Protein AF-A0A954IJB8-F1 (afdb_monomer_lite)

Structure (mmCIF, N/CA/C/O backbone):
data_AF-A0A954IJB8-F1
#
_entry.id   AF-A0A954IJB8-F1
#
loop_
_atom_site.group_PDB
_atom_site.id
_atom_site.type_symbol
_atom_site.label_atom_id
_atom_site.label_alt_id
_atom_site.label_comp_id
_atom_site.label_asym_id
_atom_site.label_entity_id
_atom_site.label_seq_id
_atom_site.pdbx_PDB_ins_code
_atom_site.Cartn_x
_atom_site.Cartn_y
_atom_site.Cartn_z
_atom_site.occupancy
_atom_site.B_iso_or_equiv
_atom_site.auth_seq_id
_atom_site.auth_comp_id
_atom_site.auth_asym_id
_atom_site.auth_atom_id
_atom_site.pdbx_PDB_model_num
ATOM 1 N N . MET A 1 1 ? 6.009 10.350 -22.433 1.00 61.00 1 MET A N 1
ATOM 2 C CA . MET A 1 1 ? 7.156 10.589 -23.347 1.00 61.00 1 MET A CA 1
ATOM 3 C C . MET A 1 1 ? 8.451 10.015 -22.773 1.00 61.00 1 MET A C 1
ATOM 5 O O . MET A 1 1 ? 9.122 9.281 -23.484 1.00 61.00 1 MET A O 1
ATOM 9 N N . LEU A 1 2 ? 8.760 10.257 -21.490 1.00 72.19 2 LEU A N 1
ATOM 10 C CA . LEU A 1 2 ? 9.920 9.672 -20.794 1.00 72.19 2 LEU A CA 1
ATOM 11 C C . LEU A 1 2 ? 9.954 8.134 -20.822 1.00 72.19 2 LEU A C 1
ATOM 13 O O . LEU A 1 2 ? 11.010 7.573 -21.094 1.00 72.19 2 LEU A O 1
ATOM 17 N N . ASP A 1 3 ? 8.813 7.458 -20.656 1.00 74.94 3 ASP A N 1
ATOM 18 C CA . ASP A 1 3 ? 8.748 5.985 -20.721 1.00 74.94 3 ASP A CA 1
ATOM 19 C C . ASP A 1 3 ? 9.130 5.431 -22.095 1.00 74.94 3 ASP A C 1
ATOM 21 O O . ASP A 1 3 ? 9.788 4.398 -22.208 1.00 74.94 3 ASP A O 1
ATOM 25 N N . TRP A 1 4 ? 8.764 6.157 -23.152 1.00 78.44 4 TRP A N 1
ATOM 26 C CA . TRP A 1 4 ? 9.093 5.791 -24.526 1.00 78.44 4 TRP A CA 1
ATOM 27 C C . TRP A 1 4 ? 10.591 5.968 -24.796 1.00 78.44 4 TRP A C 1
ATOM 29 O O . TRP A 1 4 ? 11.219 5.092 -25.385 1.00 78.44 4 TRP A O 1
ATOM 39 N N . CYS A 1 5 ? 11.191 7.052 -24.289 1.00 75.75 5 CYS A N 1
ATOM 40 C CA . CYS A 1 5 ? 12.643 7.240 -24.318 1.00 75.75 5 CYS A CA 1
ATOM 41 C C . CYS A 1 5 ? 13.368 6.154 -23.509 1.00 75.75 5 CYS A C 1
ATOM 43 O O . CYS A 1 5 ? 14.324 5.564 -24.002 1.00 75.75 5 CYS A O 1
ATOM 45 N N . ARG A 1 6 ? 12.896 5.830 -22.299 1.00 79.44 6 ARG A N 1
ATOM 46 C CA . ARG A 1 6 ? 13.442 4.741 -21.469 1.00 79.44 6 ARG A CA 1
ATOM 47 C C . ARG A 1 6 ? 13.457 3.415 -22.230 1.00 79.44 6 ARG A C 1
ATOM 49 O O . ARG A 1 6 ? 14.490 2.746 -22.263 1.00 79.44 6 ARG A O 1
ATOM 56 N N . TRP A 1 7 ? 12.359 3.092 -22.913 1.00 82.50 7 TRP A N 1
ATOM 57 C CA . TRP A 1 7 ? 12.262 1.896 -23.747 1.00 82.50 7 TRP A CA 1
ATOM 58 C C . TRP A 1 7 ? 13.286 1.913 -24.891 1.00 82.50 7 TRP A C 1
ATOM 60 O O . TRP A 1 7 ? 14.066 0.969 -25.045 1.00 82.50 7 TRP A O 1
ATOM 70 N N . LEU A 1 8 ? 13.368 3.032 -25.620 1.00 81.88 8 LEU A N 1
ATOM 71 C CA . LEU A 1 8 ? 14.296 3.225 -26.738 1.00 81.88 8 LEU A CA 1
ATOM 72 C C . LEU A 1 8 ? 15.777 3.125 -26.333 1.00 81.88 8 LEU A C 1
ATOM 74 O O . LEU A 1 8 ? 16.614 2.783 -27.162 1.00 81.88 8 LEU A O 1
ATOM 78 N N . PHE A 1 9 ? 16.114 3.394 -25.072 1.00 84.19 9 PHE A N 1
ATOM 79 C CA . PHE A 1 9 ? 17.484 3.304 -24.556 1.00 84.19 9 PHE A CA 1
ATOM 80 C C . PHE A 1 9 ? 17.742 2.058 -23.696 1.00 84.19 9 PHE A C 1
ATOM 82 O O . PHE A 1 9 ? 18.764 1.959 -23.015 1.00 84.19 9 PHE A O 1
ATOM 89 N N . GLY A 1 10 ? 16.849 1.069 -23.763 1.00 81.19 10 GLY A N 1
ATOM 90 C CA . GLY A 1 10 ? 17.074 -0.245 -23.168 1.00 81.19 10 GLY A CA 1
ATOM 91 C C . GLY A 1 10 ? 16.829 -0.313 -21.659 1.00 81.19 10 GLY A C 1
ATOM 92 O O . GLY A 1 10 ? 17.285 -1.269 -21.029 1.00 81.19 10 GLY A O 1
ATOM 93 N N . VAL A 1 11 ? 16.116 0.659 -21.079 1.00 81.81 11 VAL A N 1
ATOM 94 C CA . VAL A 1 11 ? 15.594 0.575 -19.708 1.00 81.81 11 VAL A CA 1
ATOM 95 C C . VAL A 1 11 ? 14.302 -0.233 -19.754 1.00 81.81 11 VAL A C 1
ATOM 97 O O . VAL A 1 11 ? 13.331 0.155 -20.405 1.00 81.81 11 VAL A O 1
ATOM 100 N N . VAL A 1 12 ? 14.305 -1.395 -19.101 1.00 80.12 12 VAL A N 1
ATOM 101 C CA . VAL A 1 12 ? 13.151 -2.300 -19.087 1.00 80.12 12 VAL A CA 1
ATOM 102 C C . VAL A 1 12 ? 12.096 -1.728 -18.142 1.00 80.12 12 VAL A C 1
ATOM 104 O O . VAL A 1 12 ? 12.388 -1.585 -16.953 1.00 80.12 12 VAL A O 1
ATOM 107 N N . PRO A 1 13 ? 10.879 -1.400 -18.609 1.00 74.75 13 PRO A N 1
ATOM 108 C CA . PRO A 1 13 ? 9.830 -0.976 -17.698 1.00 74.75 13 PRO A CA 1
ATOM 109 C C . PRO A 1 13 ? 9.454 -2.143 -16.781 1.00 74.75 13 PRO A C 1
ATOM 111 O O . PRO A 1 13 ? 9.388 -3.293 -17.220 1.00 74.75 13 PRO A O 1
ATOM 114 N N . LYS A 1 14 ? 9.152 -1.848 -15.510 1.00 68.62 14 LYS A N 1
ATOM 115 C CA . LYS A 1 14 ? 8.726 -2.857 -14.518 1.00 68.62 14 LYS A CA 1
ATOM 116 C C . LYS A 1 14 ? 7.477 -3.643 -14.963 1.00 68.62 14 LYS A C 1
ATOM 118 O O . LYS A 1 14 ? 7.218 -4.721 -14.443 1.00 68.62 14 LYS A O 1
ATOM 123 N N . SER A 1 15 ? 6.718 -3.113 -15.923 1.00 70.00 15 SER A N 1
ATOM 124 C CA . SER A 1 15 ? 5.518 -3.718 -16.509 1.00 70.00 15 SER A CA 1
ATOM 125 C C . SER A 1 15 ? 5.777 -4.625 -17.722 1.00 70.00 15 SER A C 1
ATOM 127 O O . SER A 1 15 ? 4.823 -5.196 -18.251 1.00 70.00 15 SER A O 1
ATOM 129 N N . ALA A 1 16 ? 7.021 -4.767 -18.197 1.00 77.00 16 ALA A N 1
ATOM 130 C CA . ALA A 1 16 ? 7.312 -5.592 -19.367 1.00 77.00 16 ALA A CA 1
ATOM 131 C C . ALA A 1 16 ? 7.027 -7.080 -19.094 1.00 77.00 16 ALA A C 1
ATOM 133 O O . ALA A 1 16 ? 7.596 -7.688 -18.188 1.00 77.00 16 ALA A O 1
ATOM 134 N N . VAL A 1 17 ? 6.175 -7.685 -19.923 1.00 70.19 17 VAL A N 1
ATOM 135 C CA . VAL A 1 17 ? 5.898 -9.126 -19.898 1.00 70.19 17 VAL A CA 1
ATOM 136 C C . VAL A 1 17 ? 7.051 -9.852 -20.600 1.00 70.19 17 VAL A C 1
ATOM 138 O O . VAL A 1 17 ? 7.091 -9.924 -21.825 1.00 70.19 17 VAL A O 1
ATOM 141 N N . GLY A 1 18 ? 8.026 -10.354 -19.837 1.00 82.38 18 GLY A N 1
ATOM 142 C CA . GLY A 1 18 ? 9.133 -11.152 -20.374 1.00 82.38 18 GLY A CA 1
ATOM 143 C C . GLY A 1 18 ? 10.376 -11.184 -19.485 1.00 82.38 18 GLY A C 1
ATOM 144 O O . GLY A 1 18 ? 10.503 -10.418 -18.534 1.00 82.38 18 GLY A O 1
ATOM 145 N N . SER A 1 19 ? 11.319 -12.077 -19.804 1.00 86.44 19 SER A N 1
ATOM 146 C CA . SER A 1 19 ? 12.621 -12.102 -19.129 1.00 86.44 19 SER A CA 1
ATOM 147 C C . SER A 1 19 ? 13.410 -10.830 -19.473 1.00 86.44 19 SER A C 1
ATOM 149 O O . SER A 1 19 ? 13.653 -10.579 -20.661 1.00 86.44 19 SER A O 1
ATOM 151 N N . PRO A 1 20 ? 13.883 -10.054 -18.478 1.00 85.00 20 PRO A N 1
ATOM 152 C CA . PRO A 1 20 ? 14.687 -8.853 -18.716 1.00 85.00 20 PRO A CA 1
ATOM 153 C C . PRO A 1 20 ? 15.929 -9.124 -19.576 1.00 85.00 20 PRO A C 1
ATOM 155 O O . PRO A 1 20 ? 16.339 -8.283 -20.375 1.00 85.00 20 PRO A O 1
ATOM 158 N N . ARG A 1 21 ? 16.503 -10.331 -19.464 1.00 87.94 21 ARG A N 1
ATOM 159 C CA . ARG A 1 21 ? 17.667 -10.756 -20.255 1.00 87.94 21 ARG A CA 1
ATOM 160 C C . ARG A 1 21 ? 17.340 -10.874 -21.742 1.00 87.94 21 ARG A C 1
ATOM 162 O O . ARG A 1 21 ? 18.126 -10.421 -22.568 1.00 87.94 21 ARG A O 1
ATOM 169 N N . SER A 1 22 ? 16.183 -11.443 -22.081 1.00 87.69 22 SER A N 1
ATOM 170 C CA . SER A 1 22 ? 15.739 -11.592 -23.472 1.00 87.69 22 SER A CA 1
ATOM 171 C C . SER A 1 22 ? 15.491 -10.235 -24.120 1.00 87.69 22 SER A C 1
ATOM 173 O O . SER A 1 22 ? 15.929 -10.007 -25.244 1.00 87.69 22 SER A O 1
ATOM 175 N N . TYR A 1 23 ? 14.858 -9.313 -23.391 1.00 88.69 23 TYR A N 1
ATOM 176 C CA . TYR A 1 23 ? 14.653 -7.949 -23.871 1.00 88.69 23 TYR A CA 1
ATOM 177 C C . TYR A 1 23 ? 15.982 -7.242 -24.153 1.00 88.69 23 TYR A C 1
ATOM 179 O O . TYR A 1 23 ? 16.172 -6.700 -25.240 1.00 88.69 23 TYR A O 1
ATOM 187 N N . LEU A 1 24 ? 16.924 -7.289 -23.204 1.00 89.00 24 LEU A N 1
ATOM 188 C CA . LEU A 1 24 ? 18.241 -6.675 -23.376 1.00 89.00 24 LEU A CA 1
ATOM 189 C C . LEU A 1 24 ? 18.982 -7.261 -24.581 1.00 89.00 24 LEU A C 1
ATOM 191 O O . LEU A 1 24 ? 19.552 -6.508 -25.363 1.00 89.00 24 LEU A O 1
ATOM 195 N N . PHE A 1 25 ? 18.935 -8.581 -24.766 1.00 92.69 25 PHE A N 1
ATOM 196 C CA . PHE A 1 25 ? 19.565 -9.243 -25.906 1.00 92.69 25 PHE A CA 1
ATOM 197 C C . PHE A 1 25 ? 18.990 -8.767 -27.247 1.00 92.69 25 PHE A C 1
ATOM 199 O O . PHE A 1 25 ? 19.744 -8.346 -28.123 1.00 92.69 25 PHE A O 1
ATOM 206 N N . VAL A 1 26 ? 17.659 -8.758 -27.385 1.00 92.00 26 VAL A N 1
ATOM 207 C CA . VAL A 1 26 ? 16.978 -8.270 -28.598 1.00 92.00 26 VAL A CA 1
ATOM 208 C C . VAL A 1 26 ? 17.301 -6.798 -28.848 1.00 92.00 26 VAL A C 1
ATOM 210 O O . VAL A 1 26 ? 17.615 -6.416 -29.974 1.00 92.00 26 VAL A O 1
ATOM 213 N N . HIS A 1 27 ? 17.287 -5.979 -27.795 1.00 92.00 27 HIS A N 1
ATOM 214 C CA . HIS A 1 27 ? 17.601 -4.560 -27.880 1.00 92.00 27 HIS A CA 1
ATOM 215 C C . HIS A 1 27 ? 19.037 -4.314 -28.366 1.00 92.00 27 HIS A C 1
ATOM 217 O O . HIS A 1 27 ? 19.250 -3.514 -29.275 1.00 92.00 27 HIS A O 1
ATOM 223 N N . TYR A 1 28 ? 20.027 -5.022 -27.816 1.00 92.88 28 TYR A N 1
ATOM 224 C CA . TYR A 1 28 ? 21.419 -4.864 -28.238 1.00 92.88 28 TYR A CA 1
ATOM 225 C C . TYR A 1 28 ? 21.668 -5.355 -29.661 1.00 92.88 28 TYR A C 1
ATOM 227 O O . TYR A 1 28 ? 22.410 -4.703 -30.390 1.00 92.88 28 TYR A O 1
ATOM 235 N N . ILE A 1 29 ? 21.025 -6.447 -30.084 1.00 94.38 29 ILE A N 1
ATOM 236 C CA . ILE A 1 29 ? 21.082 -6.891 -31.483 1.00 94.38 29 ILE A CA 1
ATOM 237 C C . ILE A 1 29 ? 20.508 -5.815 -32.400 1.00 94.38 29 ILE A C 1
ATOM 239 O O . ILE A 1 29 ? 21.134 -5.468 -33.397 1.00 94.38 29 ILE A O 1
ATOM 243 N N . PHE A 1 30 ? 19.349 -5.255 -32.055 1.00 94.19 30 PHE A N 1
ATOM 244 C CA . PHE A 1 30 ? 18.722 -4.201 -32.845 1.00 94.19 30 PHE A CA 1
ATOM 245 C C . PHE A 1 30 ? 19.620 -2.961 -32.965 1.00 94.19 30 PHE A C 1
ATOM 247 O O . PHE A 1 30 ? 19.853 -2.476 -34.072 1.00 94.19 30 PHE A O 1
ATOM 254 N N . MET A 1 31 ? 20.205 -2.499 -31.855 1.00 93.56 31 MET A N 1
ATOM 255 C CA . MET A 1 31 ? 21.138 -1.367 -31.878 1.00 93.56 31 MET A CA 1
ATOM 256 C C . MET A 1 31 ? 22.426 -1.679 -32.647 1.00 93.56 31 MET A C 1
ATOM 258 O O . MET A 1 31 ? 22.928 -0.815 -33.363 1.00 93.56 31 MET A O 1
ATOM 262 N N . ALA A 1 32 ? 22.939 -2.910 -32.560 1.00 93.38 32 ALA A N 1
ATOM 263 C CA . ALA A 1 32 ? 24.091 -3.345 -33.345 1.00 93.38 32 ALA A CA 1
ATOM 264 C C . ALA A 1 32 ? 23.779 -3.360 -34.849 1.00 93.38 32 ALA A C 1
ATOM 266 O O . ALA A 1 32 ? 24.590 -2.891 -35.642 1.00 93.38 32 ALA A O 1
ATOM 267 N N . LEU A 1 33 ? 22.593 -3.828 -35.250 1.00 96.31 33 LEU A N 1
ATOM 268 C CA . LEU A 1 33 ? 22.154 -3.797 -36.646 1.00 96.31 33 LEU A CA 1
ATOM 269 C C . LEU A 1 33 ? 22.030 -2.363 -37.168 1.00 96.31 33 LEU A C 1
ATOM 271 O O . LEU A 1 33 ? 22.521 -2.081 -38.258 1.00 96.31 33 LEU A O 1
ATOM 275 N N . ILE A 1 34 ? 21.452 -1.444 -36.386 1.00 94.75 34 ILE A N 1
ATOM 276 C CA . ILE A 1 34 ? 21.402 -0.018 -36.748 1.00 94.75 34 ILE A CA 1
ATOM 277 C C . ILE A 1 34 ? 22.815 0.545 -36.910 1.00 94.75 34 ILE A C 1
ATOM 279 O O . ILE A 1 34 ? 23.094 1.206 -37.907 1.00 94.75 34 ILE A O 1
ATOM 283 N N . ALA A 1 35 ? 23.720 0.253 -35.974 1.00 94.94 35 ALA A N 1
ATOM 284 C CA . ALA A 1 35 ? 25.104 0.710 -36.049 1.00 94.94 35 ALA A CA 1
ATOM 285 C C . ALA A 1 35 ? 25.821 0.183 -37.304 1.00 94.94 35 ALA A C 1
ATOM 287 O O . ALA A 1 35 ? 26.536 0.937 -37.962 1.00 94.94 35 ALA A O 1
ATOM 288 N N . ILE A 1 36 ? 25.595 -1.087 -37.667 1.00 94.75 36 ILE A N 1
ATOM 289 C CA . ILE A 1 36 ? 26.139 -1.698 -38.887 1.00 94.75 36 ILE A CA 1
ATOM 290 C C . ILE A 1 36 ? 25.578 -1.000 -40.126 1.00 94.75 36 ILE A C 1
ATOM 292 O O . ILE A 1 36 ? 26.355 -0.597 -40.986 1.00 94.75 36 ILE A O 1
ATOM 296 N N . VAL A 1 37 ? 24.256 -0.809 -40.207 1.00 95.44 37 VAL A N 1
ATOM 297 C CA . VAL A 1 37 ? 23.596 -0.145 -41.344 1.00 95.44 37 VAL A CA 1
ATOM 298 C C . VAL A 1 37 ? 24.088 1.295 -41.503 1.00 95.44 37 VAL A C 1
ATOM 300 O O . VAL A 1 37 ? 24.422 1.701 -42.613 1.00 95.44 37 VAL A O 1
ATOM 303 N N . LEU A 1 38 ? 24.203 2.047 -40.405 1.00 93.50 38 LEU A N 1
ATOM 304 C CA . LEU A 1 38 ? 24.754 3.407 -40.402 1.00 93.50 38 LEU A CA 1
ATOM 305 C C . LEU A 1 38 ? 26.250 3.450 -40.732 1.00 93.50 38 LEU A C 1
ATOM 307 O O . LEU A 1 38 ? 26.739 4.487 -41.163 1.00 93.50 38 LEU A O 1
ATOM 311 N N . GLY A 1 39 ? 26.977 2.352 -40.522 1.00 92.38 39 GLY A N 1
ATOM 312 C CA . GLY A 1 39 ? 28.383 2.211 -40.893 1.00 92.38 39 GLY A CA 1
ATOM 313 C C . GLY A 1 39 ? 28.608 1.797 -42.350 1.00 92.38 39 GLY A C 1
ATOM 314 O O . GLY A 1 39 ? 29.753 1.801 -42.801 1.00 92.38 39 GLY A O 1
ATOM 315 N N . LEU A 1 40 ? 27.559 1.430 -43.099 1.00 95.38 40 LEU A N 1
ATOM 316 C CA . LEU A 1 40 ? 27.708 1.051 -44.503 1.00 95.38 40 LEU A CA 1
ATOM 317 C C . LEU A 1 40 ? 28.095 2.280 -45.351 1.00 95.38 40 LEU A C 1
ATOM 319 O O . LEU A 1 40 ? 27.425 3.312 -45.264 1.00 95.38 40 LEU A O 1
ATOM 323 N N . PRO A 1 41 ? 29.099 2.172 -46.248 1.00 93.88 41 PRO A N 1
ATOM 324 C CA . PRO A 1 41 ? 29.579 3.291 -47.061 1.00 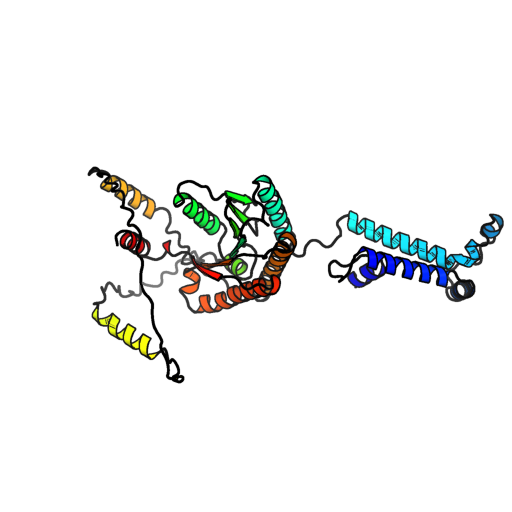93.88 41 PRO A CA 1
ATOM 325 C C . PRO A 1 41 ? 28.501 4.123 -47.780 1.00 93.88 41 PRO A C 1
ATOM 327 O O . PRO A 1 41 ? 28.590 5.348 -47.697 1.00 93.88 41 PRO A O 1
ATOM 330 N N . PRO A 1 42 ? 27.479 3.538 -48.449 1.00 95.00 42 PRO A N 1
ATOM 331 C CA . PRO A 1 42 ? 26.467 4.341 -49.139 1.00 95.00 42 PRO A CA 1
ATOM 332 C C . PRO A 1 42 ? 25.637 5.195 -48.174 1.00 95.00 42 PRO A C 1
ATOM 334 O O . PRO A 1 42 ? 25.277 6.322 -48.506 1.00 95.00 42 PRO A O 1
ATOM 337 N N . VAL A 1 43 ? 25.369 4.687 -46.968 1.00 92.94 43 VAL A N 1
ATOM 338 C CA . VAL A 1 43 ? 24.595 5.393 -45.940 1.00 92.94 43 VAL A CA 1
ATOM 339 C C . VAL A 1 43 ? 25.436 6.513 -45.335 1.00 92.94 43 VAL A C 1
ATOM 341 O O . VAL A 1 43 ? 24.982 7.655 -45.291 1.00 92.94 43 VAL A O 1
ATOM 344 N N . THR A 1 44 ? 26.684 6.220 -44.955 1.00 92.38 44 THR A N 1
ATOM 345 C CA . THR A 1 44 ? 27.637 7.214 -44.437 1.00 92.38 44 THR A CA 1
ATOM 346 C C . THR A 1 44 ? 27.837 8.371 -45.423 1.00 92.38 44 THR A C 1
ATOM 348 O O . THR A 1 44 ? 27.781 9.537 -45.033 1.00 92.38 44 THR A O 1
ATOM 351 N N . GLN A 1 45 ? 28.038 8.073 -46.713 1.00 91.31 45 GLN A N 1
ATOM 352 C CA . GLN A 1 45 ? 28.239 9.089 -47.755 1.00 91.31 45 GLN A CA 1
ATOM 353 C C . GLN A 1 45 ? 26.989 9.943 -47.979 1.00 91.31 45 GLN A C 1
ATOM 355 O O . GLN A 1 45 ? 27.087 11.167 -48.067 1.00 91.31 45 GLN A O 1
ATOM 360 N N . TRP A 1 46 ? 25.815 9.310 -48.021 1.00 94.06 46 TRP A N 1
ATOM 361 C CA . TRP A 1 46 ? 24.546 10.017 -48.149 1.00 94.06 46 TRP A CA 1
ATOM 362 C C . TRP A 1 46 ? 24.294 10.966 -46.967 1.00 94.06 46 TRP A C 1
ATOM 364 O O . TRP A 1 46 ? 23.941 12.129 -47.173 1.00 94.06 46 TRP A O 1
ATOM 374 N N . LEU A 1 47 ? 24.542 10.513 -45.732 1.00 92.06 47 LEU A N 1
ATOM 375 C CA . LEU A 1 47 ? 24.421 11.339 -44.526 1.00 92.06 47 LEU A CA 1
ATOM 376 C C . LEU A 1 47 ? 25.390 12.524 -44.537 1.00 92.06 47 LEU A C 1
ATOM 378 O O . LEU A 1 47 ? 24.985 13.639 -44.209 1.00 92.06 47 LEU A O 1
ATOM 382 N N . ARG A 1 48 ? 26.643 12.298 -44.954 1.00 89.50 48 ARG A N 1
ATOM 383 C CA . ARG A 1 48 ? 27.667 13.347 -45.069 1.00 89.50 48 ARG A CA 1
ATOM 384 C C . ARG A 1 48 ? 27.252 14.441 -46.056 1.00 89.50 48 ARG A C 1
ATOM 386 O O . ARG A 1 48 ? 27.464 15.610 -45.772 1.00 89.50 48 ARG A O 1
ATOM 393 N N . HIS A 1 49 ? 26.625 14.078 -47.176 1.00 92.38 49 HIS A N 1
ATOM 394 C CA . HIS A 1 49 ? 26.127 15.055 -48.150 1.00 92.38 49 HIS A CA 1
ATOM 395 C C . HIS A 1 49 ? 24.861 15.781 -47.667 1.00 92.38 49 HIS A C 1
ATOM 397 O O . HIS A 1 49 ? 24.626 16.938 -48.005 1.00 92.38 49 HIS A O 1
ATOM 403 N N . THR A 1 50 ? 24.008 15.096 -46.907 1.00 94.00 50 THR A N 1
ATOM 404 C CA . THR A 1 50 ? 22.698 15.632 -46.513 1.00 94.00 50 THR A CA 1
ATOM 405 C C . THR A 1 50 ? 22.789 16.570 -45.309 1.00 94.00 50 THR A C 1
ATOM 407 O O . THR A 1 50 ? 22.020 17.525 -45.216 1.00 94.00 50 THR A O 1
ATOM 410 N N . VAL A 1 51 ? 23.709 16.316 -44.376 1.00 91.38 51 VAL A N 1
ATOM 411 C CA . VAL A 1 51 ? 23.816 17.078 -43.127 1.00 91.38 51 VAL A CA 1
ATOM 412 C C . VAL A 1 51 ? 25.037 18.008 -43.196 1.00 91.38 51 VAL A C 1
ATOM 414 O O . VAL A 1 51 ? 26.166 17.540 -43.044 1.00 91.38 51 VAL A O 1
ATOM 417 N N . PRO A 1 52 ? 24.840 19.331 -43.357 1.00 87.06 52 PRO A N 1
ATOM 418 C CA . PRO A 1 52 ? 25.922 20.294 -43.608 1.00 87.06 52 PRO A CA 1
ATOM 419 C C . PRO A 1 52 ? 26.871 20.508 -42.417 1.00 87.06 52 PRO A C 1
ATOM 421 O O . PRO A 1 52 ? 27.855 21.228 -42.533 1.00 87.06 52 PRO A O 1
ATOM 424 N N . PHE A 1 53 ? 26.578 19.911 -41.259 1.00 86.88 53 PHE A N 1
ATOM 425 C CA . PHE A 1 53 ? 27.387 20.030 -40.045 1.00 86.88 53 PHE A CA 1
ATOM 426 C C . PHE A 1 53 ? 28.541 19.015 -39.982 1.00 86.88 53 PHE A C 1
ATOM 428 O O . PHE A 1 53 ? 29.394 19.113 -39.100 1.00 86.88 53 PHE A O 1
ATOM 435 N N . PHE A 1 54 ? 28.581 18.015 -40.872 1.00 81.62 54 PHE A N 1
ATOM 436 C CA . PHE A 1 54 ? 29.654 17.027 -40.823 1.00 81.62 54 PHE A CA 1
ATOM 437 C C . PHE A 1 54 ? 30.947 17.586 -41.425 1.00 81.62 54 PHE A C 1
ATOM 439 O O . PHE A 1 54 ? 30.923 18.072 -42.554 1.00 81.62 54 PHE A O 1
ATOM 446 N N . PRO A 1 55 ? 32.079 17.502 -40.699 1.00 76.19 55 PRO A N 1
ATOM 447 C CA . PRO A 1 55 ? 33.356 17.974 -41.209 1.00 76.19 55 PRO A CA 1
ATOM 448 C C . PRO A 1 55 ? 33.722 17.216 -42.490 1.00 76.19 55 PRO A C 1
ATOM 450 O O . PRO A 1 55 ? 33.582 15.988 -42.553 1.00 76.19 55 PRO A O 1
ATOM 453 N N . GLU A 1 56 ? 34.185 17.953 -43.504 1.00 79.62 56 GLU A N 1
ATOM 454 C CA . GLU A 1 56 ? 34.804 17.365 -44.694 1.00 79.62 56 GLU A CA 1
ATOM 455 C C . GLU A 1 56 ? 35.938 16.419 -44.272 1.00 79.62 56 GLU A C 1
ATOM 457 O O . GLU A 1 56 ? 36.561 16.604 -43.221 1.00 79.62 56 GLU A O 1
ATOM 462 N N . SER A 1 57 ? 36.145 15.354 -45.054 1.00 77.38 57 SER A N 1
ATOM 463 C CA . SER A 1 57 ? 37.025 14.231 -44.709 1.00 77.38 57 SER A CA 1
ATOM 464 C C . SER A 1 57 ? 38.357 14.711 -44.141 1.00 77.38 57 SER A C 1
ATOM 466 O O . SER A 1 57 ? 39.129 15.400 -44.805 1.00 77.38 57 SER A O 1
ATOM 468 N N . ASN A 1 58 ? 38.628 14.347 -42.891 1.00 77.44 58 ASN A N 1
ATOM 469 C CA . ASN A 1 58 ? 39.822 14.796 -42.199 1.00 77.44 58 ASN A CA 1
ATOM 470 C C . ASN A 1 58 ? 41.001 13.912 -42.633 1.00 77.44 58 ASN A C 1
ATOM 472 O O . ASN A 1 58 ? 41.212 12.836 -42.068 1.00 77.44 58 ASN A O 1
ATOM 476 N N . ASP A 1 59 ? 41.780 14.360 -43.622 1.00 84.69 59 ASP A N 1
ATOM 477 C CA . ASP A 1 59 ? 42.956 13.649 -44.164 1.00 84.69 59 ASP A CA 1
ATOM 478 C C . ASP A 1 59 ? 43.959 13.202 -43.081 1.00 84.69 59 ASP A C 1
ATOM 480 O O . ASP A 1 59 ? 44.746 12.270 -43.267 1.00 84.69 59 ASP A O 1
ATOM 484 N N . ASN A 1 60 ? 43.906 13.829 -41.906 1.00 84.25 60 ASN A N 1
ATOM 485 C CA . ASN A 1 60 ? 44.703 13.470 -40.741 1.00 84.25 60 ASN A CA 1
ATOM 486 C C . ASN A 1 60 ? 44.447 12.032 -40.238 1.00 84.25 60 ASN A C 1
ATOM 488 O O . ASN A 1 60 ? 45.393 11.369 -39.819 1.00 84.25 60 ASN A O 1
ATOM 492 N N . LEU A 1 61 ? 43.217 11.507 -40.332 1.00 83.31 61 LEU A N 1
ATOM 493 C CA . LEU A 1 61 ? 42.892 10.123 -39.933 1.00 83.31 61 LEU A CA 1
ATOM 494 C C . LEU A 1 61 ? 43.527 9.084 -40.866 1.00 83.31 61 LEU A C 1
ATOM 496 O O . LEU A 1 61 ? 43.957 8.018 -40.417 1.00 83.31 61 LEU A O 1
ATOM 500 N N . ALA A 1 62 ? 43.637 9.407 -42.157 1.00 85.06 62 ALA A N 1
ATOM 501 C CA . ALA A 1 62 ? 44.320 8.559 -43.128 1.00 85.06 62 ALA A CA 1
ATOM 502 C C . ALA A 1 62 ? 45.829 8.487 -42.843 1.00 85.06 62 ALA A C 1
ATOM 504 O O . ALA A 1 62 ? 46.413 7.406 -42.920 1.00 85.06 62 ALA A O 1
ATOM 505 N N . ARG A 1 63 ? 46.447 9.601 -42.419 1.00 89.44 63 ARG A N 1
ATOM 506 C CA . ARG A 1 63 ? 47.871 9.638 -42.032 1.00 89.44 63 ARG A CA 1
ATOM 507 C C . ARG A 1 63 ? 48.193 8.756 -40.825 1.00 89.44 63 ARG A C 1
ATOM 509 O O . ARG A 1 63 ? 49.320 8.292 -40.709 1.00 89.44 63 ARG A O 1
ATOM 516 N N . TRP A 1 64 ? 47.225 8.512 -39.940 1.00 88.31 64 TRP A N 1
ATOM 517 C CA . TRP A 1 64 ? 47.397 7.671 -38.747 1.00 88.31 64 TRP A CA 1
ATOM 518 C C . TRP A 1 64 ? 47.061 6.189 -38.997 1.00 88.31 64 TRP A C 1
ATOM 520 O O . TRP A 1 64 ? 46.984 5.405 -38.056 1.00 88.31 64 TRP A O 1
ATOM 530 N N . GLY A 1 65 ? 46.827 5.786 -40.254 1.00 86.06 65 GLY A N 1
ATOM 531 C CA . GLY A 1 65 ? 46.484 4.402 -40.609 1.00 86.06 65 GLY A CA 1
ATOM 532 C C . GLY A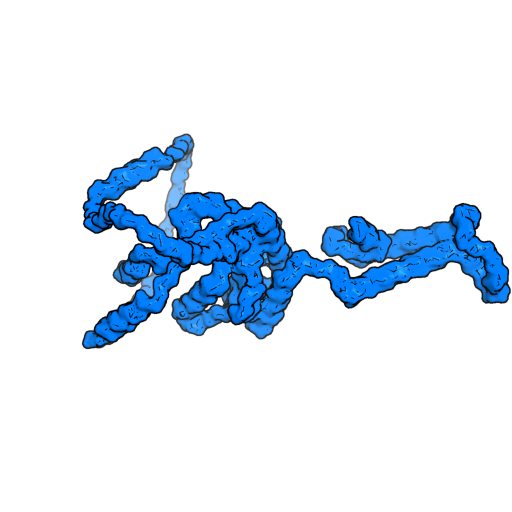 1 65 ? 45.048 3.989 -40.252 1.00 86.06 65 GLY A C 1
ATOM 533 O O . GLY A 1 65 ? 44.675 2.830 -40.419 1.00 86.06 65 GLY A O 1
ATOM 534 N N . LEU A 1 66 ? 44.208 4.930 -39.809 1.00 90.38 66 LEU A N 1
ATOM 535 C CA . LEU A 1 66 ? 42.816 4.708 -39.393 1.00 90.38 66 LEU A CA 1
ATOM 536 C C . LEU A 1 66 ? 41.811 5.018 -40.515 1.00 90.38 66 LEU A C 1
ATOM 538 O O . LEU A 1 66 ? 40.644 5.288 -40.252 1.00 90.38 66 LEU A O 1
ATOM 542 N N . GLY A 1 67 ? 42.226 4.942 -41.783 1.00 85.38 67 GLY A N 1
ATOM 543 C CA . GLY A 1 67 ? 41.365 5.258 -42.934 1.00 85.38 67 GLY A CA 1
ATOM 544 C C . GLY A 1 67 ? 40.097 4.395 -43.047 1.00 85.38 67 GLY A C 1
ATOM 545 O O . GLY A 1 67 ? 39.148 4.770 -43.730 1.00 85.38 67 GLY A O 1
ATOM 546 N N . TRP A 1 68 ? 40.041 3.250 -42.360 1.00 87.38 68 TRP A N 1
ATOM 547 C CA . TRP A 1 68 ? 38.823 2.442 -42.249 1.00 87.38 68 TRP A CA 1
ATOM 548 C C . TRP A 1 68 ? 37.758 3.100 -41.359 1.00 87.38 68 TRP A C 1
ATOM 550 O O . TRP A 1 68 ? 36.572 2.937 -41.634 1.00 87.38 68 TRP A O 1
ATOM 560 N N . VAL A 1 69 ? 38.163 3.881 -40.350 1.00 86.88 69 VAL A N 1
ATOM 561 C CA . VAL A 1 69 ? 37.251 4.592 -39.442 1.00 86.88 69 VAL A CA 1
ATOM 562 C C . VAL A 1 69 ? 36.465 5.658 -40.193 1.00 86.88 69 VAL A C 1
ATOM 564 O O . VAL A 1 69 ? 35.273 5.788 -39.949 1.00 86.88 69 VAL A O 1
ATOM 567 N N . ASP A 1 70 ? 37.076 6.353 -41.162 1.00 85.69 70 ASP A N 1
ATOM 568 C CA . ASP A 1 70 ? 36.360 7.346 -41.982 1.00 85.69 70 ASP A CA 1
ATOM 569 C C . ASP A 1 70 ? 35.196 6.713 -42.766 1.00 85.69 70 ASP A C 1
ATOM 571 O O . ASP A 1 70 ? 34.146 7.329 -42.941 1.00 85.69 70 ASP A O 1
ATOM 575 N N . LYS A 1 71 ? 35.330 5.437 -43.161 1.00 88.06 71 LYS A N 1
ATOM 576 C CA . LYS A 1 71 ? 34.277 4.703 -43.883 1.00 88.06 71 LYS A CA 1
ATOM 577 C C . LYS A 1 71 ? 33.092 4.328 -42.989 1.00 88.06 71 LYS A C 1
ATOM 579 O O . LYS A 1 71 ? 31.961 4.318 -43.468 1.00 88.06 71 LYS A O 1
ATOM 584 N N . ILE A 1 72 ? 33.346 4.036 -41.711 1.00 91.00 72 ILE A N 1
ATOM 585 C CA . ILE A 1 72 ? 32.331 3.575 -40.746 1.00 91.00 72 ILE A CA 1
ATOM 586 C C . ILE A 1 72 ? 31.976 4.622 -39.678 1.00 91.00 72 ILE A C 1
ATOM 588 O O . ILE A 1 72 ? 31.314 4.307 -38.688 1.00 91.00 72 ILE A O 1
ATOM 592 N N . TRP A 1 73 ? 32.428 5.864 -39.852 1.00 89.12 73 TRP A N 1
ATOM 593 C CA . TRP A 1 73 ? 32.383 6.915 -38.836 1.00 89.12 73 TRP A CA 1
ATOM 594 C C . TRP A 1 73 ? 30.977 7.156 -38.273 1.00 89.12 73 TRP A C 1
ATOM 596 O O . TRP A 1 73 ? 30.814 7.281 -37.061 1.00 89.12 73 TRP A O 1
ATOM 606 N N . CYS A 1 74 ? 29.946 7.149 -39.127 1.00 91.19 74 CYS A N 1
ATOM 607 C CA . CYS A 1 74 ? 28.554 7.313 -38.702 1.00 91.19 74 CYS A CA 1
ATOM 608 C C . CYS A 1 74 ? 28.095 6.208 -37.736 1.00 91.19 74 CYS A C 1
ATOM 610 O O . CYS A 1 74 ? 27.459 6.509 -36.726 1.00 91.19 74 CYS A O 1
ATOM 612 N N . GLY A 1 75 ? 28.461 4.949 -37.995 1.00 92.06 75 GLY A N 1
ATOM 613 C CA . GLY A 1 75 ? 28.175 3.835 -37.087 1.00 92.06 75 GLY A CA 1
ATOM 614 C C . GLY A 1 75 ? 28.897 3.982 -35.744 1.00 92.06 75 GLY A C 1
ATOM 615 O O . GLY A 1 75 ? 28.289 3.794 -34.691 1.00 92.06 75 GLY A O 1
ATOM 616 N N . VAL A 1 76 ? 30.170 4.394 -35.762 1.00 91.25 76 VAL A N 1
ATOM 617 C CA . VAL A 1 76 ? 30.964 4.628 -34.540 1.00 91.25 76 VAL A CA 1
ATOM 618 C C . VAL A 1 76 ? 30.374 5.763 -33.699 1.00 91.25 76 VAL A C 1
ATOM 620 O O . VAL A 1 76 ? 30.181 5.594 -32.495 1.00 91.25 76 VAL A O 1
ATOM 623 N N . LEU A 1 77 ? 30.033 6.898 -34.321 1.00 91.69 77 LEU A N 1
ATOM 624 C CA . LEU A 1 77 ? 29.378 8.018 -33.641 1.00 91.69 77 LEU A CA 1
ATOM 625 C C . LEU A 1 77 ? 28.036 7.614 -33.029 1.00 91.69 77 LEU A C 1
ATOM 627 O O . LEU A 1 77 ? 27.746 8.011 -31.903 1.00 91.69 77 LEU A O 1
ATOM 631 N N . PHE A 1 78 ? 27.235 6.818 -33.740 1.00 94.25 78 PHE A N 1
ATOM 632 C CA . PHE A 1 78 ? 25.966 6.316 -33.219 1.00 94.25 78 PHE A CA 1
ATOM 633 C C . PHE A 1 78 ? 26.167 5.468 -31.957 1.00 94.25 78 PHE A C 1
ATOM 635 O O . PHE A 1 78 ? 25.503 5.707 -30.950 1.00 94.25 78 PHE A O 1
ATOM 642 N N . VAL A 1 79 ? 27.114 4.521 -31.978 1.00 94.56 79 VAL A N 1
ATOM 643 C CA . VAL A 1 79 ? 27.428 3.675 -30.813 1.00 94.56 79 VAL A CA 1
ATOM 644 C C . VAL A 1 79 ? 27.931 4.515 -29.638 1.00 94.56 79 VAL A C 1
ATOM 646 O O . VAL A 1 79 ? 27.498 4.293 -28.508 1.00 94.56 79 VAL A O 1
ATOM 649 N N . LEU A 1 80 ? 28.796 5.503 -29.890 1.00 94.88 80 LEU A N 1
ATOM 650 C CA . LEU A 1 80 ? 29.283 6.421 -28.856 1.00 94.88 80 LEU A CA 1
ATOM 651 C C . LEU A 1 80 ? 28.149 7.251 -28.251 1.00 94.88 80 LEU A C 1
ATOM 653 O O . LEU A 1 80 ? 28.016 7.300 -27.031 1.00 94.88 80 LEU A O 1
ATOM 657 N N . PHE A 1 81 ? 27.308 7.867 -29.084 1.00 94.31 81 PHE A N 1
ATOM 658 C CA . PHE A 1 81 ? 26.165 8.653 -28.625 1.00 94.31 81 PHE A CA 1
ATOM 659 C C . PHE A 1 81 ? 25.192 7.802 -27.806 1.00 94.31 81 PHE A C 1
ATOM 661 O O . PHE A 1 81 ? 24.792 8.192 -26.709 1.00 94.31 81 PHE A O 1
ATOM 668 N N . TYR A 1 82 ? 24.865 6.606 -28.295 1.00 93.00 82 TYR A N 1
ATOM 669 C CA . TYR A 1 82 ? 24.044 5.649 -27.564 1.00 93.00 82 TYR A CA 1
ATOM 670 C C . TYR A 1 82 ? 24.670 5.275 -26.213 1.00 93.00 82 TYR A C 1
ATOM 672 O O . TYR A 1 82 ? 23.980 5.280 -25.194 1.00 93.00 82 TYR A O 1
ATOM 680 N N . GLY A 1 83 ? 25.979 5.007 -26.187 1.00 94.25 83 GLY A N 1
ATOM 681 C CA . GLY A 1 83 ? 26.732 4.733 -24.965 1.00 94.25 83 GLY A CA 1
ATOM 682 C C . GLY A 1 83 ? 26.664 5.884 -23.960 1.00 94.25 83 GLY A C 1
ATOM 683 O O . GLY A 1 83 ? 26.420 5.637 -22.781 1.00 94.25 83 GLY A O 1
ATOM 684 N N . ILE A 1 84 ? 26.792 7.134 -24.420 1.00 94.62 84 ILE A N 1
ATOM 685 C CA . ILE A 1 84 ? 26.668 8.336 -23.580 1.00 94.62 84 ILE A CA 1
ATOM 686 C C . ILE A 1 84 ? 25.258 8.450 -23.002 1.00 94.62 84 ILE A C 1
ATOM 688 O O . ILE A 1 84 ? 25.113 8.592 -21.791 1.00 94.62 84 ILE A O 1
ATOM 692 N N . VAL A 1 85 ? 24.209 8.353 -23.826 1.00 91.44 85 VAL A N 1
ATOM 693 C CA . VAL A 1 85 ? 22.823 8.438 -23.331 1.00 91.44 85 VAL A CA 1
ATOM 694 C C . VAL A 1 85 ? 22.541 7.323 -22.326 1.00 91.44 85 VAL A C 1
ATOM 696 O O . VAL A 1 85 ? 21.962 7.575 -21.270 1.00 91.44 85 VAL A O 1
ATOM 699 N N . ARG A 1 86 ? 23.003 6.099 -22.603 1.00 89.94 86 ARG A N 1
ATOM 700 C CA . ARG A 1 86 ? 22.858 4.964 -21.688 1.00 89.94 86 ARG A CA 1
ATOM 701 C C . ARG A 1 86 ? 23.621 5.176 -20.383 1.00 89.94 86 ARG A C 1
ATOM 703 O O . ARG A 1 86 ? 23.086 4.860 -19.326 1.00 89.94 86 ARG A O 1
ATOM 710 N N . MET A 1 87 ? 24.828 5.732 -20.441 1.00 92.56 87 MET A N 1
ATOM 711 C CA . MET A 1 87 ? 25.603 6.106 -19.259 1.00 92.56 87 MET A CA 1
ATOM 712 C C . MET A 1 87 ? 24.885 7.185 -18.443 1.00 92.56 87 MET A C 1
ATOM 714 O O . MET A 1 87 ? 24.821 7.061 -17.227 1.00 92.56 87 MET A O 1
ATOM 718 N N . VAL A 1 88 ? 24.300 8.203 -19.082 1.00 91.06 88 VAL A N 1
ATOM 719 C CA . VAL A 1 88 ? 23.509 9.236 -18.394 1.00 91.06 88 VAL A CA 1
ATOM 720 C C . VAL A 1 88 ? 22.280 8.624 -17.732 1.00 91.06 88 VAL A C 1
ATOM 722 O O . VAL A 1 88 ? 22.046 8.885 -16.562 1.00 91.06 88 VAL A O 1
ATOM 725 N N . LEU A 1 89 ? 21.524 7.768 -18.423 1.00 85.56 89 LEU A N 1
ATOM 726 C CA . LEU A 1 89 ? 20.374 7.080 -17.825 1.00 85.56 89 LEU A CA 1
ATOM 727 C C . LEU A 1 89 ? 20.785 6.166 -16.668 1.00 85.56 89 LEU A C 1
ATOM 729 O O . LEU A 1 89 ? 20.093 6.124 -15.656 1.00 85.56 89 LEU A O 1
ATOM 733 N N . TYR A 1 90 ? 21.915 5.469 -16.796 1.00 85.94 90 TYR A N 1
ATOM 734 C CA . TYR A 1 90 ? 22.484 4.670 -15.715 1.00 85.94 90 TYR A CA 1
ATOM 735 C C . TYR A 1 90 ? 22.881 5.547 -14.526 1.00 85.94 90 TYR A C 1
ATOM 737 O O . TYR A 1 90 ? 22.560 5.211 -13.395 1.00 85.94 90 TYR A O 1
ATOM 745 N N . LEU A 1 91 ? 23.515 6.696 -14.768 1.00 88.44 91 LEU A N 1
ATOM 746 C CA . LEU A 1 91 ? 23.840 7.658 -13.720 1.00 88.44 91 LEU A CA 1
ATOM 747 C C . LEU A 1 91 ? 22.580 8.231 -13.073 1.00 88.44 91 LEU A C 1
ATOM 749 O O . LEU A 1 91 ? 22.539 8.302 -11.858 1.00 88.44 91 LEU A O 1
ATOM 753 N N . LEU A 1 92 ? 21.542 8.583 -13.834 1.00 85.56 92 LEU A N 1
ATOM 754 C CA . LEU A 1 92 ? 20.261 9.039 -13.281 1.00 85.56 92 LEU A CA 1
ATOM 755 C C . LEU A 1 92 ? 19.610 7.956 -12.407 1.00 85.56 92 LEU A C 1
ATOM 757 O O . LEU A 1 92 ? 19.086 8.271 -11.342 1.00 85.56 92 LEU A O 1
ATOM 761 N N . ALA A 1 93 ? 19.686 6.690 -12.826 1.00 82.38 93 ALA A N 1
ATOM 762 C CA . ALA A 1 93 ? 19.206 5.562 -12.034 1.00 82.38 93 ALA A CA 1
ATOM 763 C C . ALA A 1 93 ? 20.025 5.375 -10.746 1.00 82.38 93 ALA A C 1
ATOM 765 O O . ALA A 1 93 ? 19.458 5.294 -9.662 1.00 82.38 93 ALA A O 1
ATOM 766 N N . VAL A 1 94 ? 21.358 5.391 -10.842 1.00 82.62 94 VAL A N 1
ATOM 767 C CA . VAL A 1 94 ? 22.269 5.269 -9.689 1.00 82.62 94 VAL A CA 1
ATOM 768 C C . VAL A 1 94 ? 22.148 6.456 -8.732 1.00 82.62 94 VAL A C 1
ATOM 770 O O . VAL A 1 94 ? 22.247 6.279 -7.523 1.00 82.62 94 VAL A O 1
ATOM 773 N N . LEU A 1 95 ? 21.904 7.658 -9.253 1.00 86.19 95 LEU A N 1
ATOM 774 C CA . LEU A 1 95 ? 21.653 8.865 -8.464 1.00 86.19 95 LEU A CA 1
ATOM 775 C C . LEU A 1 95 ? 20.272 8.856 -7.793 1.00 86.19 95 LEU A C 1
ATOM 777 O O . LEU A 1 95 ? 19.935 9.822 -7.114 1.00 86.19 95 LEU A O 1
ATOM 781 N N . GLY A 1 96 ? 19.474 7.797 -7.966 1.00 68.69 96 GLY A N 1
ATOM 782 C CA . GLY A 1 96 ? 18.174 7.673 -7.317 1.00 68.69 96 GLY A CA 1
ATOM 783 C C . GLY A 1 96 ? 17.126 8.637 -7.869 1.00 68.69 96 GLY A C 1
ATOM 784 O O . GLY A 1 96 ? 16.132 8.887 -7.204 1.00 68.69 96 GLY A O 1
ATOM 785 N N . ILE A 1 97 ? 17.317 9.153 -9.092 1.00 76.31 97 ILE A N 1
ATOM 786 C CA . ILE A 1 97 ? 16.253 9.843 -9.850 1.00 76.31 97 ILE A CA 1
ATOM 787 C C . ILE A 1 97 ? 15.290 8.800 -10.462 1.00 76.31 97 ILE A C 1
ATOM 789 O O . ILE A 1 97 ? 14.370 9.123 -11.213 1.00 76.31 97 ILE A O 1
ATOM 793 N N . GLU A 1 98 ? 15.495 7.513 -10.167 1.00 60.72 98 GLU A N 1
ATOM 794 C CA . GLU A 1 98 ? 14.479 6.495 -10.395 1.00 60.72 98 GLU A CA 1
ATOM 795 C C . GLU A 1 98 ? 13.179 6.854 -9.681 1.00 60.72 98 GLU A C 1
ATOM 797 O O . GLU A 1 98 ? 13.200 7.414 -8.590 1.00 60.72 98 GLU A O 1
ATOM 802 N N . ASP A 1 99 ? 12.063 6.549 -10.352 1.00 66.44 99 ASP A N 1
ATOM 803 C CA . ASP A 1 99 ? 10.724 6.975 -9.961 1.00 66.44 99 ASP A CA 1
ATOM 804 C C . ASP A 1 99 ? 10.498 6.646 -8.485 1.00 66.44 99 ASP A C 1
ATOM 806 O O . ASP A 1 99 ? 10.384 5.472 -8.108 1.00 66.44 99 ASP A O 1
ATOM 810 N N . GLU A 1 100 ? 10.477 7.702 -7.669 1.00 78.25 100 GLU A N 1
ATOM 811 C CA . GLU A 1 100 ? 10.031 7.655 -6.287 1.00 78.25 100 GLU A CA 1
ATOM 812 C C . GLU A 1 100 ? 8.741 6.832 -6.279 1.00 78.25 100 GLU A C 1
ATOM 814 O O . GLU A 1 100 ? 7.863 7.038 -7.127 1.00 78.25 100 GLU A O 1
ATOM 819 N N . SER A 1 101 ? 8.688 5.806 -5.421 1.00 88.50 101 SER A N 1
ATOM 820 C CA . SER A 1 101 ? 7.507 4.945 -5.299 1.00 88.50 101 SER A CA 1
ATOM 821 C C . SER A 1 101 ? 6.253 5.819 -5.309 1.00 88.50 101 SER A C 1
ATOM 823 O O . SER A 1 101 ? 6.257 6.858 -4.656 1.00 88.50 101 SER A O 1
ATOM 825 N N . GLU A 1 102 ? 5.187 5.419 -6.018 1.00 92.00 102 GLU A N 1
ATOM 826 C CA . GLU A 1 102 ? 3.944 6.215 -6.082 1.00 92.00 102 GLU A CA 1
ATOM 827 C C . GLU A 1 102 ? 3.467 6.608 -4.671 1.00 92.00 102 GLU A C 1
ATOM 829 O O . GLU A 1 102 ? 2.915 7.690 -4.474 1.00 92.00 102 GLU A O 1
ATOM 834 N N . PHE A 1 103 ? 3.750 5.744 -3.688 1.00 96.56 103 PHE A N 1
ATOM 835 C CA . PHE A 1 103 ? 3.529 5.981 -2.268 1.00 96.56 103 PHE A CA 1
ATOM 836 C C . PHE A 1 103 ? 4.786 5.586 -1.471 1.00 96.56 103 PHE A C 1
ATOM 838 O O . PHE A 1 103 ? 4.911 4.430 -1.043 1.00 96.56 103 PHE A O 1
ATOM 845 N N . PRO A 1 104 ? 5.758 6.507 -1.305 1.00 95.25 104 PRO A N 1
ATOM 846 C CA . PRO A 1 104 ? 7.030 6.201 -0.650 1.00 95.25 104 PRO A CA 1
ATOM 847 C C . PRO A 1 104 ? 6.858 5.957 0.852 1.00 95.25 104 PRO A C 1
ATOM 849 O O . PRO A 1 104 ? 7.607 5.186 1.440 1.00 95.25 104 PRO A O 1
ATOM 852 N N . ASP A 1 105 ? 5.831 6.553 1.454 1.00 96.44 105 ASP A N 1
ATOM 853 C CA . ASP A 1 105 ? 5.427 6.344 2.841 1.00 96.44 105 ASP A CA 1
ATOM 854 C C . ASP A 1 105 ? 4.958 4.903 3.102 1.00 96.44 105 ASP A C 1
ATOM 856 O O . ASP A 1 105 ? 5.417 4.273 4.052 1.00 96.44 105 ASP A O 1
ATOM 860 N N . ILE A 1 106 ? 4.109 4.350 2.224 1.00 97.38 106 ILE A N 1
ATOM 861 C CA . ILE A 1 106 ? 3.647 2.955 2.325 1.00 97.38 106 ILE A CA 1
ATOM 862 C C . ILE A 1 106 ? 4.819 1.989 2.143 1.00 97.38 106 ILE A C 1
ATOM 864 O O . ILE A 1 106 ? 4.929 1.018 2.886 1.00 97.38 106 ILE A O 1
ATOM 868 N N . GLU A 1 107 ? 5.688 2.241 1.160 1.00 96.69 107 GLU A N 1
ATOM 869 C CA . GLU A 1 107 ? 6.855 1.388 0.908 1.00 96.69 107 GLU A CA 1
ATOM 870 C C . GLU A 1 107 ? 7.827 1.412 2.095 1.00 96.69 107 GLU A C 1
ATOM 872 O O . GLU A 1 107 ? 8.281 0.355 2.524 1.00 96.69 107 GLU A O 1
ATOM 877 N N . ALA A 1 108 ? 8.115 2.589 2.658 1.00 96.12 108 ALA A N 1
ATOM 878 C CA . ALA A 1 108 ? 9.011 2.724 3.803 1.00 96.12 108 ALA A CA 1
ATOM 879 C C . ALA A 1 108 ? 8.499 1.945 5.025 1.00 96.12 108 ALA A C 1
ATOM 881 O O . ALA A 1 108 ? 9.240 1.135 5.587 1.00 96.12 108 ALA A O 1
ATOM 882 N N . ASP A 1 109 ? 7.227 2.129 5.394 1.00 97.44 109 ASP A N 1
ATOM 883 C CA . ASP A 1 109 ? 6.619 1.387 6.502 1.00 97.44 109 ASP A CA 1
ATOM 884 C C . ASP A 1 109 ? 6.560 -0.123 6.205 1.00 97.44 109 ASP A C 1
ATOM 886 O O . ASP A 1 109 ? 6.796 -0.941 7.094 1.00 97.44 109 ASP A O 1
ATOM 890 N N . TRP A 1 110 ? 6.303 -0.517 4.952 1.00 97.94 110 TRP A N 1
ATOM 891 C CA . TRP A 1 110 ? 6.260 -1.923 4.538 1.00 97.94 110 TRP A CA 1
ATOM 892 C C . TRP A 1 110 ? 7.623 -2.609 4.665 1.00 97.94 110 TRP A C 1
ATOM 894 O O . TRP A 1 110 ? 7.708 -3.712 5.203 1.00 97.94 110 TRP A O 1
ATOM 904 N N . GLN A 1 111 ? 8.701 -1.958 4.224 1.00 97.19 111 GLN A N 1
ATOM 905 C CA . GLN A 1 111 ? 10.058 -2.491 4.372 1.00 97.19 111 GLN A CA 1
ATOM 906 C C . GLN A 1 111 ? 10.465 -2.605 5.848 1.00 97.19 111 GLN A C 1
ATOM 908 O O . GLN A 1 111 ? 11.091 -3.593 6.245 1.00 97.19 111 GLN A O 1
ATOM 913 N N . GLU A 1 112 ? 10.072 -1.637 6.684 1.00 97.56 112 GLU A N 1
ATOM 914 C CA . GLU A 1 112 ? 10.300 -1.704 8.132 1.00 97.56 112 GLU A CA 1
ATOM 915 C C . GLU A 1 112 ? 9.537 -2.874 8.771 1.00 97.56 112 GLU A C 1
ATOM 917 O O . GLU A 1 112 ? 10.102 -3.590 9.603 1.00 97.56 112 GLU A O 1
ATOM 922 N N . ILE A 1 113 ? 8.293 -3.117 8.341 1.00 97.75 113 ILE A N 1
ATOM 923 C CA . ILE A 1 113 ? 7.488 -4.277 8.747 1.00 97.75 113 ILE A CA 1
ATOM 924 C C . ILE A 1 113 ? 8.188 -5.585 8.393 1.00 97.75 113 ILE A C 1
ATOM 926 O O . ILE A 1 113 ? 8.356 -6.421 9.276 1.00 97.75 113 ILE A O 1
ATOM 930 N N . LEU A 1 114 ? 8.633 -5.762 7.146 1.00 97.56 114 LEU A N 1
ATOM 931 C CA . LEU A 1 114 ? 9.310 -6.992 6.720 1.00 97.56 114 LEU A CA 1
ATOM 932 C C . LEU A 1 114 ? 10.599 -7.239 7.511 1.00 97.56 114 LEU A C 1
ATOM 934 O O . LEU A 1 114 ? 10.808 -8.339 8.017 1.00 97.56 114 LEU A O 1
ATOM 938 N N . THR A 1 115 ? 11.420 -6.200 7.681 1.00 97.06 115 THR A N 1
ATOM 939 C CA . THR A 1 115 ? 12.673 -6.282 8.450 1.00 97.06 115 THR A CA 1
ATOM 940 C C . THR A 1 115 ? 12.408 -6.664 9.907 1.00 97.06 115 THR A C 1
ATOM 942 O O . THR A 1 115 ? 13.145 -7.442 10.514 1.00 97.06 115 THR A O 1
ATOM 945 N N . SER A 1 116 ? 11.342 -6.115 10.488 1.00 96.62 116 SER A N 1
ATOM 946 C CA . SER A 1 116 ? 10.992 -6.357 11.886 1.00 96.62 116 SER A CA 1
ATOM 947 C C . SER A 1 116 ? 10.361 -7.738 12.081 1.00 96.62 116 SER A C 1
ATOM 949 O O . SER A 1 116 ? 10.697 -8.416 13.045 1.00 96.62 116 SER A O 1
ATOM 951 N N . LEU A 1 117 ? 9.529 -8.197 11.141 1.00 96.69 117 LEU A N 1
ATOM 952 C CA . LEU A 1 117 ? 8.995 -9.562 11.107 1.00 96.69 117 LEU A CA 1
ATOM 953 C C . LEU A 1 117 ? 10.126 -10.599 11.038 1.00 96.69 117 LEU A C 1
ATOM 955 O O . LEU A 1 117 ? 10.145 -11.536 11.833 1.00 96.69 117 LEU A O 1
ATOM 959 N N . GLU A 1 118 ? 11.119 -10.389 10.169 1.00 96.25 118 GLU A N 1
ATOM 960 C CA . GLU A 1 118 ? 12.292 -11.265 10.065 1.00 96.25 118 GLU A CA 1
ATOM 961 C C . GLU A 1 118 ? 13.109 -11.293 11.369 1.00 96.25 118 GLU A C 1
ATOM 963 O O . GLU A 1 118 ? 13.500 -12.366 11.837 1.00 96.25 118 GLU A O 1
ATOM 968 N N . ARG A 1 119 ? 13.313 -10.133 12.012 1.00 96.31 119 ARG A N 1
ATOM 969 C CA . ARG A 1 119 ? 14.021 -10.035 13.301 1.00 96.31 119 ARG A CA 1
ATOM 970 C C . ARG A 1 119 ? 13.320 -10.815 14.414 1.00 96.31 119 ARG A C 1
ATOM 972 O O . ARG A 1 119 ? 13.994 -11.463 15.214 1.00 96.31 119 ARG A O 1
ATOM 979 N N . GLU A 1 120 ? 11.991 -10.762 14.455 1.00 95.62 120 GLU A N 1
ATOM 980 C CA . GLU A 1 120 ? 11.170 -11.499 15.424 1.00 95.62 120 GLU A CA 1
ATOM 981 C C . GLU A 1 120 ? 10.926 -12.965 15.011 1.00 95.62 120 GLU A C 1
ATOM 983 O O . GLU A 1 120 ? 10.256 -13.695 15.736 1.00 95.62 120 GLU A O 1
ATOM 988 N N . ARG A 1 121 ? 11.498 -13.422 13.884 1.00 96.44 121 ARG A N 1
ATOM 989 C CA . ARG A 1 121 ? 11.303 -14.769 13.309 1.00 96.44 121 ARG A CA 1
ATOM 990 C C . ARG A 1 121 ? 9.842 -15.092 12.977 1.00 96.44 121 ARG A C 1
ATOM 992 O O . ARG A 1 121 ? 9.429 -16.247 13.038 1.00 96.44 121 ARG A O 1
ATOM 999 N N . LEU A 1 122 ? 9.071 -14.074 12.610 1.00 96.31 122 LEU A N 1
ATOM 1000 C CA . LEU A 1 122 ? 7.703 -14.205 12.125 1.00 96.31 122 LEU A CA 1
ATOM 1001 C C . LEU A 1 122 ? 7.721 -14.162 10.598 1.00 96.31 122 LEU A C 1
ATOM 1003 O O . LEU A 1 122 ? 7.775 -13.098 9.985 1.00 96.31 122 LEU A O 1
ATOM 1007 N N . TYR A 1 123 ? 7.694 -15.329 9.969 1.00 96.69 123 TYR A N 1
ATOM 1008 C CA . TYR A 1 123 ? 7.746 -15.445 8.517 1.00 96.69 123 TYR A CA 1
ATOM 1009 C C . TYR A 1 123 ? 6.363 -15.174 7.898 1.00 96.69 123 TYR A C 1
ATOM 1011 O O . TYR A 1 123 ? 5.378 -15.856 8.183 1.00 96.69 123 TYR A O 1
ATOM 1019 N N . ILE A 1 124 ? 6.267 -14.138 7.056 1.00 96.88 124 ILE A N 1
ATOM 1020 C CA . ILE A 1 124 ? 5.004 -13.680 6.439 1.00 96.88 124 ILE A CA 1
ATOM 1021 C C . ILE A 1 124 ? 4.391 -14.696 5.456 1.00 96.88 124 ILE A C 1
ATOM 1023 O O . ILE A 1 124 ? 3.203 -14.648 5.128 1.00 96.88 124 ILE A O 1
ATOM 1027 N N . ASP A 1 125 ? 5.205 -15.607 4.942 1.00 96.88 125 ASP A N 1
ATOM 1028 C CA . ASP A 1 125 ? 4.815 -16.723 4.090 1.00 96.88 125 ASP A CA 1
ATOM 1029 C C . ASP A 1 125 ? 4.252 -17.907 4.888 1.00 96.88 125 ASP A C 1
ATOM 1031 O O . ASP A 1 125 ? 3.331 -18.563 4.403 1.00 96.88 125 ASP A O 1
ATOM 1035 N N . GLU A 1 126 ? 4.718 -18.130 6.118 1.00 96.75 126 GLU A N 1
ATOM 1036 C CA . GLU A 1 126 ? 4.258 -19.234 6.974 1.00 96.75 126 GLU A CA 1
ATOM 1037 C C . GLU A 1 126 ? 2.986 -18.892 7.763 1.00 96.75 126 GLU A C 1
ATOM 1039 O O . GLU A 1 126 ? 2.142 -19.760 8.000 1.00 96.75 126 GLU A O 1
ATOM 1044 N N . LEU A 1 127 ? 2.821 -17.624 8.147 1.00 97.44 127 LEU A N 1
ATOM 1045 C CA . LEU A 1 127 ? 1.723 -17.183 9.005 1.00 97.44 127 LEU A CA 1
ATOM 1046 C C . LEU A 1 127 ? 0.523 -16.653 8.205 1.00 97.44 127 LEU A C 1
ATOM 1048 O O . LEU A 1 127 ? 0.680 -16.039 7.143 1.00 97.44 127 LEU A O 1
ATOM 1052 N N . PRO A 1 128 ? -0.715 -16.846 8.694 1.00 97.94 128 PRO A N 1
ATOM 1053 C CA . PRO A 1 128 ? -1.879 -16.215 8.096 1.00 97.94 128 PRO A CA 1
ATOM 1054 C C . PRO A 1 128 ? -1.812 -14.692 8.275 1.00 97.94 128 PRO A C 1
ATOM 1056 O O . PRO A 1 128 ? -1.542 -14.193 9.366 1.00 97.94 128 PRO A O 1
ATOM 1059 N N . LEU A 1 129 ? -2.088 -13.958 7.194 1.00 98.06 129 LEU A N 1
ATOM 1060 C CA . LEU A 1 129 ? -2.069 -12.495 7.161 1.00 98.06 129 LEU A CA 1
ATOM 1061 C C . LEU A 1 129 ? -3.494 -11.953 7.058 1.00 98.06 129 LEU A C 1
ATOM 1063 O O . LEU A 1 129 ? -4.200 -12.238 6.090 1.00 98.06 129 LEU A O 1
ATOM 1067 N N . PHE A 1 130 ? -3.905 -11.131 8.013 1.00 98.25 130 PHE A N 1
ATOM 1068 C CA . PHE A 1 130 ? -5.205 -10.468 8.033 1.00 98.25 130 PHE A CA 1
ATOM 1069 C C . PHE A 1 130 ? -5.037 -8.964 7.834 1.00 98.25 130 PHE A C 1
ATOM 1071 O O . PHE A 1 130 ? -4.170 -8.346 8.447 1.00 98.25 130 PHE A O 1
ATOM 1078 N N . LEU A 1 131 ? -5.875 -8.358 6.993 1.00 98.25 131 LEU A N 1
ATOM 1079 C CA . LEU A 1 131 ? -5.941 -6.899 6.870 1.00 98.25 131 LEU A CA 1
ATOM 1080 C C . LEU A 1 131 ? -6.935 -6.335 7.877 1.00 98.25 131 LEU A C 1
ATOM 1082 O O . LEU A 1 131 ? -8.034 -6.868 8.013 1.00 98.25 131 LEU A O 1
ATOM 1086 N N . VAL A 1 132 ? -6.583 -5.236 8.533 1.00 97.75 132 VAL A N 1
ATOM 1087 C CA . VAL A 1 132 ? -7.471 -4.513 9.445 1.00 97.75 132 VAL A CA 1
ATOM 1088 C C . VAL A 1 132 ? -7.632 -3.085 8.939 1.00 97.75 132 VAL A C 1
ATOM 1090 O O . VAL A 1 132 ? -6.699 -2.287 8.992 1.00 97.75 132 VAL A O 1
ATOM 1093 N N . ASN A 1 133 ? -8.821 -2.762 8.437 1.00 97.50 133 ASN A N 1
ATOM 1094 C CA . ASN A 1 133 ? -9.132 -1.460 7.853 1.00 97.50 133 ASN A CA 1
ATOM 1095 C C . ASN A 1 133 ? -10.111 -0.675 8.729 1.00 97.50 133 ASN A C 1
ATOM 1097 O O . ASN A 1 133 ? -10.991 -1.258 9.361 1.00 97.50 133 ASN A O 1
ATOM 1101 N N . GLY A 1 134 ? -10.001 0.654 8.723 1.00 94.44 134 GLY A N 1
ATOM 1102 C CA . GLY A 1 134 ? -10.923 1.536 9.442 1.00 94.44 134 GLY A CA 1
ATOM 1103 C C . GLY A 1 134 ? -10.734 1.571 10.962 1.00 94.44 134 GLY A C 1
ATOM 1104 O O . GLY A 1 134 ? -11.688 1.866 11.681 1.00 94.44 134 GLY A O 1
ATOM 1105 N N . LEU A 1 135 ? -9.547 1.250 11.478 1.00 94.31 135 LEU A N 1
ATOM 1106 C CA . LEU A 1 135 ? -9.190 1.596 12.855 1.00 94.31 135 LEU A CA 1
ATOM 1107 C C . LEU A 1 135 ? -8.384 2.891 12.869 1.00 94.31 135 LEU A C 1
ATOM 1109 O O . LEU A 1 135 ? -7.491 3.097 12.049 1.00 94.31 135 LEU A O 1
ATOM 1113 N N . THR A 1 136 ? -8.664 3.743 13.852 1.00 92.19 136 THR A N 1
ATOM 1114 C CA . THR A 1 136 ? -7.762 4.850 14.185 1.00 92.19 136 THR A CA 1
ATOM 1115 C C . THR A 1 136 ? -6.514 4.322 14.900 1.00 92.19 136 THR A C 1
ATOM 1117 O O . THR A 1 136 ? -6.602 3.310 15.598 1.00 92.19 136 THR A O 1
ATOM 1120 N N . PRO A 1 137 ? -5.368 5.028 14.838 1.00 90.50 137 PRO A N 1
ATOM 1121 C CA . PRO A 1 137 ? -4.152 4.642 15.555 1.00 90.50 137 PRO A CA 1
ATOM 1122 C C . PRO A 1 137 ? -4.362 4.333 17.043 1.00 90.50 137 PRO A C 1
ATOM 1124 O O . PRO A 1 137 ? -3.703 3.458 17.588 1.00 90.50 137 PRO A O 1
ATOM 1127 N N . GLN A 1 138 ? -5.272 5.043 17.714 1.00 89.12 138 GLN A N 1
ATOM 1128 C CA . GLN A 1 138 ? -5.587 4.805 19.123 1.00 89.12 138 GLN A CA 1
ATOM 1129 C C . GLN A 1 138 ? -6.434 3.543 19.317 1.00 89.12 138 GLN A C 1
ATOM 1131 O O . GLN A 1 138 ? -6.203 2.795 20.263 1.00 89.12 138 GLN A O 1
ATOM 1136 N N . GLN A 1 139 ? -7.395 3.295 18.422 1.00 91.69 139 GLN A N 1
ATOM 1137 C CA . GLN A 1 139 ? -8.219 2.086 18.456 1.00 91.69 139 GLN A CA 1
ATOM 1138 C C . GLN A 1 139 ? -7.413 0.833 18.114 1.00 91.69 139 GLN A C 1
ATOM 1140 O O . GLN A 1 139 ? -7.698 -0.210 18.686 1.00 91.69 139 GLN A O 1
ATOM 1145 N N . GLU A 1 140 ? -6.411 0.925 17.233 1.00 92.25 140 GLU A N 1
ATOM 1146 C CA . GLU A 1 140 ? -5.467 -0.173 16.981 1.00 92.25 140 GLU A CA 1
ATOM 1147 C C . GLU A 1 140 ? -4.823 -0.628 18.296 1.00 92.25 140 GLU A C 1
ATOM 1149 O O . GLU A 1 140 ? -4.926 -1.794 18.661 1.00 92.25 140 GLU A O 1
ATOM 1154 N N . ILE A 1 141 ? -4.241 0.310 19.050 1.00 88.69 141 ILE A N 1
ATOM 1155 C CA . ILE A 1 141 ? -3.588 0.028 20.336 1.00 88.69 141 ILE A CA 1
ATOM 1156 C C . ILE A 1 141 ? -4.585 -0.613 21.301 1.00 88.69 141 ILE A C 1
ATOM 1158 O O . ILE A 1 141 ? -4.343 -1.702 21.801 1.00 88.69 141 ILE A O 1
ATOM 1162 N N . SER A 1 142 ? -5.748 0.014 21.506 1.00 89.38 142 SER A N 1
ATOM 1163 C CA . SER A 1 142 ? -6.750 -0.508 22.442 1.00 89.38 142 SER A CA 1
ATOM 1164 C C . SER A 1 142 ? -7.286 -1.886 22.042 1.00 89.38 142 SER A C 1
ATOM 1166 O O . SER A 1 142 ? -7.543 -2.706 22.918 1.00 89.38 142 SER A O 1
ATOM 1168 N N . ALA A 1 143 ? -7.444 -2.163 20.744 1.00 89.25 143 ALA A N 1
ATOM 1169 C CA . ALA A 1 143 ? -7.928 -3.454 20.264 1.00 89.25 143 ALA A CA 1
ATOM 1170 C C . ALA A 1 143 ? -6.919 -4.579 20.538 1.00 89.25 143 ALA A C 1
ATOM 1172 O O . ALA A 1 143 ? -7.315 -5.649 21.003 1.00 89.25 143 ALA A O 1
ATOM 1173 N N . PHE A 1 144 ? -5.629 -4.340 20.289 1.00 88.12 144 PHE A N 1
ATOM 1174 C CA . PHE A 1 144 ? -4.589 -5.349 20.510 1.00 88.12 144 PHE A CA 1
ATOM 1175 C C . PHE A 1 144 ? -4.155 -5.452 21.982 1.00 88.12 144 PHE A C 1
ATOM 1177 O O . PHE A 1 144 ? -3.889 -6.562 22.441 1.00 88.12 144 PHE A O 1
ATOM 1184 N N . ASP A 1 145 ? -4.200 -4.360 22.752 1.00 86.38 145 ASP A N 1
ATOM 1185 C CA . ASP A 1 145 ? -3.979 -4.373 24.207 1.00 86.38 145 ASP A CA 1
ATOM 1186 C C . ASP A 1 145 ? -5.096 -5.144 24.935 1.00 86.38 145 ASP A C 1
ATOM 1188 O O . ASP A 1 145 ? -4.834 -5.963 25.814 1.00 86.38 145 ASP A O 1
ATOM 1192 N N . ALA A 1 146 ? -6.362 -4.951 24.548 1.00 83.06 146 ALA A N 1
ATOM 1193 C CA . ALA A 1 146 ? -7.474 -5.699 25.141 1.00 83.06 146 ALA A CA 1
ATOM 1194 C C . ALA A 1 146 ? -7.427 -7.191 24.768 1.00 83.06 146 ALA A C 1
ATOM 1196 O O . ALA A 1 146 ? -7.684 -8.060 25.605 1.00 83.06 146 ALA A O 1
ATOM 1197 N N . ALA A 1 147 ? -7.061 -7.504 23.519 1.00 78.56 147 ALA A N 1
ATOM 1198 C CA . ALA A 1 147 ? -6.836 -8.882 23.090 1.00 78.56 147 ALA A CA 1
ATOM 1199 C C . ALA A 1 147 ? -5.689 -9.549 23.872 1.00 78.56 147 ALA A C 1
ATOM 1201 O O . ALA A 1 147 ? -5.719 -10.762 24.090 1.00 78.56 147 ALA A O 1
ATOM 1202 N N . PHE A 1 148 ? -4.704 -8.766 24.323 1.00 72.75 148 PHE A N 1
ATOM 1203 C CA . PHE A 1 148 ? -3.601 -9.238 25.150 1.00 72.75 148 PHE A CA 1
ATOM 1204 C C . PHE A 1 148 ? -4.043 -9.638 26.565 1.00 72.75 148 PHE A C 1
ATOM 1206 O O . PHE A 1 148 ? -3.712 -10.741 27.011 1.00 72.75 148 PHE A O 1
ATOM 1213 N N . GLU A 1 149 ? -4.824 -8.802 27.255 1.00 77.69 149 GLU A N 1
ATOM 1214 C CA . GLU A 1 149 ? -5.262 -9.087 28.631 1.00 77.69 149 GLU A CA 1
ATOM 1215 C C . GLU A 1 149 ? -6.126 -10.359 28.726 1.00 77.69 149 GLU A C 1
ATOM 1217 O O . GLU A 1 149 ? -6.015 -11.124 29.687 1.00 77.69 149 GLU A O 1
ATOM 1222 N N . GLY A 1 150 ? -6.956 -10.628 27.711 1.00 69.44 150 GLY A N 1
ATOM 1223 C CA . GLY A 1 150 ? -7.864 -11.780 27.696 1.00 69.44 150 GLY A CA 1
ATOM 1224 C C . GLY A 1 150 ? -7.207 -13.130 27.375 1.00 69.44 150 GLY A C 1
ATOM 1225 O O . GLY A 1 150 ? -7.729 -14.172 27.770 1.00 69.44 150 GLY A O 1
ATOM 1226 N N . ALA A 1 151 ? -6.064 -13.146 26.682 1.00 67.38 151 ALA A N 1
ATOM 1227 C CA . ALA A 1 151 ? -5.473 -14.368 26.118 1.00 67.38 151 ALA A CA 1
ATOM 1228 C C . ALA A 1 151 ? -4.517 -15.128 27.065 1.00 67.38 151 ALA A C 1
ATOM 1230 O O . ALA A 1 151 ? -3.760 -15.995 26.625 1.00 67.38 151 ALA A O 1
ATOM 1231 N N . GLY A 1 152 ? -4.527 -14.830 28.368 1.00 70.75 152 GLY A N 1
ATOM 1232 C CA . GLY A 1 152 ? -3.752 -15.592 29.357 1.00 70.75 152 GLY A CA 1
ATOM 1233 C C . GLY A 1 152 ? -2.232 -15.387 29.282 1.00 70.75 152 GLY A C 1
ATOM 1234 O O . GLY A 1 152 ? -1.481 -16.277 29.676 1.00 70.75 152 GLY A O 1
ATOM 1235 N N . GLY A 1 153 ? -1.772 -14.225 28.801 1.00 64.56 153 GLY A N 1
ATOM 1236 C CA . GLY A 1 153 ? -0.376 -13.784 28.937 1.00 64.56 153 GLY A CA 1
ATOM 1237 C C . GLY A 1 153 ? 0.544 -14.030 27.737 1.00 64.56 153 GLY A C 1
ATOM 1238 O O . GLY A 1 153 ? 1.752 -13.847 27.866 1.00 64.56 153 GLY A O 1
ATOM 1239 N N . THR A 1 154 ? 0.018 -14.415 26.570 1.00 66.56 154 THR A N 1
ATOM 1240 C CA . THR A 1 154 ? 0.805 -14.409 25.322 1.00 66.56 154 THR A CA 1
ATOM 1241 C C . THR A 1 154 ? 0.603 -13.088 24.582 1.00 66.56 154 THR A C 1
ATOM 1243 O O . THR A 1 154 ? -0.480 -12.803 24.080 1.00 66.56 154 THR A O 1
ATOM 1246 N N . GLU A 1 155 ? 1.654 -12.267 24.570 1.00 77.25 155 GLU A N 1
ATOM 1247 C CA . GLU A 1 155 ? 1.649 -10.875 24.107 1.00 77.25 155 GLU A CA 1
ATOM 1248 C C . GLU A 1 155 ? 1.538 -10.750 22.591 1.00 77.25 155 GLU A C 1
ATOM 1250 O O . GLU A 1 155 ? 2.410 -11.223 21.865 1.00 77.25 155 GLU A O 1
ATOM 1255 N N . TRP A 1 156 ? 0.469 -10.100 22.114 1.00 79.69 156 TRP A N 1
ATOM 1256 C CA . TRP A 1 156 ? 0.432 -9.559 20.757 1.00 79.69 156 TRP A CA 1
ATOM 1257 C C . TRP A 1 156 ? 1.471 -8.453 20.680 1.00 79.69 156 TRP A C 1
ATOM 1259 O O . TRP A 1 156 ? 1.367 -7.449 21.382 1.00 79.69 156 TRP A O 1
ATOM 1269 N N . ARG A 1 157 ? 2.492 -8.635 19.844 1.00 82.38 157 ARG A N 1
ATOM 1270 C CA . ARG A 1 157 ? 3.587 -7.672 19.752 1.00 82.38 157 ARG A CA 1
ATOM 1271 C C . ARG A 1 157 ? 3.368 -6.761 18.564 1.00 82.38 157 ARG A C 1
ATOM 1273 O O . ARG A 1 157 ? 3.112 -7.218 17.448 1.00 82.38 157 ARG A O 1
ATOM 1280 N N . VAL A 1 158 ? 3.502 -5.460 18.800 1.00 81.31 158 VAL A N 1
ATOM 1281 C CA . VAL A 1 158 ? 3.665 -4.511 17.699 1.00 81.31 158 VAL A CA 1
ATOM 1282 C C . VAL A 1 158 ? 5.024 -4.774 17.080 1.00 81.31 158 VAL A C 1
ATOM 1284 O O . VAL A 1 158 ? 6.050 -4.596 17.734 1.00 81.31 158 VAL A O 1
ATOM 1287 N N . VAL A 1 159 ? 5.020 -5.215 15.827 1.00 85.81 159 VAL A N 1
ATOM 1288 C CA . VAL A 1 159 ? 6.244 -5.592 15.125 1.00 85.81 159 VAL A CA 1
ATOM 1289 C C . VAL A 1 159 ? 6.907 -4.340 14.560 1.00 85.81 159 VAL A C 1
ATOM 1291 O O . VAL A 1 159 ? 8.059 -4.060 14.883 1.00 85.81 159 VAL A O 1
ATOM 1294 N N . ALA A 1 160 ? 6.168 -3.563 13.759 1.00 92.88 160 ALA A N 1
ATOM 1295 C CA . ALA A 1 160 ? 6.599 -2.276 13.213 1.00 92.88 160 ALA A CA 1
ATOM 1296 C C . ALA A 1 160 ? 5.482 -1.584 12.408 1.00 92.88 160 ALA A C 1
ATOM 1298 O O . ALA A 1 160 ? 4.527 -2.242 11.991 1.00 92.88 160 ALA A O 1
ATOM 1299 N N . PRO A 1 161 ? 5.624 -0.282 12.109 1.00 94.38 161 PRO A N 1
ATOM 1300 C CA . PRO A 1 161 ? 6.427 0.700 12.841 1.00 94.38 161 PRO A CA 1
ATOM 1301 C C . PRO A 1 161 ? 5.971 0.841 14.308 1.00 94.38 161 PRO A C 1
ATOM 1303 O O . PRO A 1 161 ? 4.864 0.415 14.652 1.00 94.38 161 PRO A O 1
ATOM 1306 N N . PRO A 1 162 ? 6.780 1.437 15.206 1.00 93.19 162 PRO A N 1
ATOM 1307 C CA . PRO A 1 162 ? 6.405 1.572 16.612 1.00 93.19 162 PRO A CA 1
ATOM 1308 C C . PRO A 1 162 ? 5.174 2.472 16.791 1.00 93.19 162 PRO A C 1
ATOM 1310 O O . PRO A 1 162 ? 5.003 3.464 16.080 1.00 93.19 162 PRO A O 1
ATOM 1313 N N . ILE A 1 163 ? 4.361 2.178 17.813 1.00 89.31 163 ILE A N 1
ATOM 1314 C CA . ILE A 1 163 ? 3.133 2.926 18.156 1.00 89.31 163 ILE A CA 1
ATOM 1315 C C . ILE A 1 163 ? 3.386 4.435 18.311 1.00 89.31 163 ILE A C 1
ATOM 1317 O O . ILE A 1 163 ? 2.533 5.261 17.985 1.00 89.31 163 ILE A O 1
ATOM 1321 N N . THR A 1 164 ? 4.571 4.811 18.794 1.00 91.12 164 THR A N 1
ATOM 1322 C CA . THR A 1 164 ? 4.968 6.210 19.003 1.00 91.12 164 THR A CA 1
ATOM 1323 C C . THR A 1 164 ? 5.052 7.011 17.702 1.00 91.12 164 THR A C 1
ATOM 1325 O O . THR A 1 164 ? 4.980 8.240 17.737 1.00 91.12 164 THR A O 1
ATOM 1328 N N . ARG A 1 165 ? 5.174 6.344 16.547 1.00 93.56 165 ARG A N 1
ATOM 1329 C CA . ARG A 1 165 ? 5.221 6.990 15.237 1.00 93.56 165 ARG A CA 1
ATOM 1330 C C . ARG A 1 165 ? 3.806 7.258 14.729 1.00 93.56 165 ARG A C 1
ATOM 1332 O O . ARG A 1 165 ? 3.140 6.383 14.177 1.00 93.56 165 ARG A O 1
ATOM 1339 N N . THR A 1 166 ? 3.358 8.499 14.875 1.00 90.25 166 THR A N 1
ATOM 1340 C CA . THR A 1 166 ? 2.040 8.959 14.405 1.00 90.25 166 THR A CA 1
ATOM 1341 C C . THR A 1 166 ? 1.934 9.078 12.885 1.00 90.25 166 THR A C 1
ATOM 1343 O O . THR A 1 166 ? 0.824 9.089 12.368 1.00 90.25 166 THR A O 1
ATOM 1346 N N . SER A 1 167 ? 3.064 9.152 12.174 1.00 92.62 167 SER A N 1
ATOM 1347 C CA . SER A 1 167 ? 3.115 9.233 10.709 1.00 92.62 167 SER A CA 1
ATOM 1348 C C . SER A 1 167 ? 3.016 7.879 10.003 1.00 92.62 167 SER A C 1
ATOM 1350 O O . SER A 1 167 ? 3.034 7.857 8.777 1.00 92.62 167 SER A O 1
ATOM 1352 N N . ALA A 1 168 ? 2.969 6.770 10.748 1.00 95.56 168 ALA A N 1
ATOM 1353 C CA . ALA A 1 168 ? 2.868 5.439 10.162 1.00 95.56 168 ALA A CA 1
ATOM 1354 C C . ALA A 1 168 ? 1.503 5.265 9.481 1.00 95.56 168 ALA A C 1
ATOM 1356 O O . ALA A 1 168 ? 0.466 5.513 10.099 1.00 95.56 168 ALA A O 1
ATOM 1357 N N . VAL A 1 169 ? 1.509 4.842 8.219 1.00 96.62 169 VAL A N 1
ATOM 1358 C CA . VAL A 1 169 ? 0.297 4.637 7.409 1.00 96.62 169 VAL A CA 1
ATOM 1359 C C . VAL A 1 169 ? -0.170 3.187 7.415 1.00 96.62 169 VAL A C 1
ATOM 1361 O O . VAL A 1 169 ? -1.346 2.916 7.151 1.00 96.62 169 VAL A O 1
ATOM 1364 N N . ILE A 1 170 ? 0.738 2.267 7.734 1.00 97.50 170 ILE A N 1
ATOM 1365 C CA . ILE A 1 170 ? 0.455 0.858 7.992 1.00 97.50 170 ILE A CA 1
ATOM 1366 C C . ILE A 1 170 ? 1.227 0.394 9.224 1.00 97.50 170 ILE A C 1
ATOM 1368 O O . ILE A 1 170 ? 2.316 0.894 9.497 1.00 97.50 170 ILE A O 1
ATOM 1372 N N . ARG A 1 171 ? 0.675 -0.569 9.965 1.00 97.25 171 ARG A N 1
ATOM 1373 C CA . ARG A 1 171 ? 1.341 -1.202 11.115 1.00 97.25 171 ARG A CA 1
ATOM 1374 C C . ARG A 1 171 ? 1.049 -2.689 11.163 1.00 97.25 171 ARG A C 1
ATOM 1376 O O . ARG A 1 171 ? -0.087 -3.097 10.944 1.00 97.25 171 ARG A O 1
ATOM 1383 N N . ALA A 1 172 ? 2.058 -3.484 11.485 1.00 97.38 172 ALA A N 1
ATOM 1384 C CA . ALA A 1 172 ? 1.929 -4.916 11.684 1.00 97.38 172 ALA A CA 1
ATOM 1385 C C . ALA A 1 172 ? 1.924 -5.266 13.175 1.00 97.38 172 ALA A C 1
ATOM 1387 O O . ALA A 1 172 ? 2.829 -4.900 13.930 1.00 97.38 172 ALA A O 1
ATOM 1388 N N . PHE A 1 173 ? 0.915 -6.032 13.565 1.00 96.12 173 PHE A N 1
ATOM 1389 C CA . PHE A 1 173 ? 0.796 -6.707 14.848 1.00 96.12 173 PHE A CA 1
ATOM 1390 C C . PHE A 1 173 ? 0.949 -8.198 14.575 1.00 96.12 173 PHE A C 1
ATOM 1392 O O . PHE A 1 173 ? 0.324 -8.722 13.656 1.00 96.12 173 PHE A O 1
ATOM 1399 N N . GLY A 1 174 ? 1.812 -8.881 15.315 1.00 94.81 174 GLY A N 1
ATOM 1400 C CA . GLY A 1 174 ? 2.182 -10.254 14.994 1.00 94.81 174 GLY A CA 1
ATOM 1401 C C . GLY A 1 174 ? 2.304 -11.134 16.223 1.00 94.81 174 GLY A C 1
ATOM 1402 O O . GLY A 1 174 ? 2.645 -10.669 17.314 1.00 94.81 174 GLY A O 1
ATOM 1403 N N . ARG A 1 175 ? 2.026 -12.416 16.006 1.00 92.81 175 ARG A N 1
ATOM 1404 C CA . ARG A 1 175 ? 2.245 -13.525 16.931 1.00 92.81 175 ARG A CA 1
ATOM 1405 C C . ARG A 1 175 ? 2.582 -14.778 16.119 1.00 92.81 175 ARG A C 1
ATOM 1407 O O . ARG A 1 175 ? 2.372 -14.804 14.909 1.00 92.81 175 ARG A O 1
ATOM 1414 N N . ASP A 1 176 ? 3.062 -15.818 16.793 1.00 93.88 176 ASP A N 1
ATOM 1415 C CA . ASP A 1 176 ? 3.439 -17.113 16.211 1.00 93.88 176 ASP A CA 1
ATOM 1416 C C . ASP A 1 176 ? 2.306 -17.834 15.450 1.00 93.88 176 ASP A C 1
ATOM 1418 O O . ASP A 1 176 ? 2.554 -18.845 14.800 1.00 93.88 176 ASP A O 1
ATOM 1422 N N . ASP A 1 177 ? 1.059 -17.361 15.534 1.00 94.69 177 ASP A N 1
ATOM 1423 C CA . ASP A 1 177 ? -0.103 -17.938 14.853 1.00 94.69 177 ASP A CA 1
ATOM 1424 C C . ASP A 1 177 ? -0.733 -17.039 13.782 1.00 94.69 177 ASP A C 1
ATOM 1426 O O . ASP A 1 177 ? -1.463 -17.563 12.941 1.00 94.69 177 ASP A O 1
ATOM 1430 N N . ALA A 1 178 ? -0.489 -15.724 13.782 1.00 96.31 178 ALA A N 1
ATOM 1431 C CA . ALA A 1 178 ? -1.065 -14.801 12.803 1.00 96.31 178 ALA A CA 1
ATOM 1432 C C . ALA A 1 178 ? -0.371 -13.432 12.766 1.00 96.31 178 ALA A C 1
ATOM 1434 O O . ALA A 1 178 ? 0.180 -12.949 13.756 1.00 96.31 178 ALA A O 1
ATOM 1435 N N . ILE A 1 179 ? -0.496 -12.762 11.619 1.00 97.31 179 ILE A N 1
ATOM 1436 C CA . ILE A 1 179 ? -0.090 -11.371 11.413 1.00 97.31 179 ILE A CA 1
ATOM 1437 C C . ILE A 1 179 ? -1.330 -10.548 11.050 1.00 97.31 179 ILE A C 1
ATOM 1439 O O . ILE A 1 179 ? -2.087 -10.902 10.147 1.00 97.31 179 ILE A O 1
ATOM 1443 N N . PHE A 1 180 ? -1.518 -9.419 11.723 1.00 97.50 180 PHE A N 1
ATOM 1444 C CA . PHE 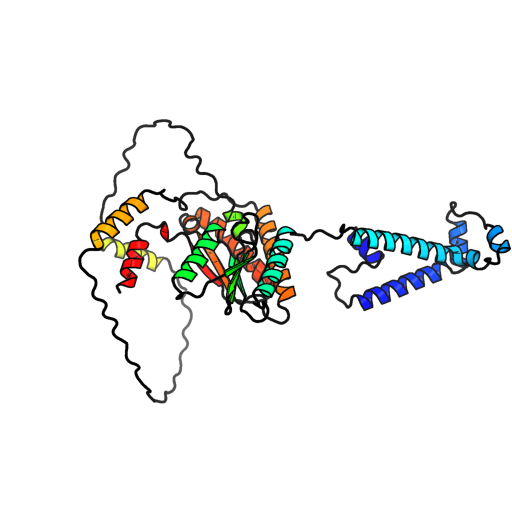A 1 180 ? -2.546 -8.424 11.444 1.00 97.50 180 PHE A CA 1
ATOM 1445 C C . PHE A 1 180 ? -1.891 -7.145 10.936 1.00 97.50 180 PHE A C 1
ATOM 1447 O O . PHE A 1 180 ? -1.032 -6.570 11.600 1.00 97.50 180 PHE A O 1
ATOM 1454 N N . LEU A 1 181 ? -2.308 -6.683 9.763 1.00 97.94 181 LEU A N 1
ATOM 1455 C CA . LEU A 1 181 ? -1.808 -5.464 9.144 1.00 97.94 181 LEU A CA 1
ATOM 1456 C C . LEU A 1 181 ? -2.890 -4.383 9.192 1.00 97.94 181 LEU A C 1
ATOM 1458 O O . LEU A 1 181 ? -3.858 -4.427 8.431 1.00 97.94 181 LEU A O 1
ATOM 1462 N N . CYS A 1 182 ? -2.717 -3.420 10.088 1.00 97.56 182 CYS A N 1
ATOM 1463 C CA . CYS A 1 182 ? -3.599 -2.272 10.248 1.00 97.56 182 CYS A CA 1
ATOM 1464 C C . CYS A 1 182 ? -3.290 -1.195 9.207 1.00 97.56 182 CYS A C 1
ATOM 1466 O O . CYS A 1 182 ? -2.129 -0.835 9.010 1.00 97.56 182 CYS A O 1
ATOM 1468 N N . THR A 1 183 ? -4.327 -0.670 8.551 1.00 97.06 183 THR A N 1
ATOM 1469 C CA . THR A 1 183 ? -4.219 0.260 7.415 1.00 97.06 183 THR A CA 1
ATOM 1470 C C . THR A 1 183 ? -4.766 1.655 7.733 1.00 97.06 183 THR A C 1
ATOM 1472 O O . THR A 1 183 ? -5.576 2.198 6.981 1.00 97.06 183 THR A O 1
ATOM 1475 N N . SER A 1 184 ? -4.338 2.273 8.838 1.00 93.31 184 SER A N 1
ATOM 1476 C CA . SER A 1 184 ? -4.847 3.580 9.306 1.00 93.31 184 SER A CA 1
ATOM 1477 C C . SER A 1 184 ? -4.569 4.770 8.374 1.00 93.31 184 SER A C 1
ATOM 1479 O O . SER A 1 184 ? -5.231 5.799 8.495 1.00 93.31 184 SER A O 1
ATOM 1481 N N . GLY A 1 185 ? -3.647 4.648 7.413 1.00 92.88 185 GLY A N 1
ATOM 1482 C CA . GLY A 1 185 ? -3.350 5.669 6.395 1.00 92.88 185 GLY A CA 1
ATOM 1483 C C . GLY A 1 185 ? -3.548 5.203 4.949 1.00 92.88 185 GLY A C 1
ATOM 1484 O O . GLY A 1 185 ? -3.053 5.842 4.010 1.00 92.88 185 GLY A O 1
ATOM 1485 N N . VAL A 1 186 ? -4.223 4.068 4.749 1.00 96.12 186 VAL A N 1
ATOM 1486 C CA . VAL A 1 186 ? -4.394 3.431 3.439 1.00 96.12 186 VAL A CA 1
ATOM 1487 C C . VAL A 1 186 ? -5.860 3.047 3.238 1.00 96.12 186 VAL A C 1
ATOM 1489 O O . VAL A 1 186 ? -6.450 2.389 4.086 1.00 96.12 186 VAL A O 1
ATOM 1492 N N . GLY A 1 187 ? -6.439 3.444 2.102 1.00 96.50 187 GLY A N 1
ATOM 1493 C CA . GLY A 1 187 ? -7.859 3.243 1.793 1.00 96.50 187 GLY A CA 1
ATOM 1494 C C . GLY A 1 187 ? -8.706 4.507 1.955 1.00 96.50 187 GLY A C 1
ATOM 1495 O O . GLY A 1 187 ? -8.370 5.424 2.706 1.00 96.50 187 GLY A O 1
ATOM 1496 N N . ALA A 1 188 ? -9.818 4.561 1.227 1.00 95.88 188 ALA A N 1
ATOM 1497 C CA . ALA A 1 188 ? -10.792 5.646 1.285 1.00 95.88 188 ALA A CA 1
ATOM 1498 C C . ALA A 1 188 ? -11.454 5.739 2.671 1.00 95.88 188 ALA A C 1
ATOM 1500 O O . ALA A 1 188 ? -11.705 6.841 3.164 1.00 95.88 188 ALA A O 1
ATOM 1501 N N . THR A 1 189 ? -11.682 4.599 3.331 1.00 94.62 189 THR A N 1
ATOM 1502 C CA . THR A 1 189 ? -12.263 4.549 4.681 1.00 94.62 189 THR A CA 1
ATOM 1503 C C . THR A 1 189 ? -11.352 5.222 5.706 1.00 94.62 189 THR A C 1
ATOM 1505 O O . THR A 1 189 ? -11.809 6.044 6.501 1.00 94.62 189 THR A O 1
ATOM 1508 N N . SER A 1 190 ? -10.051 4.945 5.653 1.00 92.75 190 SER A N 1
ATOM 1509 C CA . SER A 1 190 ? -9.059 5.556 6.542 1.00 92.75 190 SER A CA 1
ATOM 1510 C C . SER A 1 190 ? -8.897 7.058 6.282 1.00 92.75 190 SER A C 1
ATOM 1512 O O . SER A 1 190 ? -8.847 7.855 7.220 1.00 92.75 190 SER A O 1
ATOM 1514 N N . CYS A 1 191 ? -8.930 7.488 5.013 1.00 91.62 191 CYS A N 1
ATOM 1515 C CA . CYS A 1 191 ? -8.944 8.913 4.663 1.00 91.62 191 CYS A CA 1
ATOM 1516 C C . CYS A 1 191 ? -10.165 9.651 5.243 1.00 91.62 191 CYS A C 1
ATOM 1518 O O . CYS A 1 191 ? -10.037 10.785 5.706 1.00 91.62 191 CYS A O 1
ATOM 1520 N N . GLN A 1 192 ? -11.336 9.007 5.260 1.00 90.31 192 GLN A N 1
ATOM 1521 C CA . GLN A 1 192 ? -12.541 9.547 5.892 1.00 90.31 192 GLN A CA 1
ATOM 1522 C C . GLN A 1 192 ? -12.350 9.687 7.417 1.00 90.31 192 GLN A C 1
ATOM 1524 O O . GLN A 1 192 ? -12.817 10.663 8.001 1.00 90.31 192 GLN A O 1
ATOM 1529 N N . GLN A 1 193 ? -11.636 8.759 8.069 1.00 85.81 193 GLN A N 1
ATOM 1530 C CA . GLN A 1 193 ? -11.446 8.757 9.530 1.00 85.81 193 GLN A CA 1
ATOM 1531 C C . GLN A 1 193 ? -10.525 9.862 10.028 1.00 85.81 193 GLN A C 1
ATOM 1533 O O . GLN A 1 193 ? -10.750 10.403 11.108 1.00 85.81 193 GLN A O 1
ATOM 1538 N N . GLY A 1 194 ? -9.528 10.251 9.235 1.00 82.69 194 GLY A N 1
ATOM 1539 C CA . GLY A 1 194 ? -8.648 11.371 9.575 1.00 82.69 194 GLY A CA 1
ATOM 1540 C C . GLY A 1 194 ? -9.353 12.735 9.581 1.00 82.69 194 GLY A C 1
ATOM 1541 O O . GLY A 1 194 ? -8.835 13.694 10.150 1.00 82.69 194 GLY A O 1
ATOM 1542 N N . LYS A 1 195 ? -10.543 12.844 8.972 1.00 83.00 195 LYS A N 1
ATOM 1543 C CA . LYS A 1 195 ? -11.271 14.106 8.774 1.00 83.00 195 LYS A CA 1
ATOM 1544 C C . LYS A 1 195 ? -12.368 14.331 9.798 1.00 83.00 195 LYS A C 1
ATOM 1546 O O . LYS A 1 195 ? -13.553 14.469 9.483 1.00 83.00 195 LYS A O 1
ATOM 1551 N N . VAL A 1 196 ? -11.947 14.412 11.044 1.00 78.62 196 VAL A N 1
ATOM 1552 C CA . VAL A 1 196 ? -12.837 14.755 12.139 1.00 78.62 196 VAL A CA 1
ATOM 1553 C C . VAL A 1 196 ? -12.847 16.271 12.317 1.00 78.62 196 VAL A C 1
ATOM 1555 O O . VAL A 1 196 ? -11.817 16.859 12.644 1.00 78.62 196 VAL A O 1
ATOM 1558 N N . ALA A 1 197 ? -13.996 16.916 12.086 1.00 76.06 197 ALA A N 1
ATOM 1559 C CA . ALA A 1 197 ? -14.124 18.338 12.377 1.00 76.06 197 ALA A CA 1
ATOM 1560 C C . ALA A 1 197 ? -13.967 18.544 13.895 1.00 76.06 197 ALA A C 1
ATOM 1562 O O . ALA A 1 197 ? -14.622 17.832 14.665 1.00 76.06 197 ALA A O 1
ATOM 1563 N N . PRO A 1 198 ? -13.111 19.475 14.353 1.00 70.62 198 PRO A N 1
ATOM 1564 C CA . PRO A 1 198 ? -13.141 19.881 15.749 1.00 70.62 198 PRO A CA 1
ATOM 1565 C C . PRO A 1 198 ? -14.540 20.430 16.038 1.00 70.62 198 PRO A C 1
ATOM 1567 O O . PRO A 1 198 ? -15.041 21.245 15.262 1.00 70.62 198 PRO A O 1
ATOM 1570 N N . ASP A 1 199 ? -15.179 19.952 17.110 1.00 70.62 199 ASP A N 1
ATOM 1571 C CA . ASP A 1 199 ? -16.466 20.490 17.557 1.00 70.62 199 ASP A CA 1
ATOM 1572 C C . ASP A 1 199 ? -16.284 21.995 17.762 1.00 70.62 199 ASP A C 1
ATOM 1574 O O . ASP A 1 199 ? -15.596 22.439 18.682 1.00 70.62 199 ASP A O 1
ATOM 1578 N N . SER A 1 200 ? -16.856 22.796 16.866 1.00 63.66 200 SER A N 1
ATOM 1579 C CA . SER A 1 200 ? -16.823 24.255 16.928 1.00 63.66 200 SER A CA 1
ATOM 1580 C C . SER A 1 200 ? -17.829 24.772 17.963 1.00 63.66 200 SER A C 1
ATOM 1582 O O . SER A 1 200 ? -18.572 25.717 17.697 1.00 63.66 200 SER A O 1
ATOM 1584 N N . ASP A 1 201 ? -17.863 24.138 19.135 1.00 61.00 201 ASP A N 1
ATOM 1585 C CA . ASP A 1 201 ? -18.742 24.479 20.256 1.00 61.00 201 ASP A CA 1
ATOM 1586 C C . ASP A 1 201 ? -18.271 25.738 21.007 1.00 61.00 201 ASP A C 1
ATOM 1588 O O . ASP A 1 201 ? -18.944 26.198 21.924 1.00 61.00 201 ASP A O 1
ATOM 1592 N N . ASP A 1 202 ? -17.168 26.361 20.578 1.00 56.34 202 ASP A N 1
ATOM 1593 C CA . ASP A 1 202 ? -16.653 27.602 21.173 1.00 56.34 202 ASP A CA 1
ATOM 1594 C C . ASP A 1 202 ? -17.125 28.880 20.453 1.00 56.34 202 ASP A C 1
ATOM 1596 O O . ASP A 1 202 ? -16.656 29.990 20.710 1.00 56.34 202 ASP A O 1
ATOM 1600 N N . SER A 1 203 ? -18.107 28.763 19.553 1.00 51.94 203 SER A N 1
ATOM 1601 C CA . SER A 1 203 ? -18.769 29.934 18.972 1.00 51.94 203 SER A CA 1
ATOM 1602 C C . SER A 1 203 ? -19.853 30.480 19.909 1.00 51.94 203 SER A C 1
ATOM 1604 O O . SER A 1 203 ? -21.046 30.376 19.659 1.00 51.94 203 SER A O 1
ATOM 1606 N N . GLY A 1 204 ? -19.380 31.092 21.000 1.00 48.19 204 GLY A N 1
ATOM 1607 C CA . GLY A 1 204 ? -19.954 32.282 21.629 1.00 48.19 204 GLY A CA 1
ATOM 1608 C C . GLY A 1 204 ? -21.444 32.243 21.957 1.00 48.19 204 GLY A C 1
ATOM 1609 O O . GLY A 1 204 ? -22.298 32.505 21.112 1.00 48.19 204 GLY A O 1
ATOM 1610 N N . GLY A 1 205 ? -21.745 32.059 23.242 1.00 48.06 205 GLY A N 1
ATOM 1611 C CA . GLY A 1 205 ? -23.072 32.235 23.816 1.00 48.06 205 GLY A CA 1
ATOM 1612 C C . GLY A 1 205 ? -23.818 33.462 23.281 1.00 48.06 205 GLY A C 1
ATOM 1613 O O . GLY A 1 205 ? -23.603 34.591 23.715 1.00 48.06 205 GLY A O 1
ATOM 1614 N N . ARG A 1 206 ? -24.799 33.217 22.412 1.00 41.56 206 ARG A N 1
ATOM 1615 C CA . ARG A 1 206 ? -25.979 34.067 22.314 1.00 41.56 206 ARG A CA 1
ATOM 1616 C C . ARG A 1 206 ? -27.080 33.366 23.086 1.00 41.56 206 ARG A C 1
ATOM 1618 O O . ARG A 1 206 ? -27.737 32.464 22.572 1.00 41.56 206 ARG A O 1
ATOM 1625 N N . ALA A 1 207 ? -27.233 33.780 24.342 1.00 49.75 207 ALA A N 1
ATOM 1626 C CA . ALA A 1 207 ? -28.355 33.436 25.198 1.00 49.75 207 ALA A CA 1
ATOM 1627 C C . ALA A 1 207 ? -29.666 33.717 24.449 1.00 49.75 207 ALA A C 1
ATOM 1629 O O . ALA A 1 207 ? -30.167 34.838 24.421 1.00 49.75 207 ALA A O 1
ATOM 1630 N N . THR A 1 208 ? -30.208 32.695 23.799 1.00 43.44 208 THR A N 1
ATOM 1631 C CA . THR A 1 208 ? -31.580 32.688 23.318 1.00 43.44 208 THR A CA 1
ATOM 1632 C C . THR A 1 208 ? -32.337 31.787 24.271 1.00 43.44 208 THR A C 1
ATOM 1634 O O . THR A 1 208 ? -32.183 30.571 24.279 1.00 43.44 208 THR A O 1
ATOM 1637 N N . SER A 1 209 ? -33.043 32.467 25.175 1.00 43.09 209 SER A N 1
ATOM 1638 C CA . SER A 1 209 ? -34.152 32.006 26.008 1.00 43.09 209 SER A CA 1
ATOM 1639 C C . SER A 1 209 ? -34.503 30.526 25.870 1.00 43.09 209 SER A C 1
ATOM 1641 O O . SER A 1 209 ? -35.012 30.088 24.836 1.00 43.09 209 SER A O 1
ATOM 1643 N N . ALA A 1 210 ? -34.296 29.812 26.974 1.00 45.50 210 ALA A N 1
ATOM 1644 C CA . ALA A 1 210 ? -34.822 28.493 27.264 1.00 45.50 210 ALA A CA 1
ATOM 1645 C C . ALA A 1 210 ? -36.220 28.279 26.662 1.00 45.50 210 ALA A C 1
ATOM 1647 O O . ALA A 1 210 ? -37.225 28.766 27.180 1.00 45.50 210 ALA A O 1
ATOM 1648 N N . ARG A 1 211 ? -36.285 27.495 25.585 1.00 40.59 211 ARG A N 1
ATOM 1649 C CA . ARG A 1 211 ? -37.500 26.771 25.234 1.00 40.59 211 ARG A CA 1
ATOM 1650 C C . ARG A 1 211 ? -37.408 25.448 25.978 1.00 40.59 211 ARG A C 1
ATOM 1652 O O . ARG A 1 211 ? -36.532 24.638 25.688 1.00 40.59 211 ARG A O 1
ATOM 1659 N N . ALA A 1 212 ? -38.249 25.297 26.997 1.00 43.59 212 ALA A N 1
ATOM 1660 C CA . ALA A 1 212 ? -38.382 24.078 27.777 1.00 43.59 212 ALA A CA 1
ATOM 1661 C C . ALA A 1 212 ? -38.626 22.894 26.829 1.00 43.59 212 ALA A C 1
ATOM 1663 O O . ALA A 1 212 ? -39.720 22.730 26.296 1.00 43.59 212 ALA A O 1
ATOM 1664 N N . SER A 1 213 ? -37.575 22.114 26.580 1.00 40.25 213 SER A N 1
ATOM 1665 C CA . SER A 1 213 ? -37.693 20.792 25.984 1.00 40.25 213 SER A CA 1
ATOM 1666 C C . SER A 1 213 ? -38.239 19.872 27.064 1.00 40.25 213 SER A C 1
ATOM 1668 O O . SER A 1 213 ? -37.659 19.723 28.144 1.00 40.25 213 SER A O 1
ATOM 1670 N N . GLU A 1 214 ? -39.417 19.347 26.777 1.00 41.25 214 GLU A N 1
ATOM 1671 C CA . GLU A 1 214 ? -40.180 18.428 27.592 1.00 41.25 214 GLU A CA 1
ATOM 1672 C C . GLU A 1 214 ? -39.323 17.205 27.932 1.00 41.25 214 GLU A C 1
ATOM 1674 O O . GLU A 1 214 ? -38.878 16.434 27.081 1.00 41.25 214 GLU A O 1
ATOM 1679 N N . ARG A 1 215 ? -39.036 17.077 29.223 1.00 32.78 215 ARG A N 1
ATOM 1680 C CA . ARG A 1 215 ? -38.267 15.992 29.815 1.00 32.78 215 ARG A CA 1
ATOM 1681 C C . ARG A 1 215 ? -39.089 14.709 29.673 1.00 32.78 215 ARG A C 1
ATOM 1683 O O . ARG A 1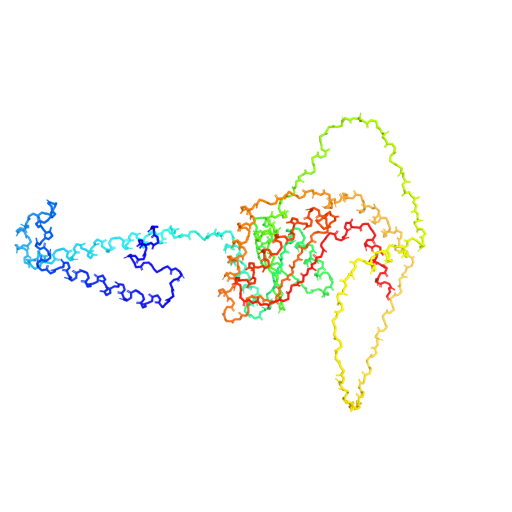 215 ? -39.935 14.418 30.513 1.00 32.78 215 ARG A O 1
ATOM 1690 N N . VAL A 1 216 ? -38.848 13.931 28.619 1.00 43.00 216 VAL A N 1
ATOM 1691 C CA . VAL A 1 216 ? -39.397 12.573 28.485 1.00 43.00 216 VAL A CA 1
ATOM 1692 C C . VAL A 1 216 ? -38.624 11.647 29.426 1.00 43.00 216 VAL A C 1
ATOM 1694 O O . VAL A 1 216 ? -37.728 10.905 29.040 1.00 43.00 216 VAL A O 1
ATOM 1697 N N . THR A 1 217 ? -38.964 11.713 30.710 1.00 38.91 217 THR A N 1
ATOM 1698 C CA . THR A 1 217 ? -38.733 10.640 31.679 1.00 38.91 217 THR A CA 1
ATOM 1699 C C . THR A 1 217 ? -39.978 9.766 31.686 1.00 38.91 217 THR A C 1
ATOM 1701 O O . THR A 1 217 ? -40.891 9.977 32.480 1.00 38.91 217 THR A O 1
ATOM 1704 N N . GLY A 1 218 ? -40.042 8.815 30.759 1.00 36.41 218 GLY A N 1
ATOM 1705 C CA . GLY A 1 218 ? -41.121 7.839 30.690 1.00 36.41 218 GLY A CA 1
ATOM 1706 C C . GLY A 1 218 ? -40.556 6.457 30.420 1.00 36.41 218 GLY A C 1
ATOM 1707 O O . GLY A 1 218 ? -40.107 6.174 29.315 1.00 36.41 218 GLY A O 1
ATOM 1708 N N . THR A 1 219 ? -40.593 5.586 31.425 1.00 45.84 219 THR A N 1
ATOM 1709 C CA . THR A 1 219 ? -40.472 4.139 31.241 1.00 45.84 219 THR A CA 1
ATOM 1710 C C . THR A 1 219 ? -41.594 3.707 30.293 1.00 45.84 219 THR A C 1
ATOM 1712 O O . THR A 1 219 ? -42.762 3.685 30.686 1.00 45.84 219 THR A O 1
ATOM 1715 N N . GLN A 1 220 ? -41.276 3.431 29.025 1.00 43.44 220 GLN A N 1
ATOM 1716 C CA . GLN A 1 220 ? -42.274 2.922 28.086 1.00 43.44 220 GLN A CA 1
ATOM 1717 C C . GLN A 1 220 ? -42.734 1.539 28.557 1.00 43.44 220 GLN A C 1
ATOM 1719 O O . GLN A 1 220 ? -41.930 0.636 28.791 1.00 43.44 220 GLN A O 1
ATOM 1724 N N . LYS A 1 221 ? -44.048 1.391 28.750 1.00 46.53 221 LYS A N 1
ATOM 1725 C CA . LYS A 1 221 ? -44.675 0.117 29.109 1.00 46.53 221 LYS A CA 1
ATOM 1726 C C . LYS A 1 221 ? -44.479 -0.878 27.960 1.00 46.53 221 LYS A C 1
ATOM 1728 O O . LYS A 1 221 ? -44.626 -0.522 26.793 1.00 46.53 221 LYS A O 1
ATOM 1733 N N . ALA A 1 222 ? -44.231 -2.142 28.307 1.00 45.19 222 ALA A N 1
ATOM 1734 C CA . ALA A 1 222 ? -43.941 -3.248 27.386 1.00 45.19 222 ALA A CA 1
ATOM 1735 C C . ALA A 1 222 ? -45.012 -3.516 26.300 1.00 45.19 222 ALA A C 1
ATOM 1737 O O . ALA A 1 222 ? -44.783 -4.313 25.396 1.00 45.19 222 ALA A O 1
ATOM 1738 N N . SER A 1 223 ? -46.165 -2.842 26.342 1.00 48.41 223 SER A N 1
ATOM 1739 C CA . SER A 1 223 ? -47.238 -2.980 25.355 1.00 48.41 223 SER A CA 1
ATOM 1740 C C . SER A 1 223 ? -47.021 -2.197 24.053 1.00 48.41 223 SER A C 1
ATOM 1742 O O . SER A 1 223 ? -47.766 -2.429 23.112 1.00 48.41 223 SER A O 1
ATOM 1744 N N . GLN A 1 224 ? -46.034 -1.294 23.963 1.00 47.56 224 GLN A N 1
ATOM 1745 C CA . GLN A 1 224 ? -45.757 -0.525 22.730 1.00 47.56 224 GLN A CA 1
ATOM 1746 C C . GLN A 1 224 ? -44.728 -1.191 21.795 1.00 47.56 224 GLN A C 1
ATOM 1748 O O . GLN A 1 224 ? -44.581 -0.793 20.643 1.00 47.56 224 GLN A O 1
ATOM 1753 N N . ILE A 1 225 ? -44.049 -2.251 22.250 1.00 53.66 225 ILE A N 1
ATOM 1754 C CA . ILE A 1 225 ? -43.057 -2.987 21.445 1.00 53.66 225 ILE A CA 1
ATOM 1755 C C . ILE A 1 225 ? -43.745 -3.887 20.402 1.00 53.66 225 ILE A C 1
ATOM 1757 O O . ILE A 1 225 ? -43.207 -4.096 19.315 1.00 53.66 225 ILE A O 1
ATOM 1761 N N . SER A 1 226 ? -44.960 -4.379 20.674 1.00 54.06 226 SER A N 1
ATOM 1762 C CA . SER A 1 226 ? -45.698 -5.238 19.735 1.00 54.06 226 SER A CA 1
ATOM 1763 C C . SER A 1 226 ? -46.100 -4.503 18.452 1.00 54.06 226 SER A C 1
ATOM 1765 O O . SER A 1 226 ? -46.038 -5.093 17.375 1.00 54.06 226 SER A O 1
ATOM 1767 N N . GLU A 1 227 ? -46.434 -3.213 18.538 1.00 53.22 227 GLU A N 1
ATOM 1768 C CA . GLU A 1 227 ? -46.791 -2.384 17.380 1.00 53.22 227 GLU A CA 1
ATOM 1769 C C . GLU A 1 227 ? -45.585 -2.098 16.477 1.00 53.22 227 GLU A C 1
ATOM 1771 O O . GLU A 1 227 ? -45.698 -2.147 15.251 1.00 53.22 227 GLU A O 1
ATOM 1776 N N . VAL A 1 228 ? -44.405 -1.880 17.064 1.00 50.94 228 VAL A N 1
ATOM 1777 C CA . VAL A 1 228 ? -43.164 -1.648 16.308 1.00 50.94 228 VAL A CA 1
ATOM 1778 C C . VAL A 1 228 ? -42.684 -2.940 15.633 1.00 50.94 228 VAL A C 1
ATOM 1780 O O . VAL A 1 228 ? -42.280 -2.913 14.470 1.00 50.94 228 VAL A O 1
ATOM 1783 N N . VAL A 1 229 ? -42.817 -4.094 16.299 1.00 57.12 229 VAL A N 1
ATOM 1784 C CA . VAL A 1 229 ? -42.496 -5.414 15.721 1.00 57.12 229 VAL A CA 1
ATOM 1785 C C . VAL A 1 229 ? -43.499 -5.823 14.631 1.00 57.12 229 VAL A C 1
ATOM 1787 O O . VAL A 1 229 ? -43.102 -6.408 13.623 1.00 57.12 229 VAL A O 1
ATOM 1790 N N . ALA A 1 230 ? -44.783 -5.475 14.770 1.00 51.81 230 ALA A N 1
ATOM 1791 C CA . ALA A 1 230 ? -45.788 -5.699 13.729 1.00 51.81 230 ALA A CA 1
ATOM 1792 C C . ALA A 1 230 ? -45.528 -4.837 12.480 1.00 51.81 230 ALA A C 1
ATOM 1794 O O . ALA A 1 230 ? -45.660 -5.326 11.358 1.00 51.81 230 ALA A O 1
ATOM 1795 N N . ARG A 1 231 ? -45.081 -3.587 12.665 1.00 54.47 231 ARG A N 1
ATOM 1796 C CA . ARG A 1 231 ? -44.728 -2.667 11.571 1.00 54.47 231 ARG A CA 1
ATOM 1797 C C . ARG A 1 231 ? -43.413 -3.037 10.873 1.00 54.47 231 ARG A C 1
ATOM 1799 O O . ARG A 1 231 ? -43.268 -2.790 9.682 1.00 54.47 231 ARG A O 1
ATOM 1806 N N . ALA A 1 232 ? -42.481 -3.673 11.584 1.00 47.22 232 ALA A N 1
ATOM 1807 C CA . ALA A 1 232 ? -41.257 -4.218 10.995 1.00 47.22 232 ALA A CA 1
ATOM 1808 C C . ALA A 1 232 ? -41.512 -5.493 10.167 1.00 47.22 232 ALA A C 1
ATOM 1810 O O . ALA A 1 232 ? -40.831 -5.718 9.172 1.00 47.22 232 ALA A O 1
ATOM 1811 N N . ARG A 1 233 ? -42.520 -6.305 10.524 1.00 50.19 233 ARG A N 1
ATOM 1812 C CA . ARG A 1 233 ? -42.904 -7.509 9.758 1.00 50.19 233 ARG A CA 1
ATOM 1813 C C . ARG A 1 233 ? -43.651 -7.211 8.456 1.00 50.19 233 ARG A C 1
ATOM 1815 O O . ARG A 1 233 ? -43.636 -8.054 7.569 1.00 50.19 233 ARG A O 1
ATOM 1822 N N . SER A 1 234 ? -44.291 -6.048 8.322 1.00 49.56 234 SER A N 1
ATOM 1823 C CA . SER A 1 234 ? -45.011 -5.675 7.094 1.00 49.56 234 SER A CA 1
ATOM 1824 C C . SER A 1 234 ? -44.131 -5.013 6.025 1.00 49.56 234 SER A C 1
ATOM 1826 O O . SER A 1 234 ? -44.573 -4.876 4.888 1.00 49.56 234 SER A O 1
ATOM 1828 N N . ALA A 1 235 ? -42.898 -4.614 6.361 1.00 42.00 235 ALA A N 1
ATOM 1829 C CA . ALA A 1 235 ? -41.999 -3.892 5.455 1.00 42.00 235 ALA A CA 1
ATOM 1830 C C . ALA A 1 235 ? -41.059 -4.802 4.639 1.00 42.00 235 ALA A C 1
ATOM 1832 O O . ALA A 1 235 ? -40.475 -4.358 3.652 1.00 42.00 235 ALA A O 1
ATOM 1833 N N . THR A 1 236 ? -40.925 -6.078 5.002 1.00 40.34 236 THR A N 1
ATOM 1834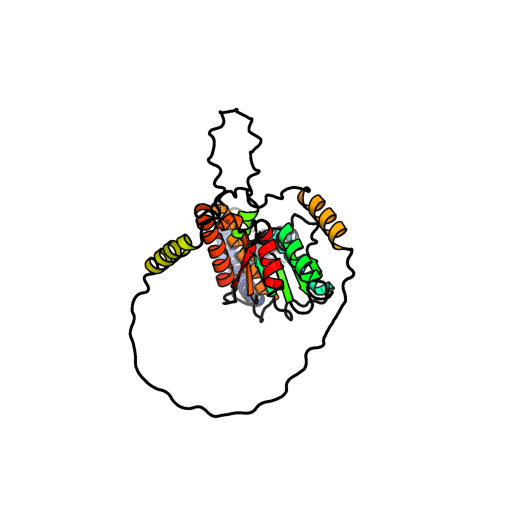 C CA . THR A 1 236 ? -40.081 -7.052 4.295 1.00 40.34 236 THR A CA 1
ATOM 1835 C C . THR A 1 236 ? -40.933 -7.910 3.365 1.00 40.34 236 THR A C 1
ATOM 1837 O O . THR A 1 236 ? -41.323 -9.030 3.682 1.00 40.34 236 THR A O 1
ATOM 1840 N N . GLY A 1 237 ? -41.245 -7.362 2.190 1.00 38.31 237 GLY A N 1
ATOM 1841 C CA . GLY A 1 237 ? -41.833 -8.118 1.087 1.00 38.31 237 GLY A CA 1
ATOM 1842 C C . GLY A 1 237 ? -40.818 -9.099 0.503 1.00 38.31 237 GLY A C 1
ATOM 1843 O O . GLY A 1 237 ? -40.032 -8.734 -0.367 1.00 38.31 237 GLY A O 1
ATOM 1844 N N . THR A 1 238 ? -40.829 -10.346 0.969 1.00 38.44 238 THR A N 1
ATOM 1845 C CA . THR A 1 238 ? -40.135 -11.455 0.309 1.00 38.44 238 THR A CA 1
ATOM 1846 C C . THR A 1 238 ? -41.062 -12.106 -0.712 1.00 38.44 238 THR A C 1
ATOM 1848 O O . THR A 1 238 ? -42.131 -12.626 -0.393 1.00 38.44 238 THR A O 1
ATOM 1851 N N . ALA A 1 239 ? -40.643 -12.035 -1.974 1.00 35.06 239 ALA A N 1
ATOM 1852 C CA . ALA A 1 239 ? -41.318 -12.639 -3.108 1.00 35.06 239 ALA A CA 1
ATOM 1853 C C . ALA A 1 239 ? -41.436 -14.165 -2.945 1.00 35.06 239 ALA A C 1
ATOM 1855 O O . ALA A 1 239 ? -40.473 -14.854 -2.611 1.00 35.06 239 ALA A O 1
ATOM 1856 N N . HIS A 1 240 ? -42.637 -14.676 -3.212 1.00 36.88 240 HIS A N 1
ATOM 1857 C CA . HIS A 1 240 ? -42.932 -16.093 -3.382 1.00 36.88 240 HIS A CA 1
ATOM 1858 C C . HIS A 1 240 ? -42.148 -16.674 -4.565 1.00 36.88 240 HIS A C 1
ATOM 1860 O O . HIS A 1 240 ? -42.304 -16.215 -5.695 1.00 36.88 240 HIS A O 1
ATOM 1866 N N . ALA A 1 241 ? -41.388 -17.740 -4.319 1.00 34.94 241 ALA A N 1
ATOM 1867 C CA . ALA A 1 241 ? -40.864 -18.606 -5.364 1.00 34.94 241 ALA A CA 1
ATOM 1868 C C . ALA A 1 241 ? -41.007 -20.081 -4.953 1.00 34.94 241 ALA A C 1
ATOM 1870 O O . ALA A 1 241 ? -40.369 -20.541 -4.013 1.00 34.94 241 ALA A O 1
ATOM 1871 N N . GLY A 1 242 ? -41.891 -20.770 -5.680 1.00 33.75 242 GLY A N 1
ATOM 1872 C CA . GLY A 1 242 ? -41.726 -22.131 -6.200 1.00 33.75 242 GLY A CA 1
ATOM 1873 C C . GLY A 1 242 ? -41.325 -23.257 -5.249 1.00 33.75 242 GLY A C 1
ATOM 1874 O O . GLY A 1 242 ? -40.151 -23.462 -4.964 1.00 33.75 242 GLY A O 1
ATOM 1875 N N . SER A 1 243 ? -42.303 -24.095 -4.908 1.00 42.62 243 SER A N 1
ATOM 1876 C CA . SER A 1 243 ? -42.087 -25.478 -4.473 1.00 42.62 243 SER A CA 1
ATOM 1877 C C . SER A 1 243 ? -41.371 -26.294 -5.560 1.00 42.62 243 SER A C 1
ATOM 1879 O O . SER A 1 243 ? -41.709 -26.166 -6.740 1.00 42.62 243 SER A O 1
ATOM 1881 N N . PRO A 1 244 ? -40.488 -27.223 -5.163 1.00 47.62 244 PRO A N 1
ATOM 1882 C CA . PRO A 1 244 ? -40.705 -28.583 -5.636 1.00 47.62 244 PRO A CA 1
ATOM 1883 C C . PRO A 1 244 ? -40.576 -29.651 -4.545 1.00 47.62 244 PRO A C 1
ATOM 1885 O O . PRO A 1 244 ? -39.923 -29.510 -3.514 1.00 47.62 244 PRO A O 1
ATOM 1888 N N . THR A 1 245 ? -41.296 -30.720 -4.839 1.00 44.03 245 THR A N 1
ATOM 1889 C CA . THR A 1 245 ? -41.552 -31.958 -4.115 1.00 44.03 245 THR A CA 1
ATOM 1890 C C . THR A 1 245 ? -40.379 -32.946 -4.196 1.00 44.03 245 THR A C 1
ATOM 1892 O O . THR A 1 245 ? -39.650 -32.943 -5.183 1.00 44.03 245 THR A O 1
ATOM 1895 N N . ALA A 1 246 ? -40.351 -33.880 -3.230 1.00 37.97 246 ALA A N 1
ATOM 1896 C CA . ALA A 1 246 ? -39.604 -35.155 -3.191 1.00 37.97 246 ALA A CA 1
ATOM 1897 C C . ALA A 1 246 ? -38.087 -35.046 -2.902 1.00 37.97 246 ALA A C 1
ATOM 1899 O O . ALA A 1 246 ? -37.424 -34.137 -3.369 1.00 37.97 246 ALA A O 1
ATOM 1900 N N . SER A 1 247 ? -37.426 -35.918 -2.135 1.00 40.00 247 SER A N 1
ATOM 1901 C CA . SER A 1 247 ? -37.756 -37.210 -1.514 1.00 40.00 247 SER A CA 1
ATOM 1902 C C . SER A 1 247 ? -36.652 -37.543 -0.493 1.00 40.00 247 SER A C 1
ATOM 1904 O O . SER A 1 247 ? -35.480 -37.285 -0.757 1.00 40.00 247 SER A O 1
ATOM 1906 N N . ALA A 1 248 ? -37.017 -38.140 0.646 1.00 43.41 248 ALA A N 1
ATOM 1907 C CA . ALA A 1 248 ? -36.086 -38.722 1.622 1.00 43.41 248 ALA A CA 1
ATOM 1908 C C . ALA A 1 248 ? -35.366 -39.962 1.051 1.00 43.41 248 ALA A C 1
ATOM 1910 O O . ALA A 1 248 ? -35.936 -40.639 0.189 1.00 43.41 248 ALA A O 1
ATOM 1911 N N . PRO A 1 249 ? -34.167 -40.315 1.559 1.00 54.50 249 PRO A N 1
ATOM 1912 C CA . PRO A 1 249 ? -34.148 -41.470 2.465 1.00 54.50 249 PRO A CA 1
ATOM 1913 C C . PRO A 1 249 ? -33.089 -41.464 3.594 1.00 54.50 249 PRO A C 1
ATOM 1915 O O . PRO A 1 249 ? -31.972 -40.988 3.444 1.00 54.50 249 PRO A O 1
ATOM 1918 N N . ALA A 1 250 ? -33.508 -42.112 4.688 1.00 37.78 250 ALA A N 1
ATOM 1919 C CA . ALA A 1 250 ? -32.804 -43.049 5.576 1.00 37.78 250 ALA A CA 1
ATOM 1920 C C . ALA A 1 250 ? -31.464 -42.688 6.265 1.00 37.78 250 ALA A C 1
ATOM 1922 O O . ALA A 1 250 ? -30.421 -42.486 5.653 1.00 37.78 250 ALA A O 1
ATOM 1923 N N . ALA A 1 251 ? -31.524 -42.790 7.598 1.00 44.12 251 ALA A N 1
ATOM 1924 C CA . ALA A 1 251 ? -30.423 -42.864 8.557 1.00 44.12 251 ALA A CA 1
ATOM 1925 C C . ALA A 1 251 ? -29.553 -44.131 8.401 1.00 44.12 251 ALA A C 1
ATOM 1927 O O . ALA A 1 251 ? -30.007 -45.136 7.847 1.00 44.12 251 ALA A O 1
ATOM 1928 N N . PRO A 1 252 ? -28.362 -44.144 9.030 1.00 56.56 252 PRO A N 1
ATOM 1929 C CA . PRO A 1 252 ? -28.180 -45.128 10.098 1.00 56.56 252 PRO A CA 1
ATOM 1930 C C . PRO A 1 252 ? -27.463 -44.601 11.354 1.00 56.56 252 PRO A C 1
ATOM 1932 O O . PRO A 1 252 ? -26.918 -43.503 11.414 1.00 56.56 252 PRO A O 1
ATOM 1935 N N . ALA A 1 253 ? -27.551 -45.440 12.383 1.00 44.47 253 ALA A N 1
ATOM 1936 C CA . ALA A 1 253 ? -27.369 -45.182 13.799 1.00 44.47 253 ALA A CA 1
ATOM 1937 C C . ALA A 1 253 ? -25.918 -45.227 14.333 1.00 44.47 253 ALA A C 1
ATOM 1939 O O . ALA A 1 253 ? -25.094 -46.014 13.884 1.00 44.47 253 ALA A O 1
ATOM 1940 N N . ALA A 1 254 ? -25.727 -44.449 15.408 1.00 41.66 254 ALA A N 1
ATOM 1941 C CA . ALA A 1 254 ? -25.033 -44.737 16.675 1.00 41.66 254 ALA A CA 1
ATOM 1942 C C . ALA A 1 254 ? -23.533 -45.120 16.733 1.00 41.66 254 ALA A C 1
ATOM 1944 O O . ALA A 1 254 ? -23.133 -46.219 16.356 1.00 41.66 254 ALA A O 1
ATOM 1945 N N . ARG A 1 255 ? -22.770 -44.324 17.509 1.00 35.66 255 ARG A N 1
ATOM 1946 C CA . ARG A 1 255 ? -22.056 -44.792 18.725 1.00 35.66 255 ARG A CA 1
ATOM 1947 C C . ARG A 1 255 ? -21.619 -43.620 19.638 1.00 35.66 255 ARG A C 1
ATOM 1949 O O . ARG A 1 255 ? -21.229 -42.586 19.104 1.00 35.66 255 ARG A O 1
ATOM 1956 N N . PRO A 1 256 ? -21.663 -43.761 20.981 1.00 53.62 256 PRO A N 1
ATOM 1957 C CA . PRO A 1 256 ? -21.298 -42.707 21.931 1.00 53.62 256 PRO A CA 1
ATOM 1958 C C . PRO A 1 256 ? -19.869 -42.880 22.475 1.00 53.62 256 PRO A C 1
ATOM 1960 O O . PRO A 1 256 ? -19.411 -44.009 22.660 1.00 53.62 256 PRO A O 1
ATOM 1963 N N . ALA A 1 257 ? -19.191 -41.778 22.809 1.00 39.09 257 ALA A N 1
ATOM 1964 C CA . ALA A 1 257 ? -17.974 -41.811 23.617 1.00 39.09 257 ALA A CA 1
ATOM 1965 C C . ALA A 1 257 ? -17.838 -40.570 24.520 1.00 39.09 257 ALA A C 1
ATOM 1967 O O . ALA A 1 257 ? -17.790 -39.444 24.042 1.00 39.09 257 ALA A O 1
ATOM 1968 N N . ALA A 1 258 ? -17.751 -40.870 25.819 1.00 37.09 258 ALA A N 1
ATOM 1969 C CA . ALA A 1 258 ? -17.017 -40.200 26.894 1.00 37.09 258 ALA A CA 1
ATOM 1970 C C . ALA A 1 258 ? -17.307 -38.721 27.227 1.00 37.09 258 ALA A C 1
ATOM 1972 O O . ALA A 1 258 ? -16.851 -37.788 26.575 1.00 37.09 258 ALA A O 1
ATOM 1973 N N . ALA A 1 259 ? -17.971 -38.549 28.373 1.00 37.12 259 ALA A N 1
ATOM 1974 C CA . ALA A 1 259 ? -18.050 -37.320 29.147 1.00 37.12 259 ALA A CA 1
ATOM 1975 C C . ALA A 1 259 ? -16.711 -37.008 29.846 1.00 37.12 259 ALA A C 1
ATOM 1977 O O . ALA A 1 259 ? -16.133 -37.879 30.498 1.00 37.12 259 ALA A O 1
ATOM 1978 N N . ALA A 1 260 ? -16.270 -35.751 29.762 1.00 38.91 260 ALA A N 1
ATOM 1979 C CA . ALA A 1 260 ? -15.231 -35.170 30.607 1.00 38.91 260 ALA A CA 1
ATOM 1980 C C . ALA A 1 260 ? -15.884 -34.210 31.617 1.00 38.91 260 ALA A C 1
ATOM 1982 O O . ALA A 1 260 ? -16.756 -33.417 31.264 1.00 38.91 260 ALA A O 1
ATOM 1983 N N . ALA A 1 261 ? -15.498 -34.343 32.885 1.00 42.28 261 ALA A N 1
ATOM 1984 C CA . ALA A 1 261 ? -16.049 -33.618 34.027 1.00 42.28 261 ALA A CA 1
ATOM 1985 C C . ALA A 1 261 ? -15.587 -32.144 34.083 1.00 42.28 261 ALA A C 1
ATOM 1987 O O . ALA A 1 261 ? -14.447 -31.861 33.713 1.00 42.28 261 ALA A O 1
ATOM 1988 N N . PRO A 1 262 ? -16.403 -31.212 34.612 1.00 42.72 262 PRO A N 1
ATOM 1989 C CA . PRO A 1 262 ? -15.954 -29.858 34.919 1.00 42.72 262 PRO A CA 1
ATOM 1990 C C . PRO A 1 262 ? -15.298 -29.785 36.308 1.00 42.72 262 PRO A C 1
ATOM 1992 O O . PRO A 1 262 ? -15.855 -30.239 37.309 1.00 42.72 262 PRO A O 1
ATOM 1995 N N . SER A 1 263 ? -14.114 -29.176 36.369 1.00 35.44 263 SER A N 1
ATOM 1996 C CA . SER A 1 263 ? -13.418 -28.817 37.604 1.00 35.44 263 SER A CA 1
ATOM 1997 C C . SER A 1 263 ? -14.092 -27.622 38.281 1.00 35.44 263 SER A C 1
ATOM 1999 O O . SER A 1 263 ? -14.127 -26.516 37.743 1.00 35.44 263 SER A O 1
ATOM 2001 N N . THR A 1 264 ? -14.599 -27.851 39.485 1.00 34.34 264 THR A N 1
ATOM 2002 C CA . THR A 1 264 ? -15.176 -26.865 40.398 1.00 34.34 264 THR A CA 1
ATOM 2003 C C . THR A 1 264 ? -14.082 -25.955 40.968 1.00 34.34 264 THR A C 1
ATOM 2005 O O . THR A 1 264 ? -13.271 -26.394 41.780 1.00 34.34 264 THR A O 1
ATOM 2008 N N . PHE A 1 265 ? -14.071 -24.675 40.585 1.00 34.09 265 PHE A N 1
ATOM 2009 C CA . PHE A 1 265 ? -13.240 -23.640 41.210 1.00 34.09 265 PHE A CA 1
ATOM 2010 C C . PHE A 1 265 ? -14.129 -22.768 42.110 1.00 34.09 265 PHE A C 1
ATOM 2012 O O . PHE A 1 265 ? -14.792 -21.842 41.652 1.00 34.09 265 PHE A O 1
ATOM 2019 N N . PHE A 1 266 ? -14.199 -23.109 43.400 1.00 32.19 266 PHE A N 1
ATOM 2020 C CA . PHE A 1 266 ? -14.913 -22.339 44.423 1.00 32.19 266 PHE A CA 1
ATOM 2021 C C . PHE A 1 266 ? -13.913 -21.441 45.164 1.00 32.19 266 PHE A C 1
ATOM 2023 O O . PHE A 1 266 ? -13.231 -21.879 46.087 1.00 32.19 266 PHE A O 1
ATOM 2030 N N . GLY A 1 267 ? -13.814 -20.178 44.746 1.00 34.00 267 GLY A N 1
ATOM 2031 C CA . GLY A 1 267 ? -13.116 -19.125 45.482 1.00 34.00 267 GLY A CA 1
ATOM 2032 C C . GLY A 1 267 ? -14.113 -18.278 46.272 1.00 34.00 267 GLY A C 1
ATOM 2033 O O . GLY A 1 267 ? -14.892 -17.523 45.696 1.00 34.00 267 GLY A O 1
ATOM 2034 N N . THR A 1 268 ? -14.105 -18.401 47.597 1.00 34.62 268 THR A N 1
ATOM 2035 C CA . THR A 1 268 ? -14.885 -17.572 48.528 1.00 34.62 268 THR A CA 1
ATOM 2036 C C . THR A 1 268 ? -14.402 -16.119 48.500 1.00 34.62 268 THR A C 1
ATOM 2038 O O . THR A 1 268 ? -13.291 -15.826 48.937 1.00 34.62 268 THR A O 1
ATOM 2041 N N . MET A 1 269 ? -15.239 -15.189 48.028 1.00 38.06 269 MET A N 1
ATOM 2042 C CA . MET A 1 269 ? -14.984 -13.749 48.160 1.00 38.06 269 MET A CA 1
ATOM 2043 C C . MET A 1 269 ? -15.354 -13.252 49.563 1.00 38.06 269 MET A C 1
ATOM 2045 O O . MET A 1 269 ? -16.485 -13.418 50.019 1.00 38.06 269 MET A O 1
ATOM 2049 N N . LEU A 1 270 ? -14.393 -12.607 50.234 1.00 39.16 270 LEU A N 1
ATOM 2050 C CA . LEU A 1 270 ? -14.593 -11.923 51.513 1.00 39.16 270 LEU A CA 1
ATOM 2051 C C . LEU A 1 270 ? -15.533 -10.702 51.369 1.00 39.16 270 LEU A C 1
ATOM 2053 O O . LEU A 1 270 ? -15.371 -9.898 50.443 1.00 39.16 270 LEU A O 1
ATOM 2057 N N . PRO A 1 271 ? -16.465 -10.482 52.316 1.00 34.47 271 PRO A N 1
ATOM 2058 C CA . PRO A 1 271 ? -17.359 -9.331 52.312 1.00 34.47 271 PRO A CA 1
ATOM 2059 C C . PRO A 1 271 ? -16.611 -8.082 52.807 1.00 34.47 271 PRO A C 1
ATOM 2061 O O . PRO A 1 271 ? -16.453 -7.862 54.003 1.00 34.47 271 PRO A O 1
ATOM 2064 N N . GLY A 1 272 ? -16.129 -7.253 51.876 1.00 42.94 272 GLY A N 1
ATOM 2065 C CA . GLY A 1 272 ? -15.488 -5.972 52.216 1.00 42.94 272 GLY A CA 1
ATOM 2066 C C . GLY A 1 272 ? -14.955 -5.139 51.043 1.00 42.94 272 GLY A C 1
ATOM 2067 O O . GLY A 1 272 ? -14.812 -3.926 51.174 1.00 42.94 272 GLY A O 1
ATOM 2068 N N . GLY A 1 273 ? -14.715 -5.743 49.872 1.00 41.34 273 GLY A N 1
ATOM 2069 C CA . GLY A 1 273 ? -14.126 -5.051 48.710 1.00 41.34 273 GLY A CA 1
ATOM 2070 C C . GLY A 1 273 ? -15.072 -4.134 47.918 1.00 41.34 273 GLY A C 1
ATOM 2071 O O . GLY A 1 273 ? -14.613 -3.246 47.200 1.00 41.34 273 GLY A O 1
ATOM 2072 N N . LEU A 1 274 ? -16.393 -4.293 48.071 1.00 44.34 274 LEU A N 1
ATOM 2073 C CA . LEU A 1 274 ? -17.385 -3.628 47.212 1.00 44.34 274 LEU A CA 1
ATOM 2074 C C . LEU A 1 274 ? -17.401 -2.096 47.379 1.00 44.34 274 LEU A C 1
ATOM 2076 O O . LEU A 1 274 ? -17.592 -1.359 46.414 1.00 44.34 274 LEU A O 1
ATOM 2080 N N . LYS A 1 275 ? -17.153 -1.600 48.597 1.00 46.84 275 LYS A N 1
ATOM 2081 C CA . LYS A 1 275 ? -17.205 -0.159 48.899 1.00 46.84 275 LYS A CA 1
ATOM 2082 C C . LYS A 1 275 ? -16.007 0.604 48.323 1.00 46.84 275 LYS A C 1
ATOM 2084 O O . LYS A 1 275 ? -16.164 1.739 47.883 1.00 46.84 275 LYS A O 1
ATOM 2089 N N . LYS A 1 276 ? -14.833 -0.039 48.284 1.00 44.81 276 LYS A N 1
ATOM 2090 C CA . LYS A 1 276 ? -13.605 0.535 47.713 1.00 44.81 276 LYS A CA 1
ATOM 2091 C C . LYS A 1 276 ? -13.641 0.485 46.183 1.00 44.81 276 LYS A C 1
ATOM 2093 O O . LYS A 1 276 ? -13.319 1.484 45.556 1.00 44.81 276 LYS A O 1
ATOM 2098 N N . ALA A 1 277 ? -14.169 -0.598 45.601 1.00 48.81 277 ALA A N 1
ATOM 2099 C CA . ALA A 1 277 ? -14.425 -0.693 44.164 1.00 48.81 277 ALA A CA 1
ATOM 2100 C C . ALA A 1 277 ? -15.409 0.391 43.680 1.00 48.81 277 ALA A C 1
ATOM 2102 O O . ALA A 1 277 ? -15.111 1.107 42.729 1.00 48.81 277 ALA A O 1
ATOM 2103 N N . MET A 1 278 ? -16.533 0.607 44.378 1.00 44.72 278 MET A N 1
ATOM 2104 C CA . MET A 1 278 ? -17.500 1.653 44.004 1.00 44.72 278 MET A CA 1
ATOM 2105 C C . MET A 1 278 ? -16.929 3.080 44.067 1.00 44.72 278 MET A C 1
ATOM 2107 O O . MET A 1 278 ? -17.295 3.909 43.236 1.00 44.72 278 MET A O 1
ATOM 2111 N N . GLN A 1 279 ? -16.020 3.380 45.003 1.00 51.75 279 GLN A N 1
ATOM 2112 C CA . GLN A 1 279 ? -15.362 4.693 45.066 1.00 51.75 279 GLN A CA 1
ATOM 2113 C C . GLN A 1 279 ? -14.311 4.883 43.961 1.00 51.75 279 GLN A C 1
ATOM 2115 O O . GLN A 1 279 ? -14.190 5.989 43.437 1.00 51.75 279 GLN A O 1
ATOM 2120 N N . THR A 1 280 ? -13.619 3.821 43.532 1.00 47.69 280 THR A N 1
ATOM 2121 C CA . THR A 1 280 ? -12.725 3.872 42.363 1.00 47.69 280 THR A CA 1
ATOM 2122 C C . THR A 1 280 ? -13.510 4.084 41.060 1.00 47.69 280 THR A C 1
ATOM 2124 O O . THR A 1 280 ? -13.080 4.860 40.213 1.00 47.69 280 THR A O 1
ATOM 2127 N N . PHE A 1 281 ? -14.710 3.507 40.920 1.00 43.19 281 PHE A N 1
ATOM 2128 C CA . PHE A 1 281 ? -15.555 3.716 39.732 1.00 43.19 281 PHE A CA 1
ATOM 2129 C C . PHE A 1 281 ? -16.184 5.118 39.650 1.00 43.19 281 PHE A C 1
ATOM 2131 O O . PHE A 1 281 ? -16.370 5.639 38.552 1.00 43.19 281 PHE A O 1
ATOM 2138 N N . ALA A 1 282 ? -16.470 5.764 40.785 1.00 44.28 282 ALA A N 1
ATOM 2139 C CA . ALA A 1 282 ? -17.005 7.128 40.801 1.00 44.28 282 ALA A CA 1
ATOM 2140 C C . ALA A 1 282 ? -15.960 8.192 40.404 1.00 44.28 282 ALA A C 1
ATOM 2142 O O . ALA A 1 282 ? -16.320 9.193 39.788 1.00 44.28 282 ALA A O 1
ATOM 2143 N N . ALA A 1 283 ? -14.675 7.961 40.702 1.00 43.25 283 ALA A N 1
ATOM 2144 C CA . ALA A 1 283 ? -13.579 8.849 40.301 1.00 43.25 283 ALA A CA 1
ATOM 2145 C C . ALA A 1 283 ? -13.159 8.662 38.826 1.00 43.25 283 ALA A C 1
ATOM 2147 O O . ALA A 1 283 ? -12.757 9.625 38.179 1.00 43.25 283 ALA A O 1
ATOM 2148 N N . VAL A 1 284 ? -13.323 7.457 38.262 1.00 44.50 284 VAL A N 1
ATOM 2149 C CA . VAL A 1 284 ? -13.074 7.173 36.830 1.00 44.50 284 VAL A CA 1
ATOM 2150 C C . VAL A 1 284 ? -14.179 7.742 35.923 1.00 44.50 284 VAL A C 1
ATOM 2152 O O . VAL A 1 284 ? -13.918 8.097 34.779 1.00 44.50 284 VAL A O 1
ATOM 2155 N N . ASN A 1 285 ? -15.397 7.935 36.437 1.00 40.44 285 ASN A N 1
ATOM 2156 C CA . ASN A 1 285 ? -16.496 8.554 35.683 1.00 40.44 285 ASN A CA 1
ATOM 2157 C C . ASN A 1 285 ? -16.379 10.084 35.509 1.00 40.44 285 ASN A C 1
ATOM 2159 O O . ASN A 1 285 ? -17.212 10.675 34.825 1.00 40.44 285 ASN A O 1
ATOM 2163 N N . GLN A 1 286 ? -15.381 10.741 36.116 1.00 44.09 286 GLN A N 1
ATOM 2164 C CA . GLN A 1 286 ? -15.164 12.192 35.981 1.00 44.09 286 GLN A CA 1
ATOM 2165 C C . GLN A 1 286 ? -13.954 12.567 35.115 1.00 44.09 286 GLN A C 1
ATOM 2167 O O . GLN A 1 286 ? -13.813 13.733 34.741 1.00 44.09 286 GLN A O 1
ATOM 2172 N N . SER A 1 287 ? -13.100 11.614 34.734 1.00 41.03 287 SER A N 1
ATOM 2173 C CA . SER A 1 287 ? -12.008 11.877 33.795 1.00 41.03 287 SER A CA 1
ATOM 2174 C C . SER A 1 287 ? -12.547 11.883 32.369 1.00 41.03 287 SER A C 1
ATOM 2176 O O . SER A 1 287 ? -12.534 10.853 31.707 1.00 41.03 287 SER A O 1
ATOM 2178 N N . SER A 1 288 ? -13.023 13.052 31.928 1.00 44.81 288 SER A N 1
ATOM 2179 C CA . SER A 1 288 ? -13.473 13.372 30.568 1.00 44.81 288 SER A CA 1
ATOM 2180 C C . SER A 1 288 ? -14.500 12.391 30.003 1.00 44.81 288 SER A C 1
ATOM 2182 O O . SER A 1 288 ? -14.171 11.270 29.631 1.00 44.81 288 SER A O 1
ATOM 2184 N N . VAL A 1 289 ? -15.741 12.841 29.832 1.00 46.75 289 VAL A N 1
ATOM 2185 C CA . VAL A 1 289 ? -16.640 12.235 28.847 1.00 46.75 289 VAL A CA 1
ATOM 2186 C C . VAL A 1 289 ? -15.910 12.306 27.503 1.00 46.75 289 VAL A C 1
ATOM 2188 O O . VAL A 1 289 ? -15.892 13.344 26.844 1.00 46.75 289 VAL A O 1
ATOM 2191 N N . LYS A 1 290 ? -15.197 11.230 27.166 1.00 51.94 290 LYS A N 1
ATOM 2192 C CA . LYS A 1 290 ? -14.508 10.997 25.904 1.00 51.94 290 LYS A CA 1
ATOM 2193 C C . LYS A 1 290 ? -15.611 10.891 24.860 1.00 51.94 290 LYS A C 1
ATOM 2195 O O . LYS A 1 290 ? -16.064 9.810 24.534 1.00 51.94 290 LYS A O 1
ATOM 2200 N N . GLY A 1 291 ? -16.118 12.036 24.415 1.00 49.97 291 GLY A N 1
ATOM 2201 C CA . GLY A 1 291 ? -17.140 12.130 23.383 1.00 49.97 291 GLY A CA 1
ATOM 2202 C C . GLY A 1 291 ? -16.548 11.786 22.022 1.00 49.97 291 GLY A C 1
ATOM 2203 O O . GLY A 1 291 ? -16.454 12.662 21.166 1.00 49.97 291 GLY A O 1
ATOM 2204 N N . TYR A 1 292 ? -16.122 10.537 21.817 1.00 52.81 292 TYR A N 1
ATOM 2205 C CA . TYR A 1 292 ? -15.811 10.055 20.472 1.00 52.81 292 TYR A CA 1
ATOM 2206 C C . TYR A 1 292 ? -17.094 10.030 19.624 1.00 52.81 292 TYR A C 1
ATOM 2208 O O . TYR A 1 292 ? -17.055 10.391 18.452 1.00 52.81 292 TYR A O 1
ATOM 2216 N N . GLY A 1 293 ? -18.258 9.820 20.251 1.00 52.75 293 GLY A N 1
ATOM 2217 C CA . GLY A 1 293 ? -19.562 9.785 19.582 1.00 52.75 293 GLY A CA 1
ATOM 2218 C C . GLY A 1 293 ? -20.168 11.090 19.032 1.00 52.75 293 GLY A C 1
ATOM 2219 O O . GLY A 1 293 ? -21.254 11.019 18.460 1.00 52.75 293 GLY A O 1
ATOM 2220 N N . LYS A 1 294 ? -19.555 12.275 19.184 1.00 61.88 294 LYS A N 1
ATOM 2221 C CA . LYS A 1 294 ? -20.142 13.533 18.649 1.00 61.88 294 LYS A CA 1
ATOM 2222 C C . LYS A 1 294 ? -19.374 14.183 17.517 1.00 61.88 294 LYS A C 1
ATOM 2224 O O . LYS A 1 294 ? -19.900 15.091 16.873 1.00 61.88 294 LYS A O 1
ATOM 2229 N N . LYS A 1 295 ? -18.152 13.734 17.252 1.00 71.31 295 LYS A N 1
ATOM 2230 C CA . LYS A 1 295 ? -17.316 14.459 16.311 1.00 71.31 295 LYS A CA 1
ATOM 2231 C C . LYS A 1 295 ? -17.815 14.230 14.889 1.00 71.31 295 LYS A C 1
ATOM 2233 O O . LYS A 1 295 ? -17.746 13.127 14.350 1.00 71.31 295 LYS A O 1
ATOM 2238 N N . ARG A 1 296 ? -18.339 15.295 14.284 1.00 74.94 296 ARG A N 1
ATOM 2239 C CA . ARG A 1 296 ? -18.858 15.262 12.917 1.00 74.94 296 ARG A CA 1
ATOM 2240 C C . ARG A 1 296 ? -17.726 14.973 11.945 1.00 74.94 296 ARG A C 1
ATOM 2242 O O . ARG A 1 296 ? -16.734 15.701 11.884 1.00 74.94 296 ARG A O 1
ATOM 2249 N N . VAL A 1 297 ? -17.901 13.928 11.151 1.00 77.44 297 VAL A N 1
ATOM 2250 C CA . VAL A 1 297 ? -16.924 13.571 10.126 1.00 77.44 297 VAL A CA 1
ATOM 2251 C C . VAL A 1 297 ? -17.239 14.327 8.852 1.00 77.44 297 VAL A C 1
ATOM 2253 O O . VAL A 1 297 ? -18.380 14.364 8.386 1.00 77.44 297 VAL A O 1
ATOM 2256 N N . LEU A 1 298 ? -16.221 14.971 8.296 1.00 85.00 298 LEU A N 1
ATOM 2257 C CA . LEU A 1 298 ? -16.368 15.703 7.050 1.00 85.00 298 LEU A CA 1
ATOM 2258 C C . LEU A 1 298 ? -16.433 14.707 5.887 1.00 85.00 298 LEU A C 1
ATOM 2260 O O . LEU A 1 298 ? -15.692 13.724 5.888 1.00 85.00 298 LEU A O 1
ATOM 2264 N N . PRO A 1 299 ? -17.306 14.917 4.890 1.00 85.31 299 PRO A N 1
ATOM 2265 C CA . PRO A 1 299 ? -17.317 14.072 3.701 1.00 85.31 299 PRO A CA 1
ATOM 2266 C C . PRO A 1 299 ? -15.950 14.120 3.002 1.00 85.31 299 PRO A C 1
ATOM 2268 O O . PRO A 1 299 ? -15.388 15.200 2.807 1.00 85.31 299 PRO A O 1
ATOM 2271 N N . ILE A 1 300 ? -15.427 12.957 2.619 1.00 92.56 300 ILE A N 1
ATOM 2272 C CA . ILE A 1 300 ? -14.251 12.840 1.758 1.00 92.56 300 ILE A CA 1
ATOM 2273 C C . ILE A 1 300 ? -14.575 13.378 0.363 1.00 92.56 300 ILE A C 1
ATOM 2275 O O . ILE A 1 300 ? -15.686 13.217 -0.149 1.00 92.56 300 ILE A O 1
ATOM 2279 N N . THR A 1 301 ? -13.605 14.047 -0.252 1.00 94.25 301 THR A N 1
ATOM 2280 C CA . THR A 1 301 ? -13.729 14.473 -1.649 1.00 94.25 301 THR A CA 1
ATOM 2281 C C . THR A 1 301 ? -13.525 13.281 -2.587 1.00 94.25 301 THR A C 1
ATOM 2283 O O . THR A 1 301 ? -12.851 12.310 -2.247 1.00 94.25 301 THR A O 1
ATOM 2286 N N . GLU A 1 302 ? -14.073 13.345 -3.800 1.00 95.06 302 GLU A N 1
ATOM 2287 C CA . GLU A 1 302 ? -13.910 12.272 -4.794 1.00 95.06 302 GLU A CA 1
ATOM 2288 C C . GLU A 1 302 ? -12.431 11.996 -5.118 1.00 95.06 302 GLU A C 1
ATOM 2290 O O . GLU A 1 302 ? -12.016 10.841 -5.216 1.00 95.06 302 GLU A O 1
ATOM 2295 N N . LEU A 1 303 ? -11.612 13.052 -5.199 1.00 95.56 303 LEU A N 1
ATOM 2296 C CA . LEU A 1 303 ? -10.172 12.941 -5.436 1.00 95.56 303 LEU A CA 1
ATOM 2297 C C . LEU A 1 303 ? -9.462 12.166 -4.317 1.00 95.56 303 LEU A C 1
ATOM 2299 O O . LEU A 1 303 ? -8.625 11.310 -4.592 1.00 95.56 303 LEU A O 1
ATOM 2303 N N . GLU A 1 304 ? -9.798 12.442 -3.060 1.00 95.19 304 GLU A N 1
ATOM 2304 C CA . GLU A 1 304 ? -9.208 11.745 -1.913 1.00 95.19 304 GLU A CA 1
ATOM 2305 C C . GLU A 1 304 ? -9.642 10.284 -1.848 1.00 95.19 304 GLU A C 1
ATOM 2307 O O . GLU A 1 304 ? -8.814 9.426 -1.554 1.00 95.19 304 GLU A O 1
ATOM 2312 N N . SER A 1 305 ? -10.903 9.989 -2.180 1.00 95.44 305 SER A N 1
ATOM 2313 C CA . SER A 1 305 ? -11.372 8.606 -2.313 1.00 95.44 305 SER A CA 1
ATOM 2314 C C . SER A 1 305 ? -10.558 7.855 -3.374 1.00 95.44 305 SER A C 1
ATOM 2316 O O . SER A 1 305 ? -10.039 6.767 -3.119 1.00 95.44 305 SER A O 1
ATOM 2318 N N . LEU A 1 306 ? -10.336 8.478 -4.539 1.00 96.62 306 LEU A N 1
ATOM 2319 C CA . LEU A 1 306 ? -9.523 7.910 -5.616 1.00 96.62 306 LEU A CA 1
ATOM 2320 C C . LEU A 1 306 ? -8.075 7.653 -5.167 1.00 96.62 306 LEU A C 1
ATOM 2322 O O . LEU A 1 306 ? -7.526 6.585 -5.458 1.00 96.62 306 LEU A O 1
ATOM 2326 N N . ILE A 1 307 ? -7.462 8.594 -4.442 1.00 96.56 307 ILE A N 1
ATOM 2327 C CA . ILE A 1 307 ? -6.116 8.429 -3.873 1.00 96.56 307 ILE A CA 1
ATOM 2328 C C . ILE A 1 307 ? -6.099 7.278 -2.859 1.00 96.56 307 ILE A C 1
ATOM 2330 O O . ILE A 1 307 ? -5.225 6.416 -2.944 1.00 96.56 307 ILE A O 1
ATOM 2334 N N . GLY A 1 308 ? -7.077 7.208 -1.951 1.00 96.62 308 GLY A N 1
ATOM 2335 C CA . GLY A 1 308 ? -7.209 6.130 -0.967 1.00 96.62 308 GLY A CA 1
ATOM 2336 C C . GLY A 1 308 ? -7.289 4.748 -1.620 1.00 96.62 308 GLY A C 1
ATOM 2337 O O . GLY A 1 308 ? -6.539 3.841 -1.254 1.00 96.62 308 GLY A O 1
ATOM 2338 N N . VAL A 1 309 ? -8.105 4.613 -2.668 1.00 97.44 309 VAL A N 1
ATOM 2339 C CA . VAL A 1 309 ? -8.231 3.382 -3.466 1.00 97.44 309 VAL A CA 1
ATOM 2340 C C . VAL A 1 309 ? -6.918 3.015 -4.169 1.00 97.44 309 VAL A C 1
ATOM 2342 O O . VAL A 1 309 ? -6.549 1.837 -4.220 1.00 97.44 309 VAL A O 1
ATOM 2345 N N . ARG A 1 310 ? -6.181 3.992 -4.720 1.00 97.56 310 ARG A N 1
ATOM 2346 C CA . ARG A 1 310 ? -4.862 3.736 -5.331 1.00 97.56 310 ARG A CA 1
ATOM 2347 C C . ARG A 1 310 ? -3.838 3.267 -4.304 1.00 97.56 310 ARG A C 1
ATOM 2349 O O . ARG A 1 310 ? -3.157 2.278 -4.564 1.00 97.56 310 ARG A O 1
ATOM 2356 N N . ARG A 1 311 ? -3.790 3.910 -3.135 1.00 97.94 311 ARG A N 1
ATOM 2357 C CA . ARG A 1 311 ? -2.935 3.518 -2.005 1.00 97.94 311 ARG A CA 1
ATOM 2358 C C . ARG A 1 311 ? -3.221 2.086 -1.559 1.00 97.94 311 ARG A C 1
ATOM 2360 O O . ARG A 1 311 ? -2.294 1.295 -1.415 1.00 97.94 311 ARG A O 1
ATOM 2367 N N . MET A 1 312 ? -4.499 1.723 -1.426 1.00 98.25 312 MET A N 1
ATOM 2368 C CA . MET A 1 312 ? -4.909 0.361 -1.065 1.00 98.25 312 MET A CA 1
ATOM 2369 C C . MET A 1 312 ? -4.467 -0.668 -2.110 1.00 98.25 312 MET A C 1
ATOM 2371 O O . MET A 1 312 ? -3.906 -1.711 -1.770 1.00 98.25 312 MET A O 1
ATOM 2375 N N . ARG A 1 313 ? -4.649 -0.361 -3.402 1.00 97.88 313 ARG A N 1
ATOM 2376 C CA . ARG A 1 313 ? -4.175 -1.221 -4.496 1.00 97.88 313 ARG A CA 1
ATOM 2377 C C . ARG A 1 313 ? -2.656 -1.387 -4.465 1.00 97.88 313 ARG A C 1
ATOM 2379 O O . ARG A 1 313 ? -2.178 -2.500 -4.667 1.00 97.88 313 ARG A O 1
ATOM 2386 N N . PHE A 1 314 ? -1.916 -0.309 -4.220 1.00 97.69 314 PHE A N 1
ATOM 2387 C CA . PHE A 1 314 ? -0.460 -0.344 -4.123 1.00 97.69 314 PHE A CA 1
ATOM 2388 C C . PHE A 1 314 ? 0.004 -1.253 -2.978 1.00 97.69 314 PHE A C 1
ATOM 2390 O O . PHE A 1 314 ? 0.790 -2.168 -3.215 1.00 97.69 314 PHE A O 1
ATOM 2397 N N . LEU A 1 315 ? -0.570 -1.103 -1.779 1.00 98.31 315 LEU A N 1
ATOM 2398 C CA . LEU A 1 315 ? -0.291 -1.991 -0.646 1.00 98.31 315 LEU A CA 1
ATOM 2399 C C . LEU A 1 315 ? -0.573 -3.464 -0.988 1.00 98.31 315 LEU A C 1
ATOM 2401 O O . LEU A 1 315 ? 0.264 -4.333 -0.753 1.00 98.31 315 LEU A O 1
ATOM 2405 N N . CYS A 1 316 ? -1.718 -3.754 -1.612 1.00 98.25 316 CYS A N 1
ATOM 2406 C CA . CYS A 1 316 ? -2.061 -5.112 -2.039 1.00 98.25 316 CYS A CA 1
ATOM 2407 C C . CYS A 1 316 ? -1.054 -5.689 -3.049 1.00 98.25 316 CYS A C 1
ATOM 2409 O O . CYS A 1 316 ? -0.753 -6.882 -3.010 1.00 98.25 316 CYS A O 1
ATOM 2411 N N . GLN A 1 317 ? -0.497 -4.860 -3.939 1.00 97.25 317 GLN A N 1
ATOM 2412 C CA . GLN A 1 317 ? 0.566 -5.289 -4.851 1.00 97.25 317 GLN A CA 1
ATOM 2413 C C . GLN A 1 317 ? 1.860 -5.629 -4.105 1.00 97.25 317 GLN A C 1
ATOM 2415 O O . GLN A 1 317 ? 2.533 -6.581 -4.498 1.00 97.25 317 GLN A O 1
ATOM 2420 N N . LEU A 1 318 ? 2.214 -4.889 -3.048 1.00 97.62 318 LEU A N 1
ATOM 2421 C CA . LEU A 1 318 ? 3.372 -5.209 -2.205 1.00 97.62 318 LEU A CA 1
ATOM 2422 C C . LEU A 1 318 ? 3.184 -6.545 -1.486 1.00 97.62 318 LEU A C 1
ATOM 2424 O O . LEU A 1 318 ? 4.038 -7.425 -1.606 1.00 97.62 318 LEU A O 1
ATOM 2428 N N . ILE A 1 319 ? 2.024 -6.745 -0.857 1.00 98.00 319 ILE A N 1
ATOM 2429 C CA . ILE A 1 319 ? 1.652 -8.016 -0.219 1.00 98.00 319 ILE A CA 1
ATOM 2430 C C . ILE A 1 319 ? 1.740 -9.167 -1.232 1.00 98.00 319 ILE A C 1
ATOM 2432 O O . ILE A 1 319 ? 2.388 -10.184 -0.982 1.00 98.00 319 ILE A O 1
ATOM 2436 N N . GLY A 1 320 ? 1.147 -8.989 -2.416 1.00 97.31 320 GLY A N 1
ATOM 2437 C CA . GLY A 1 320 ? 1.146 -9.995 -3.477 1.00 97.31 320 GLY A CA 1
ATOM 2438 C C . GLY A 1 320 ? 2.523 -10.277 -4.088 1.00 97.31 320 GLY A C 1
ATOM 2439 O O . GLY A 1 320 ? 2.713 -11.342 -4.669 1.00 97.31 320 GLY A O 1
ATOM 2440 N N . LYS A 1 321 ? 3.496 -9.363 -3.989 1.00 96.69 321 LYS A N 1
ATOM 2441 C CA . LYS A 1 321 ? 4.884 -9.628 -4.406 1.00 96.69 321 LYS A CA 1
ATOM 2442 C C . LYS A 1 321 ? 5.605 -10.516 -3.399 1.00 96.69 321 LYS A C 1
ATOM 2444 O O . LYS A 1 321 ? 6.283 -11.445 -3.820 1.00 96.69 321 LYS A O 1
ATOM 2449 N N . VAL A 1 322 ? 5.441 -10.231 -2.108 1.00 97.62 322 VAL A N 1
ATOM 2450 C CA . VAL A 1 322 ? 6.150 -10.929 -1.027 1.00 97.62 322 VAL A CA 1
A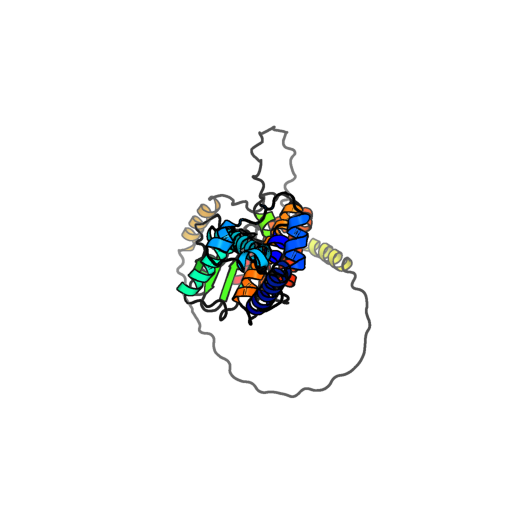TOM 2451 C C . VAL A 1 322 ? 5.589 -12.330 -0.798 1.00 97.62 322 VAL A C 1
ATOM 2453 O O . VAL A 1 322 ? 6.356 -13.266 -0.618 1.00 97.62 322 VAL A O 1
ATOM 2456 N N . ARG A 1 323 ? 4.263 -12.509 -0.854 1.00 96.75 323 ARG A N 1
ATOM 2457 C CA . ARG A 1 323 ? 3.638 -13.796 -0.509 1.00 96.75 323 ARG A CA 1
ATOM 2458 C C . ARG A 1 323 ? 3.554 -14.811 -1.647 1.00 96.75 323 ARG A C 1
ATOM 2460 O O . ARG A 1 323 ? 3.075 -15.910 -1.414 1.00 96.75 323 ARG A O 1
ATOM 2467 N N . LYS A 1 324 ? 3.995 -14.510 -2.874 1.00 95.38 324 LYS A N 1
ATOM 2468 C CA . LYS A 1 324 ? 3.942 -15.490 -3.979 1.00 95.38 324 LYS A CA 1
ATOM 2469 C C . LYS A 1 324 ? 4.811 -16.719 -3.664 1.00 95.38 324 LYS A C 1
ATOM 2471 O O . LYS A 1 324 ? 5.984 -16.533 -3.358 1.00 95.38 324 LYS A O 1
ATOM 2476 N N . PRO A 1 325 ? 4.295 -17.959 -3.815 1.00 95.25 325 PRO A N 1
ATOM 2477 C CA . PRO A 1 325 ? 3.047 -18.355 -4.491 1.00 95.25 325 PRO A CA 1
ATOM 2478 C C . PRO A 1 325 ? 1.806 -18.526 -3.583 1.00 95.25 325 PRO A C 1
ATOM 2480 O O . PRO A 1 325 ? 0.775 -18.997 -4.060 1.00 95.25 325 PRO A O 1
ATOM 2483 N N . PHE A 1 326 ? 1.887 -18.186 -2.298 1.00 95.62 326 PHE A N 1
ATOM 2484 C CA . PHE A 1 326 ? 0.801 -18.300 -1.320 1.00 95.62 326 PHE A CA 1
ATOM 2485 C C . PHE A 1 326 ? -0.290 -17.229 -1.499 1.00 95.62 326 PHE A C 1
ATOM 2487 O O . PHE A 1 326 ? -0.162 -16.288 -2.291 1.00 95.62 326 PHE A O 1
ATOM 2494 N N . CYS A 1 327 ? -1.404 -17.380 -0.771 1.00 96.06 327 CYS A N 1
ATOM 2495 C CA . CYS A 1 327 ? -2.488 -16.400 -0.785 1.00 96.06 327 CYS A CA 1
ATOM 2496 C C . CYS A 1 327 ? -2.003 -15.043 -0.252 1.00 96.06 327 CYS A C 1
ATOM 2498 O O . CYS A 1 327 ? -1.237 -14.974 0.703 1.00 96.06 327 CYS A O 1
ATOM 2500 N N . GLY A 1 328 ? -2.459 -13.943 -0.863 1.00 97.06 328 GLY A N 1
ATOM 2501 C CA . GLY A 1 328 ? -2.067 -12.602 -0.424 1.00 97.06 328 GLY A CA 1
ATOM 2502 C C . GLY A 1 328 ? -2.519 -12.322 1.011 1.00 97.06 328 GLY A C 1
ATOM 2503 O O . GLY A 1 328 ? -1.720 -11.912 1.843 1.00 97.06 328 GLY A O 1
ATOM 2504 N N . ILE A 1 329 ? -3.783 -12.604 1.328 1.00 98.19 329 ILE A N 1
ATOM 2505 C CA . ILE A 1 329 ? -4.352 -12.429 2.671 1.00 98.19 329 ILE A CA 1
ATOM 2506 C C . ILE A 1 329 ? -5.327 -13.568 2.982 1.00 98.19 329 ILE A C 1
ATOM 2508 O O . ILE A 1 329 ? -5.877 -14.194 2.074 1.00 98.19 329 ILE A O 1
ATOM 2512 N N . ASN A 1 330 ? -5.557 -13.810 4.268 1.00 98.19 330 ASN A N 1
ATOM 2513 C CA . ASN A 1 330 ? -6.434 -14.851 4.799 1.00 98.19 330 ASN A CA 1
ATOM 2514 C C . ASN A 1 330 ? -7.823 -14.310 5.177 1.00 98.19 330 ASN A C 1
ATOM 2516 O O . ASN A 1 330 ? -8.783 -15.075 5.241 1.00 98.19 330 ASN A O 1
ATOM 2520 N N . GLY A 1 331 ? -7.948 -13.000 5.389 1.00 98.31 331 GLY A N 1
ATOM 2521 C CA . GLY A 1 331 ? -9.209 -12.333 5.692 1.00 98.31 331 GLY A CA 1
ATOM 2522 C C . GLY A 1 331 ? -9.032 -10.830 5.869 1.00 98.31 331 GLY A C 1
ATOM 2523 O O . GLY A 1 331 ? -7.907 -10.324 5.915 1.00 98.31 331 GLY A O 1
ATOM 2524 N N . LEU A 1 332 ? -10.154 -10.123 5.970 1.00 98.31 332 LEU A N 1
ATOM 2525 C CA . LEU A 1 332 ? -10.188 -8.685 6.210 1.00 98.31 332 LEU A CA 1
ATOM 2526 C C . LEU A 1 332 ? -11.165 -8.360 7.343 1.00 98.31 332 LEU A C 1
ATOM 2528 O O . LEU A 1 332 ? -12.324 -8.771 7.309 1.00 98.31 332 LEU A O 1
ATOM 2532 N N . LEU A 1 333 ? -10.702 -7.597 8.326 1.00 98.00 333 LEU A N 1
ATOM 2533 C CA . LEU A 1 333 ? -11.509 -6.993 9.377 1.00 98.00 333 LEU A CA 1
ATOM 2534 C C . LEU A 1 333 ? -11.780 -5.531 9.010 1.00 98.00 333 LEU A C 1
ATOM 2536 O O . LEU A 1 333 ? -10.861 -4.719 8.947 1.00 98.00 333 LEU A O 1
ATOM 2540 N N . GLN A 1 334 ? -13.042 -5.194 8.767 1.00 97.88 334 GLN A N 1
ATOM 2541 C CA . GLN A 1 334 ? -13.486 -3.834 8.492 1.00 97.88 334 GLN A CA 1
ATOM 2542 C C . GLN A 1 334 ? -14.100 -3.242 9.757 1.00 97.88 334 GLN A C 1
ATOM 2544 O O . GLN A 1 334 ? -15.227 -3.576 10.127 1.00 97.88 334 GLN A O 1
ATOM 2549 N N . ALA A 1 335 ? -13.379 -2.339 10.407 1.00 96.31 335 ALA A N 1
ATOM 2550 C CA . ALA A 1 335 ? -13.910 -1.570 11.516 1.00 96.31 335 ALA A CA 1
ATOM 2551 C C . ALA A 1 335 ? -14.807 -0.429 11.006 1.00 96.31 335 ALA A C 1
ATOM 2553 O O . ALA A 1 335 ? -14.495 0.255 10.026 1.00 96.31 335 ALA A O 1
ATOM 2554 N N . ILE A 1 336 ? -15.956 -0.268 11.658 1.00 94.75 336 ILE A N 1
ATOM 2555 C CA . ILE A 1 336 ? -16.999 0.704 11.340 1.00 94.75 336 ILE A CA 1
ATOM 2556 C C . ILE A 1 336 ? -17.350 1.438 12.640 1.00 94.75 336 ILE A C 1
ATOM 2558 O O . ILE A 1 336 ? -17.959 0.833 13.523 1.00 94.75 336 ILE A O 1
ATOM 2562 N N . PRO A 1 337 ? -17.005 2.727 12.780 1.00 91.62 337 PRO A N 1
ATOM 2563 C CA . PRO A 1 337 ? -17.393 3.512 13.948 1.00 91.62 337 PRO A CA 1
ATOM 2564 C C . PRO A 1 337 ? -18.910 3.569 14.103 1.00 91.62 337 PRO A C 1
ATOM 2566 O O . PRO A 1 337 ? -19.621 3.935 13.159 1.00 91.62 337 PRO A O 1
ATOM 2569 N N . LEU A 1 338 ? -19.426 3.231 15.289 1.00 91.81 338 LEU A N 1
ATOM 2570 C CA . LEU A 1 338 ? -20.863 3.281 15.548 1.00 91.81 338 LEU A CA 1
ATOM 2571 C C . LEU A 1 338 ? -21.416 4.687 15.312 1.00 91.81 338 LEU A C 1
ATOM 2573 O O . LEU A 1 338 ? -22.488 4.826 14.715 1.00 91.81 338 LEU A O 1
ATOM 2577 N N . SER A 1 339 ? -20.676 5.723 15.718 1.00 87.88 339 SER A N 1
ATOM 2578 C CA . SER A 1 339 ? -21.059 7.121 15.504 1.00 87.88 339 SER A CA 1
ATOM 2579 C C . SER A 1 339 ? -21.417 7.415 14.044 1.00 87.88 339 SER A C 1
ATOM 2581 O O . SER A 1 339 ? -22.361 8.157 13.779 1.00 87.88 339 SER A O 1
ATOM 2583 N N . TRP A 1 340 ? -20.768 6.756 13.082 1.00 87.62 340 TRP A N 1
ATOM 2584 C CA . TRP A 1 340 ? -21.004 6.969 11.651 1.00 87.62 340 TRP A CA 1
ATOM 2585 C C . TRP A 1 340 ? -22.235 6.235 11.130 1.00 87.62 340 TRP A C 1
ATOM 2587 O O . TRP A 1 340 ? -22.798 6.608 10.103 1.00 87.62 340 TRP A O 1
ATOM 2597 N N . THR A 1 341 ? -22.656 5.189 11.836 1.00 89.12 341 THR A N 1
ATOM 2598 C CA . THR A 1 341 ? -23.872 4.427 11.526 1.00 89.12 341 THR A CA 1
ATOM 2599 C C . THR A 1 341 ? -25.116 4.990 12.209 1.00 89.12 341 THR A C 1
ATOM 2601 O O . THR A 1 341 ? -26.231 4.651 11.819 1.00 89.12 341 THR A O 1
ATOM 2604 N N . SER A 1 342 ? -24.932 5.858 13.209 1.00 87.12 342 SER A N 1
ATOM 2605 C CA . SER A 1 342 ? -26.022 6.418 14.012 1.00 87.12 342 SER A CA 1
ATOM 2606 C C . SER A 1 342 ? -26.935 7.364 13.221 1.00 87.12 342 SER A C 1
ATOM 2608 O O . SER A 1 342 ? -28.140 7.404 13.469 1.00 87.12 342 SER A O 1
ATOM 2610 N N . GLU A 1 343 ? -26.390 8.070 12.225 1.00 89.06 343 GLU A N 1
ATOM 2611 C CA . GLU A 1 343 ? -27.140 8.957 11.335 1.00 89.06 343 GLU A CA 1
ATOM 2612 C C . GLU A 1 343 ? -27.146 8.397 9.901 1.00 89.06 343 GLU A C 1
ATOM 2614 O O . GLU A 1 343 ? -26.084 8.082 9.348 1.00 89.06 343 GLU A O 1
ATOM 2619 N N . PRO A 1 344 ? -28.318 8.297 9.246 1.00 90.62 344 PRO A N 1
ATOM 2620 C CA . PRO A 1 344 ? -28.432 7.676 7.927 1.00 90.62 344 PRO A CA 1
ATOM 2621 C C . PRO A 1 344 ? -27.631 8.411 6.845 1.00 90.62 344 PRO A C 1
ATOM 2623 O O . PRO A 1 344 ? -27.150 7.780 5.901 1.00 90.62 344 PRO A O 1
ATOM 2626 N N . ASP A 1 345 ? -27.457 9.726 6.973 1.00 88.62 345 ASP A N 1
ATOM 2627 C CA . ASP A 1 345 ? -26.714 10.525 5.998 1.00 88.62 345 ASP A CA 1
ATOM 2628 C C . ASP A 1 345 ? -25.201 10.281 6.065 1.00 88.62 345 ASP A C 1
ATOM 2630 O O . ASP A 1 345 ? -24.535 10.304 5.026 1.00 88.62 345 ASP A O 1
ATOM 2634 N N . TYR A 1 346 ? -24.653 9.982 7.249 1.00 87.00 346 TYR A N 1
ATOM 2635 C CA . TYR A 1 346 ? -23.256 9.561 7.391 1.00 87.00 346 TYR A CA 1
ATOM 2636 C C . TYR A 1 346 ? -23.054 8.136 6.882 1.00 87.00 346 TYR A C 1
ATOM 2638 O O . TYR A 1 346 ? -22.143 7.897 6.087 1.00 87.00 346 TYR A O 1
ATOM 2646 N N . ALA A 1 347 ? -23.959 7.217 7.227 1.00 90.62 347 ALA A N 1
ATOM 2647 C CA . ALA A 1 347 ? -23.906 5.839 6.748 1.00 90.62 347 ALA A CA 1
ATOM 2648 C C . ALA A 1 347 ? -23.916 5.761 5.207 1.00 90.62 347 ALA A C 1
ATOM 2650 O O . ALA A 1 347 ? -23.134 5.016 4.612 1.00 90.62 347 ALA A O 1
ATOM 2651 N N . ARG A 1 348 ? -24.740 6.588 4.541 1.00 90.88 348 ARG A N 1
ATOM 2652 C CA . ARG A 1 348 ? -24.794 6.688 3.068 1.00 90.88 348 ARG A CA 1
ATOM 2653 C C . ARG A 1 348 ? -23.487 7.165 2.434 1.00 90.88 348 ARG A C 1
ATOM 2655 O O . ARG A 1 348 ? -23.224 6.809 1.289 1.00 90.88 348 ARG A O 1
ATOM 2662 N N . LYS A 1 349 ? -22.686 7.960 3.147 1.00 87.25 349 LYS A N 1
ATOM 2663 C CA . LYS A 1 349 ? -21.385 8.465 2.673 1.00 87.25 349 LYS A CA 1
ATOM 2664 C C . LYS A 1 349 ? -20.243 7.498 2.969 1.00 87.25 349 LYS A C 1
ATOM 2666 O O . LYS A 1 349 ? -19.325 7.386 2.165 1.00 87.25 349 LYS A O 1
ATOM 2671 N N . LEU A 1 350 ? -20.321 6.778 4.087 1.00 90.75 350 LEU A N 1
ATOM 2672 C CA . LEU A 1 350 ? -19.339 5.765 4.465 1.00 90.75 350 LEU A CA 1
ATOM 2673 C C . LEU A 1 350 ? -19.406 4.525 3.572 1.00 90.75 350 LEU A C 1
ATOM 2675 O O . LEU A 1 350 ? -18.372 3.991 3.175 1.00 90.75 350 LEU A O 1
ATOM 2679 N N . ALA A 1 351 ? -20.617 4.054 3.266 1.00 93.75 351 ALA A N 1
ATOM 2680 C CA . ALA A 1 351 ? -20.806 2.798 2.551 1.00 93.75 351 ALA A CA 1
ATOM 2681 C C . ALA A 1 351 ? -20.057 2.737 1.198 1.00 93.75 351 ALA A C 1
ATOM 2683 O O . ALA A 1 351 ? -19.431 1.708 0.937 1.00 93.75 351 ALA A O 1
ATOM 2684 N N . PRO A 1 352 ? -20.037 3.798 0.361 1.00 94.69 352 PRO A N 1
ATOM 2685 C CA . PRO A 1 352 ? -19.193 3.841 -0.831 1.00 94.69 352 PRO A CA 1
ATOM 2686 C C . PRO A 1 352 ? -17.698 3.690 -0.536 1.00 94.69 352 PRO A C 1
ATOM 2688 O O . PRO A 1 352 ? -17.060 2.877 -1.189 1.00 94.69 352 PRO A O 1
ATOM 2691 N N . ALA A 1 353 ? -17.150 4.389 0.465 1.00 94.94 353 ALA A N 1
ATOM 2692 C CA . ALA A 1 353 ? -15.722 4.312 0.794 1.00 94.94 353 ALA A CA 1
ATOM 2693 C C . ALA A 1 353 ? -15.302 2.890 1.210 1.00 94.94 353 ALA A C 1
ATOM 2695 O O . ALA A 1 353 ? -14.323 2.356 0.692 1.00 94.94 353 ALA A O 1
ATOM 2696 N N . VAL A 1 354 ? -16.099 2.243 2.069 1.00 96.38 354 VAL A N 1
ATOM 2697 C CA . VAL A 1 354 ? -15.869 0.847 2.484 1.00 96.38 354 VAL A CA 1
ATOM 2698 C C . VAL A 1 354 ? -15.975 -0.100 1.290 1.00 96.38 354 VAL A C 1
ATOM 2700 O O . VAL A 1 354 ? -15.132 -0.975 1.102 1.00 96.38 354 VAL A O 1
ATOM 2703 N N . ARG A 1 355 ? -17.005 0.070 0.455 1.00 97.19 355 ARG A N 1
ATOM 2704 C CA . ARG A 1 355 ? -17.199 -0.756 -0.740 1.00 97.19 355 ARG A CA 1
ATOM 2705 C C . ARG A 1 355 ? -16.030 -0.615 -1.713 1.00 97.19 355 ARG A C 1
ATOM 2707 O O . ARG A 1 355 ? -15.563 -1.622 -2.237 1.00 97.19 355 ARG A O 1
ATOM 2714 N N . ASP A 1 356 ? -15.583 0.607 -1.971 1.00 97.19 356 ASP A N 1
ATOM 2715 C CA . ASP A 1 356 ? -14.534 0.888 -2.946 1.00 97.19 356 ASP A CA 1
ATOM 2716 C C . ASP A 1 356 ? -13.178 0.337 -2.462 1.00 97.19 356 ASP A C 1
ATOM 2718 O O . ASP A 1 356 ? -12.444 -0.243 -3.266 1.00 97.19 356 ASP A O 1
ATOM 2722 N N . ASP A 1 357 ? -12.897 0.388 -1.152 1.00 97.88 357 ASP A N 1
ATOM 2723 C CA . ASP A 1 357 ? -11.750 -0.296 -0.537 1.00 97.88 357 ASP A CA 1
ATOM 2724 C C . ASP A 1 357 ? -11.833 -1.819 -0.721 1.00 97.88 357 ASP A C 1
ATOM 2726 O O . ASP A 1 357 ? -10.879 -2.436 -1.197 1.00 97.88 357 ASP A O 1
ATOM 2730 N N . LEU A 1 358 ? -12.980 -2.441 -0.421 1.00 98.00 358 LEU A N 1
ATOM 2731 C CA . LEU A 1 358 ? -13.169 -3.888 -0.596 1.00 98.00 358 LEU A CA 1
ATOM 2732 C C . LEU A 1 358 ? -12.994 -4.317 -2.059 1.00 98.00 358 LEU A C 1
ATOM 2734 O O . LEU A 1 358 ? -12.318 -5.308 -2.340 1.00 98.00 358 LEU A O 1
ATOM 2738 N N . ILE A 1 359 ? -13.556 -3.558 -3.006 1.00 98.06 359 ILE A N 1
ATOM 2739 C CA . ILE A 1 359 ? -13.371 -3.794 -4.445 1.00 98.06 359 ILE A CA 1
ATOM 2740 C C . ILE A 1 359 ? -11.891 -3.654 -4.818 1.00 98.06 359 ILE A C 1
ATOM 2742 O O . ILE A 1 359 ? -11.373 -4.465 -5.592 1.00 98.06 359 ILE A O 1
ATOM 2746 N N . ALA A 1 360 ? -11.187 -2.657 -4.275 1.00 97.88 360 ALA A N 1
ATOM 2747 C CA . ALA A 1 360 ? -9.762 -2.468 -4.517 1.00 97.88 360 ALA A CA 1
ATOM 2748 C C . ALA A 1 360 ? -8.943 -3.672 -4.035 1.00 97.88 360 ALA A C 1
ATOM 2750 O O . ALA A 1 360 ? -8.137 -4.189 -4.807 1.00 97.88 360 ALA A O 1
ATOM 2751 N N . VAL A 1 361 ? -9.194 -4.166 -2.818 1.00 98.12 361 VAL A N 1
ATOM 2752 C CA . VAL A 1 361 ? -8.489 -5.331 -2.259 1.00 98.12 361 VAL A CA 1
ATOM 2753 C C . VAL A 1 361 ? -8.799 -6.599 -3.063 1.00 98.12 361 VAL A C 1
ATOM 2755 O O . VAL A 1 361 ? -7.873 -7.285 -3.500 1.00 98.12 361 VAL A O 1
ATOM 2758 N N . HIS A 1 362 ? -10.076 -6.890 -3.342 1.00 98.00 362 HIS A N 1
ATOM 2759 C CA . HIS A 1 362 ? -10.467 -8.063 -4.136 1.00 98.00 362 HIS A CA 1
ATOM 2760 C C . HIS A 1 362 ? -9.875 -8.041 -5.547 1.00 98.00 362 HIS A C 1
ATOM 2762 O O . HIS A 1 362 ? -9.346 -9.050 -6.012 1.00 98.00 362 HIS A O 1
ATOM 2768 N N . SER A 1 363 ? -9.938 -6.895 -6.230 1.00 97.62 363 SER A N 1
ATOM 2769 C CA . SER A 1 363 ? -9.412 -6.761 -7.593 1.00 97.62 363 SER A CA 1
ATOM 2770 C C . SER A 1 363 ? -7.886 -6.832 -7.649 1.00 97.62 363 SER A C 1
ATOM 2772 O O . SER A 1 363 ? -7.344 -7.445 -8.568 1.00 97.62 363 SER A O 1
ATOM 2774 N N . ALA A 1 364 ? -7.189 -6.237 -6.676 1.00 97.56 364 ALA A N 1
ATOM 2775 C CA . ALA A 1 364 ? -5.731 -6.213 -6.634 1.00 97.56 364 ALA A CA 1
ATOM 2776 C C . ALA A 1 364 ? -5.133 -7.578 -6.277 1.00 97.56 364 ALA A C 1
ATOM 2778 O O . ALA A 1 364 ? -4.136 -7.978 -6.874 1.00 97.56 364 ALA A O 1
ATOM 2779 N N . LEU A 1 365 ? -5.741 -8.289 -5.322 1.00 97.38 365 LEU A N 1
ATOM 2780 C CA . LEU A 1 365 ? -5.274 -9.606 -4.888 1.00 97.38 365 LEU A CA 1
ATOM 2781 C C . LEU A 1 365 ? -5.826 -10.751 -5.743 1.00 97.38 365 LEU A C 1
ATOM 2783 O O . LEU A 1 365 ? -5.263 -11.838 -5.699 1.00 97.38 365 LEU A O 1
ATOM 2787 N N . GLN A 1 366 ? -6.892 -10.519 -6.519 1.00 97.12 366 GLN A N 1
ATOM 2788 C CA . GLN A 1 366 ? -7.590 -11.539 -7.316 1.00 97.12 366 GLN A CA 1
ATOM 2789 C C . GLN A 1 366 ? -8.061 -12.738 -6.473 1.00 97.12 366 GLN A C 1
ATOM 2791 O O . GLN A 1 366 ? -8.045 -13.882 -6.923 1.00 97.12 366 GLN A O 1
ATOM 2796 N N . LEU A 1 367 ? -8.482 -12.472 -5.234 1.00 95.69 367 LEU A N 1
ATOM 2797 C CA . LEU A 1 367 ? -8.883 -13.484 -4.257 1.00 95.69 367 LEU A CA 1
ATOM 2798 C C . LEU A 1 367 ? -10.238 -13.148 -3.636 1.00 95.69 367 LEU A C 1
ATOM 2800 O O . LEU A 1 367 ? -10.575 -11.981 -3.419 1.00 95.69 367 LEU A O 1
ATOM 2804 N N . GLN A 1 368 ? -10.987 -14.195 -3.297 1.00 96.62 368 GLN A N 1
ATOM 2805 C CA . GLN A 1 368 ? -12.122 -14.123 -2.382 1.00 96.62 368 GLN A CA 1
ATOM 2806 C C . GLN A 1 368 ? -11.648 -14.556 -0.995 1.00 96.62 368 GLN A C 1
ATOM 2808 O O . GLN A 1 368 ? -10.971 -15.571 -0.858 1.00 96.62 368 GLN A O 1
ATOM 2813 N N . PHE A 1 369 ? -11.989 -13.779 0.024 1.00 97.19 369 PHE A N 1
ATOM 2814 C CA . PHE A 1 369 ? -11.594 -14.016 1.410 1.00 97.19 369 PHE A CA 1
ATOM 2815 C C . PHE A 1 369 ? -12.730 -13.567 2.338 1.00 97.19 369 PHE A C 1
ATOM 2817 O O . PHE A 1 369 ? -13.543 -12.725 1.940 1.00 97.19 369 PHE A O 1
ATOM 2824 N N . PRO A 1 370 ? -12.828 -14.130 3.554 1.00 98.25 370 PRO A N 1
ATOM 2825 C CA . PRO A 1 370 ? -13.826 -13.706 4.524 1.00 98.25 370 PRO A CA 1
ATOM 2826 C C . PRO A 1 370 ? -13.608 -12.244 4.926 1.00 98.25 370 PRO A C 1
ATOM 2828 O O . PRO A 1 370 ? -12.487 -11.823 5.224 1.00 98.25 370 PRO A O 1
ATOM 2831 N N . VAL A 1 371 ? -14.705 -11.488 4.955 1.00 98.12 371 VAL A N 1
ATOM 2832 C CA . VAL A 1 371 ? -14.749 -10.107 5.440 1.00 98.12 371 VAL A CA 1
ATOM 2833 C C . VAL A 1 371 ? -15.586 -10.082 6.712 1.00 98.12 371 VAL A C 1
ATOM 2835 O O . VAL A 1 371 ? -16.759 -10.452 6.693 1.00 98.12 371 VAL A O 1
ATOM 2838 N N . VAL A 1 372 ? -14.984 -9.649 7.814 1.00 97.81 372 VAL A N 1
ATOM 2839 C CA . VAL A 1 372 ? -15.658 -9.469 9.102 1.00 97.81 372 VAL A CA 1
ATOM 2840 C C . VAL A 1 372 ? -15.850 -7.978 9.321 1.00 97.81 372 VAL A C 1
ATOM 2842 O O . VAL A 1 372 ? -14.888 -7.218 9.282 1.00 97.81 372 VAL A O 1
ATOM 2845 N N . ALA A 1 373 ? -17.086 -7.547 9.551 1.00 96.81 373 ALA A N 1
ATOM 2846 C CA . ALA A 1 373 ? -17.369 -6.176 9.954 1.00 96.81 373 ALA A CA 1
ATOM 2847 C C . ALA A 1 373 ? -17.405 -6.092 11.484 1.00 96.81 373 ALA A C 1
ATOM 2849 O O . ALA A 1 373 ? -18.109 -6.867 12.130 1.00 96.81 373 ALA A O 1
ATOM 2850 N N . MET A 1 374 ? -16.669 -5.142 12.055 1.00 95.38 374 MET A N 1
ATOM 2851 C CA . MET A 1 374 ? -16.657 -4.868 13.490 1.00 95.38 374 MET A CA 1
ATOM 2852 C C . MET A 1 374 ? -17.163 -3.455 13.737 1.00 95.38 374 MET A C 1
ATOM 2854 O O . MET A 1 374 ? -16.628 -2.497 13.188 1.00 95.38 374 MET A O 1
ATOM 2858 N N . VAL A 1 375 ? -18.178 -3.318 14.586 1.00 93.94 375 VAL A N 1
ATOM 2859 C CA . VAL A 1 375 ? -18.662 -2.002 15.005 1.00 93.94 375 VAL A CA 1
ATOM 2860 C C . VAL A 1 375 ? -17.824 -1.527 16.188 1.00 93.94 375 VAL A C 1
ATOM 2862 O O . VAL A 1 375 ? -17.788 -2.193 17.221 1.00 93.94 375 VAL A O 1
ATOM 2865 N N . THR A 1 376 ? -17.129 -0.403 16.032 1.00 92.75 376 THR A N 1
ATOM 2866 C CA . THR A 1 376 ? -16.318 0.210 17.096 1.00 92.75 376 THR A CA 1
ATOM 2867 C C . THR A 1 376 ? -17.119 1.270 17.851 1.00 92.75 376 THR A C 1
ATOM 2869 O O . THR A 1 376 ? -18.215 1.634 17.432 1.00 92.75 376 THR A O 1
ATOM 2872 N N . GLU A 1 377 ? -16.587 1.765 18.974 1.00 89.62 377 GLU A N 1
ATOM 2873 C CA . GLU A 1 377 ? -17.237 2.789 19.823 1.00 89.62 377 GLU A CA 1
ATOM 2874 C C . GLU A 1 377 ? -18.510 2.300 20.536 1.00 89.62 377 GLU A C 1
ATOM 2876 O O . GLU A 1 377 ? -19.340 3.097 20.967 1.00 89.62 377 GLU A O 1
ATOM 2881 N N . LEU A 1 378 ? -18.671 0.983 20.706 1.00 89.88 378 LEU A N 1
ATOM 2882 C CA . LEU A 1 378 ? -19.780 0.430 21.491 1.00 89.88 378 LEU A CA 1
ATOM 2883 C C . LEU A 1 378 ? -19.701 0.829 22.972 1.00 89.88 378 LEU A C 1
ATOM 2885 O O . LEU A 1 378 ? -20.738 0.940 23.623 1.00 89.88 378 LEU A O 1
ATOM 2889 N N . ASP A 1 379 ? -18.500 1.104 23.484 1.00 86.19 379 ASP A N 1
ATOM 2890 C CA . ASP A 1 379 ? -18.281 1.546 24.866 1.00 86.19 379 ASP A CA 1
ATOM 2891 C C . ASP A 1 379 ? -18.911 2.916 25.168 1.00 86.19 379 ASP A C 1
ATOM 2893 O O . ASP A 1 379 ? -19.255 3.198 26.317 1.00 86.19 379 ASP A O 1
ATOM 2897 N N . ASP A 1 380 ? -19.115 3.746 24.139 1.00 84.62 380 ASP A N 1
ATOM 2898 C CA . ASP A 1 380 ? -19.748 5.064 24.261 1.00 84.62 380 ASP A CA 1
ATOM 2899 C C . ASP A 1 380 ? -21.283 4.970 24.330 1.00 84.62 380 ASP A C 1
ATOM 2901 O O . ASP A 1 380 ? -21.971 5.950 24.640 1.00 84.62 380 ASP A O 1
ATOM 2905 N N . VAL A 1 381 ? -21.853 3.798 24.043 1.00 88.69 381 VAL A N 1
ATOM 2906 C CA . VAL A 1 381 ? -23.301 3.598 24.051 1.00 88.69 381 VAL A CA 1
ATOM 2907 C C . VAL A 1 381 ? -23.784 3.376 25.474 1.00 88.69 381 VAL A C 1
ATOM 2909 O O . VAL A 1 381 ? -23.454 2.387 26.134 1.00 88.69 381 VAL A O 1
ATOM 2912 N N . ALA A 1 382 ? -24.654 4.275 25.930 1.00 89.88 382 ALA A N 1
ATOM 2913 C CA . ALA A 1 382 ? -25.310 4.146 27.222 1.00 89.88 382 ALA A CA 1
ATOM 2914 C C . ALA A 1 382 ? -25.996 2.773 27.358 1.00 89.88 382 ALA A C 1
ATOM 2916 O O . ALA A 1 382 ? -26.860 2.415 26.556 1.00 89.88 382 ALA A O 1
ATOM 2917 N N . GLY A 1 383 ? -25.629 2.016 28.394 1.00 91.19 383 GLY A N 1
ATOM 2918 C CA . GLY A 1 383 ? -26.203 0.702 28.678 1.00 91.19 383 GLY A CA 1
ATOM 2919 C C . GLY A 1 383 ? -25.420 -0.494 28.129 1.00 91.19 383 GLY A C 1
ATOM 2920 O O . GLY A 1 383 ? -25.728 -1.615 28.532 1.00 91.19 383 GLY A O 1
ATOM 2921 N N . VAL A 1 384 ? -24.425 -0.314 27.245 1.00 90.69 384 VAL A N 1
ATOM 2922 C CA . VAL A 1 384 ? -23.658 -1.454 26.692 1.00 90.69 384 VAL A CA 1
ATOM 2923 C C . VAL A 1 384 ? -22.837 -2.147 27.770 1.00 90.69 384 VAL A C 1
ATOM 2925 O O . VAL A 1 384 ? -22.845 -3.373 27.849 1.00 90.69 384 VAL A O 1
ATOM 2928 N N . LYS A 1 385 ? -22.198 -1.393 28.665 1.00 88.50 385 LYS A N 1
ATOM 2929 C CA . LYS A 1 385 ? -21.444 -1.981 29.778 1.00 88.50 385 LYS A CA 1
ATOM 2930 C C . LYS A 1 385 ? -22.350 -2.785 30.712 1.00 88.50 385 LYS A C 1
ATOM 2932 O O . LYS A 1 385 ? -22.004 -3.894 31.112 1.00 88.50 385 LYS A O 1
ATOM 2937 N N . GLU A 1 386 ? -23.526 -2.257 31.045 1.00 92.88 386 GLU A N 1
ATOM 2938 C CA . GLU A 1 386 ? -24.529 -2.961 31.843 1.00 92.88 386 GLU A CA 1
ATOM 2939 C C . GLU A 1 386 ? -25.065 -4.200 31.124 1.00 92.88 386 GLU A C 1
ATOM 2941 O O . GLU A 1 386 ? -25.352 -5.203 31.776 1.00 92.88 386 GLU A O 1
ATOM 2946 N N . PHE A 1 387 ? -25.207 -4.136 29.799 1.00 92.25 387 PHE A N 1
ATOM 2947 C CA . PHE A 1 387 ? -25.601 -5.268 28.973 1.00 92.25 387 PHE A CA 1
ATOM 2948 C C . PHE A 1 387 ? -24.538 -6.374 29.001 1.00 92.25 387 PHE A C 1
ATOM 2950 O O . PHE A 1 387 ? -24.887 -7.509 29.317 1.00 92.25 387 PHE A O 1
ATOM 2957 N N . LEU A 1 388 ? -23.259 -6.040 28.790 1.00 89.62 388 LEU A N 1
ATOM 2958 C CA . LEU A 1 388 ? -22.141 -6.991 28.840 1.00 89.62 388 LEU A CA 1
ATOM 2959 C C . LEU A 1 388 ? -22.005 -7.649 30.222 1.00 89.62 388 LEU A C 1
ATOM 2961 O O . LEU A 1 388 ? -21.970 -8.872 30.340 1.00 89.62 388 LEU A O 1
ATOM 2965 N N . LEU A 1 389 ? -22.060 -6.850 31.294 1.00 91.00 389 LEU A N 1
ATOM 2966 C CA . LEU A 1 389 ? -22.025 -7.361 32.671 1.00 91.00 389 LEU A CA 1
ATOM 2967 C C . LEU A 1 389 ? -23.219 -8.263 33.013 1.00 91.00 389 LEU A C 1
ATOM 2969 O O . LEU A 1 389 ? -23.146 -9.058 33.952 1.00 91.00 389 LEU A O 1
ATOM 2973 N N . ARG A 1 390 ? -24.352 -8.105 32.319 1.00 94.31 390 ARG A N 1
ATOM 2974 C CA . ARG A 1 390 ? -25.511 -8.992 32.468 1.00 94.31 390 ARG A CA 1
ATOM 2975 C C . ARG A 1 390 ? -25.369 -10.248 31.622 1.00 94.31 390 ARG A C 1
ATOM 2977 O O . ARG A 1 390 ? -25.756 -11.301 32.113 1.00 94.31 390 ARG A O 1
ATOM 2984 N N . SER A 1 391 ? -24.823 -10.156 30.409 1.00 91.50 391 SER A N 1
ATOM 2985 C CA . SER A 1 391 ? -24.601 -11.327 29.556 1.00 91.50 391 SER A CA 1
ATOM 2986 C C . SER A 1 391 ? -23.555 -12.276 30.126 1.00 91.50 391 SER A C 1
ATOM 2988 O O . SER A 1 391 ? -23.723 -13.471 29.978 1.00 91.50 391 SER A O 1
ATOM 2990 N N . GLU A 1 392 ? -22.536 -11.779 30.832 1.00 89.31 392 GLU A N 1
ATOM 2991 C CA . GLU A 1 392 ? -21.550 -12.636 31.517 1.00 89.31 392 GLU A CA 1
ATOM 2992 C C . GLU A 1 392 ? -22.130 -13.416 32.709 1.00 89.31 392 GLU A C 1
ATOM 2994 O O . GLU A 1 392 ? -21.517 -14.363 33.195 1.00 89.31 392 GLU A O 1
ATOM 2999 N N . ARG A 1 393 ? -23.292 -12.997 33.227 1.00 91.44 393 ARG A N 1
ATOM 3000 C CA . ARG A 1 393 ? -23.978 -13.680 34.337 1.00 91.44 393 ARG A CA 1
ATOM 3001 C C . ARG A 1 393 ? -24.982 -14.730 33.871 1.00 91.44 393 ARG A C 1
ATOM 3003 O O . ARG A 1 393 ? -25.473 -15.474 34.720 1.00 91.44 393 ARG A O 1
ATOM 3010 N N . LEU A 1 394 ? -25.350 -14.709 32.590 1.00 84.31 394 LEU A N 1
ATOM 3011 C CA . LEU A 1 394 ? -26.223 -15.697 31.957 1.00 84.31 394 LEU A CA 1
ATOM 3012 C C . LEU A 1 394 ? -25.366 -16.839 31.420 1.00 84.31 394 LEU A C 1
ATOM 3014 O O . LEU A 1 394 ? -25.821 -17.994 31.568 1.00 84.31 394 LEU A O 1
#

Secondary structure (DSSP, 8-state):
-HHHHHHHTT---TT-SS-HHHHHHHHHHHHHHHHHHHHSHHHHHHHHHH-TTSPP--HHHHHTT-HHHHHHHHHHHHHHHHHHHHHHHHHHHHTT-S---SSHHHHHHHHHHHHHHHHTT--TTTS-EEEEES--HHHHHHHHHHHHHHTTS-PPEEEES-TT-TT-S-EEEEETTEEEEE-TTSSHHHHHHT-B----TTS------------------GGGHHHHHHHHHSS--PPP--------------------PPP-------TTSHHHHHHHHHHHTTS----GGG-PBPPPPHHHHHHHHHHHHHHHHHHHHHSTTS-S-SEEEEEEEHHHHHSHHHHHHHHHHHHHHHHHHHHHHT----EEEEEE-GGGSTTHHHHHHHHTT-

Sequence (394 aa):
MLDWCRWLFGVVPKSAVGSPRSYLFVHYIFMALIAIVLGLPPVTQWLRHTVPFFPESNDNLARWGLGWVDKIWCGVLFVLFYGIVRMVLYLLAVLGIEDESEFPDIEADWQEILTSLERERLYIDELPLFLVNGLTPQQEISAFDAAFEGAGGTEWRVVAPPITRTSAVIRAFGRDDAIFLCTSGVGATSCQQGKVAPDSDDSGGRATSARASERVTGTQKASQISEVVARARSATGTAHAGSPTASAPAAPAARPAAAAAPSTFFGTMLPGGLKKAMQTFAAVNQSSVKGYGKKRVLPITELESLIGVRRMRFLCQLIGKVRKPFCGINGLLQAIPLSWTSEPDYARKLAPAVRDDLIAVHSALQLQFPVVAMVTELDDVAGVKEFLLRSERL

pLDDT: mean 79.21, std 21.07, range [32.19, 98.31]

Foldseek 3Di:
DVVVVCLLLLNDPPPDDDDSVVSNVVNVVVLLVVLVVCLAQVNVVVCPVPDVPDDDDDCVCVVVVNVSCSSSVRSVVSVVVSVVVNVVVVVCVVVVVPDCPPCVLLVVQVVQLVVLCVVVVNALQVAFEEEEEQDALVRVCVVQVVVCVPPPHQHFDFRDDDSVDNSRQWTWTDDPHHIYIYGCNAFLSNVLVVFFDDPVPVPDDPPDDDPDDDPPPDPDDPVVVVVVVVVVVVVDDDDDDDDDDDDDDDDDDDDDDDDDDDDDDDDDDDPDCPVVVVVVVVVVVPPDPPPPLPGDGDQDDPVSNVVNLVRLLSSLLVLLVSNPPDQSHAEYEYEDEVSQVPDVVSVVRSVVRVVSSVVSNCVSRVDDHYYHYDYPPLVSDPCSVVVVVVVVVD

Radius of gyration: 34.74 Å; chains: 1; bounding box: 95×79×102 Å